Protein AF-A0A024VVE7-F1 (afdb_monomer)

Radius of gyration: 25.49 Å; Cα contacts (8 Å, |Δi|>4): 527; chains: 1; bounding box: 79×52×68 Å

Structure (mmCIF, N/CA/C/O backbone):
data_AF-A0A024VVE7-F1
#
_entry.id   AF-A0A024VVE7-F1
#
loop_
_atom_site.group_PDB
_atom_site.id
_atom_site.type_symbol
_atom_site.label_atom_id
_atom_site.label_alt_id
_atom_site.label_comp_id
_atom_site.label_asym_id
_atom_site.label_entity_id
_atom_site.label_seq_id
_atom_site.pdbx_PDB_ins_code
_atom_site.Cartn_x
_atom_site.Cartn_y
_atom_site.Cartn_z
_atom_site.occupancy
_atom_site.B_iso_or_equiv
_atom_site.auth_seq_id
_atom_site.auth_comp_id
_atom_site.auth_asym_id
_atom_site.auth_atom_id
_atom_site.pdbx_PDB_model_num
ATOM 1 N N . ASN A 1 1 ? -29.862 -8.477 30.412 1.00 60.28 1 ASN A N 1
ATOM 2 C CA . ASN A 1 1 ? -30.937 -8.213 29.423 1.00 60.28 1 ASN A CA 1
ATOM 3 C C . ASN A 1 1 ? -30.428 -7.411 28.205 1.00 60.28 1 ASN A C 1
ATOM 5 O O . ASN A 1 1 ? -31.087 -6.476 27.755 1.00 60.28 1 ASN A O 1
ATOM 9 N N . LYS A 1 2 ? -29.239 -7.767 27.681 1.00 60.34 2 LYS A N 1
ATOM 10 C CA . LYS A 1 2 ? -28.418 -6.970 26.742 1.00 60.34 2 LYS A CA 1
ATOM 11 C C . LYS A 1 2 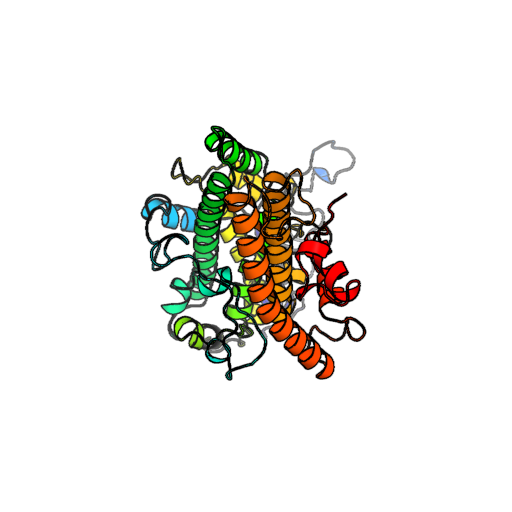? -29.000 -6.857 25.322 1.00 60.34 2 LYS A C 1
ATOM 13 O O . LYS A 1 2 ? -28.821 -5.838 24.680 1.00 60.34 2 LYS A O 1
ATOM 18 N N . TYR A 1 3 ? -29.772 -7.854 24.888 1.00 83.00 3 TYR A N 1
ATOM 19 C CA . TYR A 1 3 ? -30.430 -7.905 23.572 1.00 83.00 3 TYR A CA 1
ATOM 20 C C . TYR A 1 3 ? -31.949 -8.073 23.707 1.00 83.00 3 TYR A C 1
ATOM 22 O O . TYR A 1 3 ? -32.573 -8.829 22.976 1.00 83.00 3 TYR A O 1
ATOM 30 N N . SER A 1 4 ? -32.547 -7.429 24.713 1.00 83.50 4 SER A N 1
ATOM 31 C CA . SER A 1 4 ? -33.981 -7.592 25.012 1.00 83.50 4 SER A CA 1
ATOM 32 C C . SER A 1 4 ? -34.915 -7.032 23.936 1.00 83.50 4 SER A C 1
ATOM 34 O O . SER A 1 4 ? -36.099 -7.351 23.946 1.00 83.50 4 SER A O 1
ATOM 36 N N . THR A 1 5 ? -34.403 -6.202 23.027 1.00 83.19 5 THR A N 1
ATOM 37 C CA . THR A 1 5 ? -35.135 -5.625 21.894 1.00 83.19 5 THR A CA 1
ATOM 38 C C . THR A 1 5 ? -34.227 -5.582 20.666 1.00 83.19 5 THR A C 1
ATOM 40 O O . THR A 1 5 ? -32.998 -5.595 20.795 1.00 83.19 5 THR A O 1
ATOM 43 N N . ALA A 1 6 ? -34.827 -5.488 19.475 1.00 81.19 6 ALA A N 1
ATOM 44 C CA . ALA A 1 6 ? -34.086 -5.271 18.232 1.00 81.19 6 ALA A CA 1
ATOM 45 C C . ALA A 1 6 ? -33.249 -3.980 18.291 1.00 81.19 6 ALA A C 1
ATOM 47 O O . ALA A 1 6 ? -32.091 -3.991 17.886 1.00 81.19 6 ALA A O 1
ATOM 48 N N . GLY A 1 7 ? -33.783 -2.910 18.893 1.00 82.69 7 GLY A N 1
ATOM 49 C CA . GLY A 1 7 ? -33.058 -1.656 19.110 1.00 82.69 7 GLY A CA 1
ATOM 50 C C . GLY A 1 7 ? -31.769 -1.816 19.911 1.00 82.69 7 GLY A C 1
ATOM 51 O O . GLY A 1 7 ? -30.705 -1.395 19.463 1.00 82.69 7 GLY A O 1
ATOM 52 N N . LYS A 1 8 ? -31.823 -2.538 21.036 1.00 80.88 8 LYS A N 1
ATOM 53 C CA . LYS A 1 8 ? -30.639 -2.806 21.866 1.00 80.88 8 LYS A CA 1
ATOM 54 C C . LYS A 1 8 ? -29.622 -3.686 21.155 1.00 80.88 8 LYS A C 1
ATOM 56 O O . LYS A 1 8 ? -28.423 -3.523 21.356 1.00 80.88 8 LYS A O 1
ATOM 61 N N . TYR A 1 9 ? -30.089 -4.617 20.325 1.00 81.56 9 TYR A N 1
ATOM 62 C CA . TYR A 1 9 ? -29.206 -5.412 19.480 1.00 81.56 9 TYR A CA 1
ATOM 63 C C . TYR A 1 9 ? -28.486 -4.546 18.444 1.00 81.56 9 TYR A C 1
ATOM 65 O O . TYR A 1 9 ? -27.265 -4.629 18.348 1.00 81.56 9 TYR A O 1
ATOM 73 N N . ILE A 1 10 ? -29.209 -3.678 17.733 1.00 81.62 10 ILE A N 1
ATOM 74 C CA . ILE A 1 10 ? -28.637 -2.740 16.758 1.00 81.62 10 ILE A CA 1
ATOM 75 C C . ILE A 1 10 ? -27.632 -1.806 17.442 1.00 81.62 10 ILE A C 1
ATOM 77 O O . ILE A 1 10 ? -26.496 -1.721 16.992 1.00 81.62 10 ILE A O 1
ATOM 81 N N . ASN A 1 11 ? -27.990 -1.203 18.577 1.00 78.00 11 ASN A N 1
ATOM 82 C CA . ASN A 1 11 ? -27.102 -0.321 19.343 1.00 78.00 11 ASN A CA 1
ATOM 83 C C . ASN A 1 11 ? -25.784 -0.987 19.773 1.00 78.00 11 ASN A C 1
ATOM 85 O O . ASN A 1 11 ? -24.755 -0.325 19.872 1.00 78.00 11 ASN A O 1
ATOM 89 N N . GLU A 1 12 ? -25.799 -2.293 20.039 1.00 74.50 12 GLU A N 1
ATOM 90 C CA . GLU A 1 12 ? -24.619 -3.028 20.504 1.00 74.50 12 GLU A CA 1
ATOM 91 C C . GLU A 1 12 ? -23.799 -3.651 19.359 1.00 74.50 12 GLU A C 1
ATOM 93 O O . GLU A 1 12 ? -22.596 -3.889 19.514 1.00 74.50 12 GLU A O 1
ATOM 98 N N . LYS A 1 13 ? -24.442 -3.986 18.232 1.00 75.06 13 LYS A N 1
ATOM 99 C CA . LYS A 1 13 ? -23.847 -4.803 17.160 1.00 75.06 13 LYS A CA 1
ATOM 100 C C . LYS A 1 13 ? -23.694 -4.100 15.823 1.00 75.06 13 LYS A C 1
ATOM 102 O O . LYS A 1 13 ? -22.793 -4.477 15.080 1.00 75.06 13 LYS A O 1
ATOM 107 N N . ALA A 1 14 ? -24.546 -3.135 15.503 1.00 68.88 14 ALA A N 1
ATOM 108 C CA . ALA A 1 14 ? -24.516 -2.458 14.217 1.00 68.88 14 ALA A CA 1
ATOM 109 C C . ALA A 1 14 ? -23.547 -1.269 14.227 1.00 68.88 14 ALA A C 1
ATOM 111 O O . ALA A 1 14 ? -23.271 -0.662 15.263 1.00 68.88 14 ALA A O 1
ATOM 112 N N . TYR A 1 15 ? -23.055 -0.918 13.043 1.00 71.19 15 TYR A N 1
ATOM 113 C CA . TYR A 1 15 ? -22.367 0.344 12.816 1.00 71.19 15 TYR A CA 1
ATOM 114 C C . TYR A 1 15 ? -23.409 1.468 12.716 1.00 71.19 15 TYR A C 1
ATOM 116 O O . TYR A 1 15 ? -24.157 1.531 11.744 1.00 71.19 15 TYR A O 1
ATOM 124 N N . ILE A 1 16 ? -23.494 2.325 13.738 1.00 77.00 16 ILE A N 1
ATOM 125 C CA . ILE A 1 16 ? -24.500 3.406 13.839 1.00 77.00 16 ILE A CA 1
ATOM 126 C C . ILE A 1 16 ? -23.870 4.799 13.964 1.00 77.00 16 ILE A C 1
ATOM 128 O O . ILE A 1 16 ? -24.518 5.760 14.380 1.00 77.00 16 ILE A O 1
ATOM 132 N N . ASP A 1 17 ? -22.592 4.923 13.617 1.00 68.75 17 ASP A N 1
ATOM 133 C CA . ASP A 1 17 ? -21.845 6.175 13.741 1.00 68.75 17 ASP A CA 1
ATOM 134 C C . ASP A 1 17 ? -22.436 7.294 12.875 1.00 68.75 17 ASP A C 1
ATOM 136 O O . ASP A 1 17 ? -22.508 8.441 13.314 1.00 68.75 17 ASP A O 1
ATOM 140 N N . ASP A 1 18 ? -22.951 6.961 11.694 1.00 63.78 18 ASP A N 1
ATOM 141 C CA . ASP A 1 18 ? -23.638 7.927 10.832 1.00 63.78 18 ASP A CA 1
ATOM 142 C C . ASP A 1 18 ? -24.990 8.362 11.434 1.00 63.78 18 ASP A C 1
ATOM 144 O O . ASP A 1 18 ? -25.397 9.522 11.314 1.00 63.78 18 ASP A O 1
ATOM 148 N N . CYS A 1 19 ? -25.659 7.477 12.183 1.00 75.00 19 CYS A N 1
ATOM 149 C CA . CYS A 1 19 ? -26.869 7.818 12.934 1.00 75.00 19 CYS A CA 1
ATOM 150 C C . CYS A 1 19 ? -26.556 8.800 14.073 1.00 75.00 19 CYS A C 1
ATOM 152 O O . CYS A 1 19 ? -27.334 9.726 14.307 1.00 75.00 19 CYS A O 1
ATOM 154 N N . ASN A 1 20 ? -25.395 8.668 14.730 1.00 72.44 20 ASN A N 1
ATOM 155 C CA . ASN A 1 20 ? -24.928 9.631 15.736 1.00 72.44 20 ASN A CA 1
ATOM 156 C C . ASN A 1 20 ? -24.720 11.028 15.136 1.00 72.44 20 ASN A C 1
ATOM 158 O O . ASN A 1 20 ? -25.043 12.022 15.782 1.00 72.44 20 ASN A O 1
ATOM 162 N N . VAL A 1 21 ? -24.228 11.104 13.896 1.00 68.88 21 VAL A N 1
ATOM 163 C CA . VAL A 1 21 ? -24.037 12.371 13.171 1.00 68.88 21 VAL A CA 1
ATOM 164 C C . VAL A 1 21 ? -25.377 13.017 12.833 1.00 68.88 21 VAL A C 1
ATOM 166 O O . VAL A 1 21 ? -25.538 14.216 13.013 1.00 68.88 21 VAL A O 1
ATOM 169 N N . SER A 1 22 ? -26.361 12.227 12.395 1.00 72.62 22 SER A N 1
ATOM 170 C CA . SER A 1 22 ? -27.713 12.733 12.117 1.00 72.62 22 SER A CA 1
ATOM 171 C C . SER A 1 22 ? -28.495 13.154 13.372 1.00 72.62 22 SER A C 1
ATOM 173 O O . SER A 1 22 ? -29.530 13.809 13.266 1.00 72.62 22 SER A O 1
ATOM 175 N N . GLY A 1 23 ? -28.044 12.741 14.563 1.00 76.56 23 GLY A N 1
ATOM 176 C CA . GLY A 1 23 ? -28.771 12.895 15.825 1.00 76.56 23 GLY A CA 1
ATOM 177 C C . GLY A 1 23 ? -29.949 11.925 16.010 1.00 76.56 23 GLY A C 1
ATOM 178 O O . GLY A 1 23 ? -30.512 11.879 17.103 1.00 76.56 23 GLY A O 1
ATOM 179 N N . GLN A 1 24 ? -30.298 11.127 14.991 1.00 83.88 24 GLN A N 1
ATOM 180 C CA . GLN A 1 24 ? -31.359 10.113 15.010 1.00 83.88 24 GLN A CA 1
ATOM 181 C C . GLN A 1 24 ? -30.791 8.711 15.275 1.00 83.88 24 GLN A C 1
ATOM 183 O O . GLN A 1 24 ? -30.718 7.866 14.386 1.00 83.88 24 GLN A O 1
ATOM 188 N N . ASN A 1 25 ? -30.359 8.459 16.508 1.00 84.81 25 ASN A N 1
ATOM 189 C CA . ASN A 1 25 ? -29.654 7.233 16.904 1.00 84.81 25 ASN A CA 1
ATOM 190 C C . ASN A 1 25 ? -30.396 6.385 17.950 1.00 84.81 25 ASN A C 1
ATOM 192 O O . ASN A 1 25 ? -29.845 5.412 18.459 1.00 84.81 25 ASN A O 1
ATOM 196 N N . ASN A 1 26 ? -31.635 6.732 18.297 1.00 85.69 26 ASN A N 1
ATOM 197 C CA . ASN A 1 26 ? -32.427 5.946 19.234 1.00 85.69 26 ASN A CA 1
ATOM 198 C C . ASN A 1 26 ? -33.234 4.867 18.498 1.00 85.69 26 ASN A C 1
ATOM 200 O O . ASN A 1 26 ? -34.275 5.159 17.906 1.00 85.69 26 ASN A O 1
ATOM 204 N N . PHE A 1 27 ? -32.767 3.621 18.576 1.00 86.31 27 PHE A N 1
ATOM 205 C CA . PHE A 1 27 ? -33.444 2.441 18.023 1.00 86.31 27 PHE A CA 1
ATOM 206 C C . PHE A 1 27 ? -34.348 1.714 19.030 1.00 86.31 27 PHE A C 1
ATOM 208 O O . PHE A 1 27 ? -35.024 0.756 18.661 1.00 86.31 27 PHE A O 1
ATOM 215 N N . ASP A 1 28 ? -34.351 2.128 20.299 1.00 77.50 28 ASP A N 1
ATOM 216 C CA . ASP A 1 28 ? -35.071 1.424 21.367 1.00 77.50 28 ASP A CA 1
ATOM 217 C C . ASP A 1 28 ? -36.569 1.762 21.406 1.00 77.50 28 ASP A C 1
ATOM 219 O O . ASP A 1 28 ? -37.345 1.066 22.066 1.00 77.50 28 ASP A O 1
ATOM 223 N N . GLU A 1 29 ? -36.992 2.813 20.701 1.00 68.25 29 GLU A N 1
ATOM 224 C CA . GLU A 1 29 ? -38.388 3.238 20.644 1.00 68.25 29 GLU A CA 1
ATOM 225 C C . GLU A 1 29 ? -39.173 2.532 19.531 1.00 68.25 29 GLU A C 1
ATOM 227 O O . GLU A 1 29 ? -38.727 2.408 18.396 1.00 68.25 29 GLU A O 1
ATOM 232 N N . ASN A 1 30 ? -40.388 2.083 19.856 1.00 62.53 30 ASN A N 1
ATOM 233 C CA . ASN A 1 30 ? -41.279 1.386 18.918 1.00 62.53 30 ASN A CA 1
ATOM 234 C C . ASN A 1 30 ? -42.475 2.243 18.467 1.00 62.53 30 ASN A C 1
ATOM 236 O O . ASN A 1 30 ? -43.349 1.732 17.774 1.00 62.53 30 ASN A O 1
ATOM 240 N N . ASN A 1 31 ? -42.557 3.513 18.880 1.00 55.97 31 ASN A N 1
ATOM 241 C CA . ASN A 1 31 ? -43.713 4.364 18.599 1.00 55.97 31 ASN A CA 1
ATOM 242 C C . ASN A 1 31 ? -43.306 5.678 17.934 1.00 55.97 31 ASN A C 1
ATOM 244 O O . ASN A 1 31 ? -42.663 6.525 18.541 1.00 55.97 31 ASN A O 1
ATOM 248 N N . SER A 1 32 ? -43.811 5.881 16.720 1.00 52.59 32 SER A N 1
ATOM 249 C CA . SER A 1 32 ? -43.908 7.178 16.042 1.00 52.59 32 SER A CA 1
ATOM 250 C C . SER A 1 32 ? -45.108 8.013 16.523 1.00 52.59 32 SER A C 1
ATOM 252 O O . SER A 1 32 ? -45.294 9.148 16.091 1.00 52.59 32 SER A O 1
ATOM 254 N N . ALA A 1 33 ? -45.930 7.473 17.430 1.00 50.62 33 ALA A N 1
ATOM 255 C CA . ALA A 1 33 ? -47.137 8.114 17.932 1.00 50.62 33 ALA A CA 1
ATOM 256 C C . ALA A 1 33 ? -46.924 8.704 19.338 1.00 50.62 33 ALA A C 1
ATOM 258 O O . ALA A 1 33 ? -46.972 7.988 20.338 1.00 50.62 33 ALA A O 1
ATOM 259 N N . GLY A 1 34 ? -46.750 10.027 19.418 1.00 51.31 34 GLY A N 1
ATOM 260 C CA . GLY A 1 34 ? -47.220 10.791 20.582 1.00 51.31 34 GLY A CA 1
ATOM 261 C C . GLY A 1 34 ? -46.236 11.708 21.308 1.00 51.31 34 GLY A C 1
ATOM 262 O O . GLY A 1 34 ? -46.692 12.498 22.130 1.00 51.31 34 GLY A O 1
ATOM 263 N N . LYS A 1 35 ? -44.932 11.685 21.014 1.00 49.97 35 LYS A N 1
ATOM 264 C CA . LYS A 1 35 ? -43.989 12.744 21.427 1.00 49.97 35 LYS A CA 1
ATOM 265 C C . LYS A 1 35 ? -42.951 12.942 20.330 1.00 49.97 35 LYS A C 1
ATOM 267 O O . LYS A 1 35 ? -42.472 11.958 19.777 1.00 49.97 35 LYS A O 1
ATOM 272 N N . GLU A 1 36 ? -42.626 14.194 20.017 1.00 60.62 36 GLU A N 1
ATOM 273 C CA . GLU A 1 36 ? -41.558 14.580 19.087 1.00 60.62 36 GLU A CA 1
ATOM 274 C C . GLU A 1 36 ? -40.200 14.108 19.626 1.00 60.62 36 GLU A C 1
ATOM 276 O O . GLU A 1 36 ? -39.436 14.882 20.196 1.00 60.62 36 GLU A O 1
ATOM 281 N N . ASN A 1 37 ? -39.890 12.816 19.506 1.00 70.75 37 ASN A N 1
ATOM 282 C CA . ASN A 1 37 ? -38.539 12.358 19.768 1.00 70.75 37 ASN A CA 1
ATOM 283 C C . ASN A 1 37 ? -37.697 12.590 18.520 1.00 70.75 37 ASN A C 1
ATOM 285 O O . ASN A 1 37 ? -37.611 11.750 17.625 1.00 70.75 37 ASN A O 1
ATOM 289 N N . GLU A 1 38 ? -37.053 13.749 18.482 1.00 76.31 38 GLU A N 1
ATOM 290 C CA . GLU A 1 38 ? -36.091 14.119 17.447 1.00 76.31 38 GLU A CA 1
ATOM 291 C C . GLU A 1 38 ? -34.943 13.113 17.293 1.00 76.31 38 GLU A C 1
ATOM 293 O O . GLU A 1 38 ? -34.328 13.068 16.232 1.00 76.31 38 GLU A O 1
ATOM 298 N N . LYS A 1 39 ? -34.683 12.279 18.312 1.00 83.38 39 LYS A N 1
ATOM 299 C CA . LYS A 1 39 ? -33.639 11.247 18.287 1.00 83.38 39 LYS A CA 1
ATOM 300 C C . LYS A 1 39 ? -34.110 9.896 17.763 1.00 83.38 39 LYS A C 1
ATOM 302 O O . LYS A 1 39 ? -33.280 9.001 17.609 1.00 83.38 39 LYS A O 1
ATOM 307 N N . TYR A 1 40 ? -35.408 9.708 17.518 1.00 87.19 40 TYR A N 1
ATOM 308 C CA . TYR A 1 40 ? -35.915 8.424 17.046 1.00 87.19 40 TYR A CA 1
ATOM 309 C C . TYR A 1 40 ? -35.330 8.086 15.669 1.00 87.19 40 TYR A C 1
ATOM 311 O O . TYR A 1 40 ? -35.475 8.856 14.714 1.00 87.19 40 TYR A O 1
ATOM 319 N N . ALA A 1 41 ? -34.679 6.922 15.571 1.00 86.06 41 ALA A N 1
ATOM 320 C CA . ALA A 1 41 ? -33.951 6.497 14.376 1.00 86.06 41 ALA A CA 1
ATOM 321 C C . ALA A 1 41 ? -34.838 6.447 13.121 1.00 86.06 41 ALA A C 1
ATOM 323 O O . ALA A 1 41 ? -34.373 6.734 12.023 1.00 86.06 41 ALA A O 1
ATOM 324 N N . PHE A 1 42 ? -36.133 6.156 13.290 1.00 84.31 42 PHE A N 1
ATOM 325 C CA . PHE A 1 42 ? -37.100 6.042 12.195 1.00 84.31 42 PHE A CA 1
ATOM 326 C C . PHE A 1 42 ? -38.155 7.164 12.191 1.00 84.31 42 PHE A C 1
ATOM 328 O O . PHE A 1 42 ? -39.264 6.971 11.689 1.00 84.31 42 PHE A O 1
ATOM 335 N N . LYS A 1 43 ? -37.848 8.344 12.755 1.00 82.44 43 LYS A N 1
ATOM 336 C CA . LYS A 1 43 ? -38.735 9.522 12.666 1.00 82.44 43 LYS A CA 1
ATOM 337 C C . LYS A 1 43 ? -38.985 9.877 11.191 1.00 82.44 43 LYS A C 1
ATOM 339 O O . LYS A 1 43 ? -38.044 9.979 10.405 1.00 82.44 43 LYS A O 1
ATOM 344 N N . HIS A 1 44 ? -40.253 10.105 10.841 1.00 80.62 44 HIS A N 1
ATOM 345 C CA . HIS A 1 44 ? -40.680 10.529 9.507 1.00 80.62 44 HIS A CA 1
ATOM 346 C C . HIS A 1 44 ? -41.514 11.825 9.594 1.00 80.62 44 HIS A C 1
ATOM 348 O O . HIS A 1 44 ? -42.512 11.840 10.316 1.00 80.62 44 HIS A O 1
ATOM 354 N N . PRO A 1 45 ? -41.180 12.882 8.821 1.00 81.19 45 PRO A N 1
ATOM 355 C CA . PRO A 1 45 ? -39.944 13.038 8.038 1.00 81.19 45 PRO A CA 1
ATOM 356 C C . PRO A 1 45 ? -38.699 13.107 8.943 1.00 81.19 45 PRO A C 1
ATOM 358 O O . PRO A 1 45 ? -38.846 13.392 10.135 1.00 81.19 45 PRO A O 1
ATOM 361 N N . PRO A 1 46 ? -37.496 12.812 8.409 1.00 83.19 46 PRO A N 1
ATOM 362 C CA . PRO A 1 46 ? -36.253 12.896 9.171 1.00 83.19 46 PRO A CA 1
ATOM 363 C C . PRO A 1 46 ? -36.082 14.259 9.842 1.00 83.19 46 PRO A C 1
ATOM 365 O O . PRO A 1 46 ? -36.607 15.270 9.365 1.00 83.19 46 PRO A O 1
ATOM 368 N N . ASN A 1 47 ? -35.331 14.293 10.940 1.00 79.88 47 ASN A N 1
ATOM 369 C CA . ASN A 1 47 ? -35.167 15.512 11.720 1.00 79.88 47 ASN A CA 1
ATOM 370 C C . ASN A 1 47 ? -34.518 16.627 10.878 1.00 79.88 47 ASN A C 1
ATOM 372 O O . ASN A 1 47 ? -33.460 16.423 10.284 1.00 79.88 47 ASN A O 1
ATOM 376 N N . GLY A 1 48 ? -35.155 17.798 10.808 1.00 78.00 48 GLY A N 1
ATOM 377 C CA . GLY A 1 48 ? -34.713 18.933 9.990 1.00 78.00 48 GLY A CA 1
ATOM 378 C C . GLY A 1 48 ? -35.215 18.918 8.539 1.00 78.00 48 GLY A C 1
ATOM 379 O O . GLY A 1 48 ? -34.987 19.883 7.808 1.00 78.00 48 GLY A O 1
ATOM 380 N N . TYR A 1 49 ? -35.918 17.866 8.106 1.00 82.19 49 TYR A N 1
ATOM 381 C CA . TYR A 1 49 ? -36.481 17.739 6.754 1.00 82.19 49 TYR A CA 1
ATOM 382 C C . TYR A 1 49 ? -37.987 18.044 6.705 1.00 82.19 49 TYR A C 1
ATOM 384 O O . TYR A 1 49 ? -38.605 17.951 5.645 1.00 82.19 49 TYR A O 1
ATOM 392 N N . GLU A 1 50 ? -38.594 18.464 7.818 1.00 85.06 50 GLU A N 1
ATOM 393 C CA . GLU A 1 50 ? -40.037 18.682 7.956 1.00 85.06 50 GLU A CA 1
ATOM 394 C C . GLU A 1 50 ? -40.596 19.671 6.930 1.00 85.06 50 GLU A C 1
ATOM 396 O O . GLU A 1 50 ? -41.706 19.483 6.439 1.00 85.06 50 GLU A O 1
ATOM 401 N N . GLN A 1 51 ? -39.849 20.731 6.611 1.00 81.62 51 GLN A N 1
ATOM 402 C CA . GLN A 1 51 ? -40.278 21.740 5.636 1.00 81.62 51 GLN A CA 1
ATOM 403 C C . GLN A 1 51 ? -39.934 21.332 4.200 1.00 81.62 51 GLN A C 1
ATOM 405 O O . GLN A 1 51 ? -40.750 21.524 3.304 1.00 81.62 51 GLN A O 1
ATOM 410 N N . ALA A 1 52 ? -38.767 20.714 3.985 1.00 80.25 52 ALA A N 1
ATOM 411 C CA . ALA A 1 52 ? -38.333 20.248 2.666 1.00 80.25 52 ALA A CA 1
ATOM 412 C C . ALA A 1 52 ? -39.218 19.109 2.120 1.00 80.25 52 ALA A C 1
ATOM 414 O O . ALA A 1 52 ? -39.381 18.976 0.912 1.00 80.25 52 ALA A O 1
ATOM 415 N N . CYS A 1 53 ? -39.825 18.306 3.000 1.00 82.50 53 CYS A N 1
ATOM 416 C CA . CYS A 1 53 ? -40.758 17.244 2.618 1.00 82.50 53 CYS A CA 1
ATOM 417 C C . CYS A 1 53 ? -42.204 17.726 2.379 1.00 82.50 53 CYS A C 1
ATOM 419 O O . CYS A 1 53 ? -43.057 16.913 2.020 1.00 82.50 53 CYS A O 1
ATOM 421 N N . LYS A 1 54 ? -42.526 19.016 2.565 1.00 84.19 54 LYS A N 1
ATOM 422 C CA . LYS A 1 54 ? -43.868 19.548 2.266 1.00 84.19 54 LYS A CA 1
ATOM 423 C C . LYS A 1 54 ? -43.979 19.900 0.782 1.00 84.19 54 LYS A C 1
ATOM 425 O O . LYS A 1 54 ? -43.225 20.726 0.285 1.00 84.19 54 LYS A O 1
ATOM 430 N N . CYS A 1 55 ? -44.991 19.359 0.098 1.00 74.56 55 CYS A N 1
ATOM 431 C CA . CYS A 1 55 ? -45.203 19.516 -1.354 1.00 74.56 55 CYS A CA 1
ATOM 432 C C . CYS A 1 55 ? -45.299 20.965 -1.877 1.00 74.56 55 CYS A C 1
ATOM 434 O O . CYS A 1 55 ? -45.168 21.174 -3.077 1.00 74.56 55 CYS A O 1
ATOM 436 N N . ASN A 1 56 ? -45.520 21.964 -1.016 1.00 76.44 56 ASN A N 1
ATOM 437 C CA . ASN A 1 56 ? -45.816 23.341 -1.435 1.00 76.44 56 ASN A CA 1
ATOM 438 C C . ASN A 1 56 ? -44.684 24.339 -1.148 1.00 76.44 56 ASN A C 1
ATOM 440 O O . ASN A 1 56 ? -44.885 25.546 -1.271 1.00 76.44 56 ASN A O 1
ATOM 444 N N . GLN A 1 57 ? -43.510 23.867 -0.725 1.00 69.25 57 GLN A N 1
ATOM 445 C CA . GLN A 1 57 ? -42.382 24.729 -0.384 1.00 69.25 57 GLN A CA 1
ATOM 446 C C . GLN A 1 57 ? -41.139 24.272 -1.154 1.00 69.25 57 GLN A C 1
ATOM 448 O O . GLN A 1 57 ? -40.606 23.200 -0.896 1.00 69.25 57 GLN A O 1
ATOM 453 N N . ASN A 1 58 ? -40.648 25.100 -2.085 1.00 71.81 58 ASN A N 1
ATOM 454 C CA . ASN A 1 58 ? -39.378 24.885 -2.803 1.00 71.81 58 ASN A CA 1
ATOM 455 C C . ASN A 1 58 ? -38.162 25.148 -1.887 1.00 71.81 58 ASN A C 1
ATOM 457 O O . ASN A 1 58 ? -37.249 25.898 -2.233 1.00 71.81 58 ASN A O 1
ATOM 461 N N . ILE A 1 59 ? -38.171 24.583 -0.681 1.00 79.62 59 ILE A N 1
ATOM 462 C CA . ILE A 1 59 ? -37.094 24.714 0.295 1.00 79.62 59 ILE A CA 1
ATOM 463 C C . ILE A 1 59 ? -36.127 23.557 0.071 1.00 79.62 59 ILE A C 1
ATOM 465 O O . ILE A 1 59 ? -36.509 22.390 0.134 1.00 79.62 59 ILE A O 1
ATOM 469 N N . LYS A 1 60 ? -34.860 23.886 -0.208 1.00 75.88 60 LYS A N 1
ATOM 470 C CA . LYS A 1 60 ? -33.812 22.871 -0.342 1.00 75.88 60 LYS A CA 1
ATOM 471 C C . LYS A 1 60 ? -33.642 22.120 0.987 1.00 75.88 60 LYS A C 1
ATOM 473 O O . LYS A 1 60 ? -33.661 22.766 2.036 1.00 75.88 60 LYS A O 1
ATOM 478 N N . PRO A 1 61 ? -33.436 20.792 0.950 1.00 70.19 61 PRO A N 1
ATOM 479 C CA . PRO A 1 61 ? -33.115 20.024 2.144 1.00 70.19 61 PRO A CA 1
ATOM 480 C C . PRO A 1 61 ? -31.879 20.585 2.863 1.00 70.19 61 PRO A C 1
ATOM 482 O O . PRO A 1 61 ? -31.004 21.156 2.195 1.00 70.19 61 PRO A O 1
ATOM 485 N N . PRO A 1 62 ? -31.769 20.405 4.192 1.00 67.25 62 PRO A N 1
ATOM 486 C CA . PRO A 1 62 ? -30.528 20.683 4.902 1.00 67.25 62 PRO A CA 1
ATOM 487 C C . PRO A 1 62 ? -29.364 19.962 4.219 1.00 67.25 62 PRO A C 1
ATOM 489 O O . PRO A 1 62 ? -29.493 18.805 3.815 1.00 67.25 62 PRO A O 1
ATOM 492 N N . ALA A 1 63 ? -28.216 20.631 4.094 1.00 63.41 63 ALA A N 1
ATOM 493 C CA . ALA A 1 63 ? -27.000 19.938 3.689 1.00 63.41 63 ALA A CA 1
ATOM 494 C C . ALA A 1 63 ? -26.727 18.820 4.705 1.00 63.41 63 ALA A C 1
ATOM 496 O O . ALA A 1 63 ? -26.783 19.069 5.912 1.00 63.41 63 ALA A O 1
ATOM 497 N N . ALA A 1 64 ? -26.461 17.602 4.223 1.00 58.50 64 ALA A N 1
ATOM 498 C CA . ALA A 1 64 ? -26.145 16.469 5.085 1.00 58.50 64 ALA A CA 1
ATOM 499 C C . ALA A 1 64 ? -25.061 16.882 6.092 1.00 58.50 64 ALA A C 1
ATOM 501 O O . ALA A 1 64 ? -24.003 17.383 5.694 1.00 58.50 64 ALA A O 1
ATOM 502 N N . GLN A 1 65 ? -25.342 16.717 7.390 1.00 52.59 65 GLN A N 1
ATOM 503 C CA . GLN A 1 65 ? -24.349 16.979 8.425 1.00 52.59 65 GLN A CA 1
ATOM 504 C C . GLN A 1 65 ? -23.191 16.009 8.194 1.00 52.59 65 GLN A C 1
ATOM 506 O O . GLN A 1 65 ? -23.346 14.796 8.302 1.00 52.59 65 GLN A O 1
ATOM 511 N N . LYS A 1 66 ? -22.038 16.541 7.788 1.00 55.06 66 LYS A N 1
ATOM 512 C CA . LYS A 1 66 ? -20.830 15.744 7.588 1.00 55.06 66 LYS A CA 1
ATOM 513 C C . LYS A 1 66 ? -20.211 15.500 8.962 1.00 55.06 66 LYS A C 1
ATOM 515 O O . LYS A 1 66 ? -19.995 16.465 9.698 1.00 55.06 66 LYS A O 1
ATOM 520 N N . LYS A 1 67 ? -19.878 14.248 9.302 1.00 55.75 67 LYS A N 1
ATOM 521 C CA . LYS A 1 67 ? -18.957 13.973 10.417 1.00 55.75 67 LYS A CA 1
ATOM 522 C C . LYS A 1 67 ? -17.675 14.737 10.099 1.00 55.75 67 LYS A C 1
ATOM 524 O O . LYS A 1 67 ? -17.004 14.430 9.116 1.00 55.75 67 LYS A O 1
ATOM 529 N N . LYS A 1 68 ? -17.370 15.789 10.859 1.00 56.84 68 LYS A N 1
ATOM 530 C CA . LYS A 1 68 ? -16.111 16.509 10.681 1.00 56.84 68 LYS A CA 1
ATOM 531 C C . LYS A 1 68 ? -15.015 15.578 11.190 1.00 56.84 68 LYS A C 1
ATOM 533 O O . LYS A 1 68 ? -14.929 15.351 12.393 1.00 56.84 68 LYS A O 1
ATOM 538 N N . VAL A 1 69 ? -14.257 14.983 10.272 1.00 66.44 69 VAL A N 1
ATOM 539 C CA . VAL A 1 69 ? -13.108 14.141 10.614 1.00 66.44 69 VAL A CA 1
ATOM 540 C C . VAL A 1 69 ? -12.132 14.984 11.435 1.00 66.44 69 VAL A C 1
ATOM 542 O O . VAL A 1 69 ? -11.726 16.066 11.005 1.00 66.44 69 VAL A O 1
ATOM 545 N N . ASP A 1 70 ? -11.792 14.520 12.637 1.00 79.69 70 ASP A N 1
ATOM 546 C CA . ASP A 1 70 ? -10.851 15.216 13.512 1.00 79.69 70 ASP A CA 1
ATOM 547 C C . ASP A 1 70 ? -9.409 14.849 13.142 1.00 79.69 70 ASP A C 1
ATOM 549 O O . ASP A 1 70 ? -8.819 13.910 13.674 1.00 79.69 70 ASP A O 1
ATOM 553 N N . CYS A 1 71 ? -8.829 15.610 12.212 1.00 92.44 71 CYS A N 1
ATOM 554 C CA . CYS A 1 71 ? -7.426 15.463 11.830 1.00 92.44 71 CYS A CA 1
ATOM 555 C C . CYS A 1 71 ? -6.451 16.161 12.798 1.00 92.44 71 CYS A C 1
ATOM 557 O O . CYS A 1 71 ? -5.246 16.132 12.543 1.00 92.44 71 CYS A O 1
ATOM 559 N N . ASN A 1 72 ? -6.910 16.791 13.892 1.00 89.69 72 ASN A N 1
ATOM 560 C CA . ASN A 1 72 ? -6.031 17.594 14.754 1.00 89.69 72 ASN A CA 1
ATOM 561 C C . ASN A 1 72 ? -4.914 16.757 15.383 1.00 89.69 72 ASN A C 1
ATOM 563 O O . ASN A 1 72 ? -3.773 17.207 15.433 1.00 89.69 72 ASN A O 1
ATOM 567 N N . GLY A 1 73 ? -5.212 15.523 15.803 1.00 90.50 73 GLY A N 1
ATOM 568 C CA . GLY A 1 73 ? -4.199 14.616 16.349 1.00 90.50 73 GLY A CA 1
ATOM 569 C C . GLY A 1 73 ? -3.081 14.308 15.347 1.00 90.50 73 GLY A C 1
ATOM 570 O O . GLY A 1 73 ? -1.904 14.360 15.699 1.00 90.50 73 GLY A O 1
ATOM 571 N N . ILE A 1 74 ? -3.440 14.062 14.082 1.00 94.75 74 ILE A N 1
ATOM 572 C CA . ILE A 1 74 ? -2.474 13.822 13.000 1.00 94.75 74 ILE A CA 1
ATOM 573 C C . ILE A 1 74 ? -1.713 15.098 12.647 1.00 94.75 74 ILE A C 1
ATOM 575 O O . ILE A 1 74 ? -0.499 15.053 12.473 1.00 94.75 74 ILE A O 1
ATOM 579 N N . LYS A 1 75 ? -2.396 16.245 12.591 1.00 93.50 75 LYS A N 1
ATOM 580 C CA . LYS A 1 75 ? -1.758 17.543 12.359 1.00 93.50 75 LYS A CA 1
ATOM 581 C C . LYS A 1 75 ? -0.675 17.816 13.402 1.00 93.50 75 LYS A C 1
ATOM 583 O O . LYS A 1 75 ? 0.463 18.070 13.025 1.00 93.50 75 LYS A O 1
ATOM 588 N N . THR A 1 76 ? -1.001 17.697 14.690 1.00 91.44 76 THR A N 1
ATOM 589 C CA . THR A 1 76 ? -0.039 17.877 15.787 1.00 91.44 76 THR A CA 1
ATOM 590 C C . THR A 1 76 ? 1.142 16.919 15.651 1.00 91.44 76 THR A C 1
ATOM 592 O O . THR A 1 76 ? 2.290 17.352 15.705 1.00 91.44 76 THR A O 1
ATOM 595 N N . LEU A 1 77 ? 0.872 15.636 15.378 1.00 91.62 77 LEU A N 1
ATOM 596 C CA . LEU A 1 77 ? 1.903 14.615 15.178 1.00 91.62 77 LEU A CA 1
ATOM 597 C C . LEU A 1 77 ? 2.895 14.982 14.055 1.00 91.62 77 LEU A C 1
ATOM 599 O O . LEU A 1 77 ? 4.094 14.724 14.177 1.00 91.62 77 LEU A O 1
ATOM 603 N N . LEU A 1 78 ? 2.408 15.572 12.959 1.00 92.94 78 LEU A N 1
ATOM 604 C CA . LEU A 1 78 ? 3.234 15.985 11.822 1.00 92.94 78 LEU A CA 1
ATOM 605 C C . LEU A 1 78 ? 3.957 17.317 12.078 1.00 92.94 78 LEU A C 1
ATOM 607 O O . LEU A 1 78 ? 5.153 17.417 11.786 1.00 92.94 78 LEU A O 1
ATOM 611 N N . ASP A 1 79 ? 3.293 18.299 12.685 1.00 90.50 79 ASP A N 1
ATOM 612 C CA . ASP A 1 79 ? 3.881 19.601 13.022 1.00 90.50 79 ASP A CA 1
ATOM 613 C C . ASP A 1 79 ? 5.064 19.456 13.991 1.00 90.50 79 ASP A C 1
ATOM 615 O O . ASP A 1 79 ? 6.152 19.984 13.737 1.00 90.50 79 ASP A O 1
ATOM 619 N N . GLU A 1 80 ? 4.904 18.649 15.045 1.00 87.50 80 GLU A N 1
ATOM 620 C CA . GLU A 1 80 ? 5.951 18.370 16.043 1.00 87.50 80 GLU A CA 1
ATOM 621 C C . GLU A 1 80 ? 7.179 17.660 15.447 1.00 87.50 80 GLU A C 1
ATOM 623 O O . GLU A 1 80 ? 8.263 17.652 16.032 1.00 87.50 80 GLU A O 1
ATOM 628 N N . SER A 1 81 ? 7.043 17.096 14.246 1.00 84.44 81 SER A N 1
ATOM 629 C CA . SER A 1 81 ? 8.107 16.381 13.543 1.00 84.44 81 SER A CA 1
ATOM 630 C C . SER A 1 81 ? 8.810 17.190 12.450 1.00 84.44 81 SER A C 1
ATOM 632 O O . SER A 1 81 ? 9.539 16.623 11.624 1.00 84.44 81 SER A O 1
ATOM 634 N N . ASN A 1 82 ? 8.612 18.515 12.434 1.00 83.06 82 ASN A N 1
ATOM 635 C CA . ASN A 1 82 ? 9.113 19.415 11.391 1.00 83.06 82 ASN A CA 1
ATOM 636 C C . ASN A 1 82 ? 8.600 19.002 9.994 1.00 83.06 82 ASN A C 1
ATOM 638 O O . ASN A 1 82 ? 9.377 18.902 9.037 1.00 83.06 82 ASN A O 1
ATOM 642 N N . GLY A 1 83 ? 7.299 18.697 9.905 1.00 77.75 83 GLY A N 1
ATOM 643 C CA . GLY A 1 83 ? 6.629 18.236 8.686 1.00 77.75 83 GLY A CA 1
ATOM 644 C C . GLY A 1 83 ? 7.068 16.842 8.229 1.00 77.75 83 GLY A C 1
ATOM 645 O O . GLY A 1 83 ? 7.115 16.556 7.034 1.00 77.75 83 GLY A O 1
ATOM 646 N N . GLY A 1 84 ? 7.494 15.980 9.157 1.00 73.38 84 GLY A N 1
ATOM 647 C CA . GLY A 1 84 ? 8.012 14.644 8.859 1.00 73.38 84 GLY A CA 1
ATOM 648 C C . GLY A 1 84 ? 9.308 14.647 8.045 1.00 73.38 84 GLY A C 1
ATOM 649 O O . GLY A 1 84 ? 9.623 13.671 7.365 1.00 73.38 84 GLY A O 1
ATOM 650 N N . LYS A 1 85 ? 10.099 15.729 8.096 1.00 75.69 85 LYS A N 1
ATOM 651 C CA . LYS A 1 85 ? 11.496 15.676 7.622 1.00 75.69 85 LYS A CA 1
ATOM 652 C C . LYS A 1 85 ? 12.351 14.785 8.527 1.00 75.69 85 LYS A C 1
ATOM 654 O O . LYS A 1 85 ? 13.328 14.203 8.063 1.00 75.69 85 LYS A O 1
ATOM 659 N N . ASN A 1 86 ? 11.943 14.654 9.787 1.00 79.50 86 ASN A N 1
ATOM 660 C CA . ASN A 1 86 ? 12.595 13.850 10.809 1.00 79.50 86 ASN A CA 1
ATOM 661 C C . ASN A 1 86 ? 11.773 12.598 11.158 1.00 79.50 86 ASN A C 1
ATOM 663 O O . ASN A 1 86 ? 10.653 12.401 10.689 1.00 79.50 86 ASN A O 1
ATOM 667 N N . ARG A 1 87 ? 12.346 11.757 12.024 1.00 86.88 87 ARG A N 1
ATOM 668 C CA . ARG A 1 87 ? 11.669 10.608 12.634 1.00 86.88 87 ARG A CA 1
ATOM 669 C C . ARG A 1 87 ? 10.419 11.053 13.402 1.00 86.88 87 ARG A C 1
ATOM 671 O O . ARG A 1 87 ? 10.522 11.909 14.274 1.00 86.88 87 ARG A O 1
ATOM 678 N N . ILE A 1 88 ? 9.285 10.398 13.153 1.00 87.12 88 ILE A N 1
ATOM 679 C CA . ILE A 1 88 ? 8.019 10.606 13.870 1.00 87.12 88 ILE A CA 1
ATOM 680 C C . ILE A 1 88 ? 7.759 9.389 14.755 1.00 87.12 88 ILE A C 1
ATOM 682 O O . ILE A 1 88 ? 7.479 8.307 14.236 1.00 87.12 88 ILE A O 1
ATOM 686 N N . ASN A 1 89 ? 7.858 9.542 16.080 1.00 84.50 89 ASN A N 1
ATOM 687 C CA . ASN A 1 89 ? 7.558 8.488 17.063 1.00 84.50 89 ASN A CA 1
ATOM 688 C C . ASN A 1 89 ? 8.097 7.107 16.649 1.00 84.50 89 ASN A C 1
ATOM 690 O O . ASN A 1 89 ? 7.344 6.150 16.488 1.00 84.50 89 ASN A O 1
ATOM 694 N N . GLY A 1 90 ? 9.404 7.032 16.379 1.00 85.19 90 GLY A N 1
ATOM 695 C CA . GLY A 1 90 ? 10.099 5.792 16.008 1.00 85.19 90 GLY A CA 1
ATOM 696 C C . GLY A 1 90 ? 9.988 5.363 14.539 1.00 85.19 90 GLY A C 1
ATOM 697 O O . GLY A 1 90 ? 10.712 4.458 14.137 1.00 85.19 90 GLY A O 1
ATOM 698 N N . CYS A 1 91 ? 9.170 6.023 13.715 1.00 91.56 91 CYS A N 1
ATOM 699 C CA . CYS A 1 91 ? 9.114 5.785 12.270 1.00 91.56 91 CYS A CA 1
ATOM 700 C C . CYS A 1 91 ? 9.957 6.811 11.507 1.00 91.56 91 CYS A C 1
ATOM 702 O O . CYS A 1 91 ? 9.813 8.016 11.706 1.00 91.56 91 CYS A O 1
ATOM 704 N N . ASN A 1 92 ? 10.844 6.329 10.639 1.00 91.44 92 ASN A N 1
ATOM 705 C CA . ASN A 1 92 ? 11.748 7.161 9.845 1.00 91.44 92 ASN A CA 1
ATOM 706 C C . ASN A 1 92 ? 11.193 7.400 8.429 1.00 91.44 92 ASN A C 1
ATOM 708 O O . ASN A 1 92 ? 10.477 6.534 7.910 1.00 91.44 92 ASN A O 1
ATOM 712 N N . PRO A 1 93 ? 11.593 8.501 7.762 1.00 91.12 93 PRO A N 1
ATOM 713 C CA . PRO A 1 93 ? 11.454 8.639 6.318 1.00 91.12 93 PRO A CA 1
ATOM 714 C C . PRO A 1 93 ? 11.966 7.404 5.569 1.00 91.12 93 PRO A C 1
ATOM 716 O O . PRO A 1 93 ? 12.966 6.791 5.950 1.00 91.12 93 PRO A O 1
ATOM 719 N N . LYS A 1 94 ? 11.284 7.036 4.480 1.00 92.25 94 LYS A N 1
ATOM 720 C CA . LYS A 1 94 ? 11.554 5.792 3.736 1.00 92.25 94 LYS A CA 1
ATOM 721 C C . LYS A 1 94 ? 12.930 5.754 3.080 1.00 92.25 94 LYS A C 1
ATOM 723 O O . LYS A 1 94 ? 13.445 4.676 2.810 1.00 92.25 94 LYS A O 1
ATOM 728 N N . ASP A 1 95 ? 13.498 6.919 2.816 1.00 82.69 95 ASP A N 1
ATOM 729 C CA . ASP A 1 95 ? 14.809 7.135 2.217 1.00 82.69 95 ASP A CA 1
ATOM 730 C C . ASP A 1 95 ? 15.942 7.255 3.251 1.00 82.69 95 ASP A C 1
ATOM 732 O O . ASP A 1 95 ? 17.107 7.355 2.872 1.00 82.69 95 ASP A O 1
ATOM 736 N N . GLN A 1 96 ? 15.632 7.236 4.553 1.00 81.69 96 GLN A N 1
ATOM 737 C CA . GLN A 1 96 ? 16.637 7.393 5.599 1.00 81.69 96 GLN A CA 1
ATOM 738 C C . GLN A 1 96 ? 17.360 6.073 5.916 1.00 81.69 96 GLN A C 1
ATOM 740 O O . GLN A 1 96 ? 16.741 5.053 6.231 1.00 81.69 96 GLN A O 1
ATOM 745 N N . GLY A 1 97 ? 18.694 6.131 5.954 1.00 80.69 97 GLY A N 1
ATOM 746 C CA . GLY A 1 97 ? 19.556 5.031 6.386 1.00 80.69 97 GLY A CA 1
ATOM 747 C C . GLY A 1 97 ? 20.001 4.140 5.227 1.00 80.69 97 GLY A C 1
ATOM 748 O O . GLY A 1 97 ? 20.505 4.633 4.222 1.00 80.69 97 GLY A O 1
ATOM 749 N N . ALA A 1 98 ? 19.871 2.822 5.398 1.00 80.44 98 ALA A N 1
ATOM 750 C CA . ALA A 1 98 ? 20.213 1.857 4.357 1.00 80.44 98 ALA A CA 1
ATOM 751 C C . ALA A 1 98 ? 19.330 2.046 3.105 1.00 80.44 98 ALA A C 1
ATOM 753 O O . ALA A 1 98 ? 18.181 2.480 3.250 1.00 80.44 98 ALA A O 1
ATOM 754 N N . PRO A 1 99 ? 19.825 1.675 1.905 1.00 86.94 99 PRO A N 1
ATOM 755 C CA . PRO A 1 99 ? 19.032 1.695 0.681 1.00 86.94 99 PRO A CA 1
ATOM 756 C C . PRO A 1 99 ? 17.660 1.042 0.869 1.00 86.94 99 PRO A C 1
ATOM 758 O O . PRO A 1 99 ? 17.511 0.087 1.640 1.00 86.94 99 PRO A O 1
ATOM 761 N N . TYR A 1 100 ? 16.654 1.567 0.165 1.00 89.88 100 TYR A N 1
ATOM 762 C CA . TYR A 1 100 ? 15.324 0.965 0.171 1.00 89.88 100 TYR A CA 1
ATOM 763 C C . TYR A 1 100 ? 15.441 -0.493 -0.303 1.00 89.88 100 TYR A C 1
ATOM 765 O O . TYR A 1 100 ? 16.102 -0.728 -1.318 1.00 89.88 100 TYR A O 1
ATOM 773 N N . PRO A 1 101 ? 14.901 -1.467 0.448 1.00 93.19 101 PRO A N 1
ATOM 774 C CA . PRO A 1 101 ? 15.184 -2.872 0.194 1.00 93.19 101 PRO A CA 1
ATOM 775 C C . PRO A 1 101 ? 14.553 -3.343 -1.121 1.00 93.19 101 PRO A C 1
ATOM 777 O O . PRO A 1 101 ? 13.613 -2.733 -1.626 1.00 93.19 101 PRO A O 1
ATOM 780 N N . GLY A 1 102 ? 15.074 -4.445 -1.658 1.00 94.25 102 GLY A N 1
ATOM 781 C CA . GLY A 1 102 ? 14.382 -5.238 -2.674 1.00 94.25 102 GLY A CA 1
ATOM 782 C C . GLY A 1 102 ? 13.355 -6.181 -2.042 1.00 94.25 102 GLY A C 1
ATOM 783 O O . GLY A 1 102 ? 13.149 -6.170 -0.826 1.00 94.25 102 GLY A O 1
ATOM 784 N N . TRP A 1 103 ? 12.710 -7.002 -2.865 1.00 96.88 103 TRP A N 1
ATOM 785 C CA . TRP A 1 103 ? 11.785 -8.032 -2.395 1.00 96.88 103 TRP A CA 1
ATOM 786 C C . TRP A 1 103 ? 12.532 -9.088 -1.576 1.00 96.88 103 TRP A C 1
ATOM 788 O O . TRP A 1 103 ? 13.598 -9.551 -1.978 1.00 96.88 103 TRP A O 1
ATOM 798 N N . ASP A 1 104 ? 11.989 -9.462 -0.415 1.00 95.81 104 ASP A N 1
ATOM 799 C CA . ASP A 1 104 ? 12.604 -10.481 0.441 1.00 95.81 104 ASP A CA 1
ATOM 800 C C . ASP A 1 104 ? 11.820 -11.790 0.351 1.00 95.81 104 ASP A C 1
ATOM 802 O O . ASP A 1 104 ? 10.722 -11.907 0.890 1.00 95.81 104 ASP A O 1
ATOM 806 N N . CYS A 1 105 ? 12.389 -12.770 -0.346 1.00 96.38 105 CYS A N 1
ATOM 807 C CA . CYS A 1 105 ? 11.809 -14.102 -0.522 1.00 96.38 105 CYS A CA 1
ATOM 808 C C . CYS A 1 105 ? 12.467 -15.160 0.382 1.00 96.38 105 CYS A C 1
ATOM 810 O O . CYS A 1 105 ? 12.422 -16.353 0.070 1.00 96.38 105 CYS A O 1
ATOM 812 N N . LYS A 1 106 ? 13.183 -14.754 1.440 1.00 95.12 106 LYS A N 1
ATOM 813 C CA . LYS A 1 106 ? 13.828 -15.700 2.361 1.00 95.12 106 LYS A CA 1
ATOM 814 C C . LYS A 1 106 ? 12.774 -16.332 3.269 1.00 95.12 106 LYS A C 1
ATOM 816 O O . LYS A 1 106 ? 12.096 -15.593 3.974 1.00 95.12 106 LYS A O 1
ATOM 821 N N . PRO A 1 107 ? 12.705 -17.670 3.377 1.00 94.38 107 PRO A N 1
ATOM 822 C CA . PRO A 1 107 ? 11.708 -18.325 4.223 1.00 94.38 107 PRO A CA 1
ATOM 823 C C . PRO A 1 107 ? 11.723 -17.838 5.679 1.00 94.38 107 PRO A C 1
ATOM 825 O O . PRO A 1 107 ? 10.676 -17.654 6.288 1.00 94.38 107 PRO A O 1
ATOM 828 N N . SER A 1 108 ? 12.904 -17.520 6.220 1.00 93.00 108 SER A N 1
ATOM 829 C CA . SER A 1 108 ? 13.072 -17.049 7.601 1.00 93.00 108 SER A CA 1
ATOM 830 C C . SER A 1 108 ? 12.379 -15.718 7.923 1.00 93.00 108 SER A C 1
ATOM 832 O O . SER A 1 108 ? 12.260 -15.372 9.097 1.00 93.00 108 SER A O 1
ATOM 834 N N . THR A 1 109 ? 11.961 -14.938 6.920 1.00 91.88 109 THR A N 1
ATOM 835 C CA . THR A 1 109 ? 11.216 -13.686 7.136 1.00 91.88 109 THR A CA 1
ATOM 836 C C . THR A 1 109 ? 9.706 -13.896 7.221 1.00 91.88 109 THR A C 1
ATOM 838 O O . THR A 1 109 ? 8.992 -12.962 7.594 1.00 91.88 109 THR A O 1
ATOM 841 N N . PHE A 1 110 ? 9.228 -15.120 6.977 1.00 93.00 110 PHE A N 1
ATOM 842 C CA . PHE A 1 110 ? 7.826 -15.516 7.076 1.00 93.00 110 PHE A CA 1
ATOM 843 C C . PHE A 1 110 ? 7.577 -16.448 8.262 1.00 93.00 110 PHE A C 1
ATOM 845 O O . PHE A 1 110 ? 8.494 -17.088 8.793 1.00 93.00 110 PHE A O 1
ATOM 852 N N . LYS A 1 111 ? 6.322 -16.487 8.723 1.00 90.50 111 LYS A N 1
ATOM 853 C CA . LYS A 1 111 ? 5.900 -17.381 9.810 1.00 90.50 111 LYS A CA 1
ATOM 854 C C . LYS A 1 111 ? 6.140 -18.834 9.400 1.00 90.50 111 LYS A C 1
ATOM 856 O O . LYS A 1 111 ? 6.060 -19.175 8.223 1.00 90.50 111 LYS A O 1
ATOM 861 N N . ASP A 1 112 ? 6.521 -19.657 10.373 1.00 89.25 112 ASP A N 1
ATOM 862 C CA . ASP A 1 112 ? 6.820 -21.085 10.193 1.00 89.25 112 ASP A CA 1
ATOM 863 C C . ASP A 1 112 ? 7.884 -21.401 9.124 1.00 89.25 112 ASP A C 1
ATOM 865 O O . ASP A 1 112 ? 7.978 -22.526 8.643 1.00 89.25 112 ASP A O 1
ATOM 869 N N . ASN A 1 113 ? 8.726 -20.417 8.783 1.00 90.44 113 ASN A N 1
ATOM 870 C CA . ASN A 1 113 ? 9.684 -20.492 7.682 1.00 90.44 113 ASN A CA 1
ATOM 871 C C . ASN A 1 113 ? 9.024 -20.871 6.343 1.00 90.44 113 ASN A C 1
ATOM 873 O O . ASN A 1 113 ? 9.565 -21.689 5.598 1.00 90.44 113 ASN A O 1
ATOM 877 N N . GLN A 1 114 ? 7.846 -20.307 6.050 1.00 90.06 114 GLN A N 1
ATOM 878 C CA . GLN A 1 114 ? 7.121 -20.573 4.808 1.00 90.06 114 GLN A CA 1
ATOM 879 C C . GLN A 1 114 ? 7.989 -20.266 3.574 1.00 90.06 114 GLN A C 1
ATOM 881 O O . GLN A 1 114 ? 8.497 -19.158 3.407 1.00 90.06 114 GLN A O 1
ATOM 886 N N . GLU A 1 115 ? 8.124 -21.248 2.680 1.00 92.25 115 GLU A N 1
ATOM 887 C CA . GLU A 1 115 ? 8.763 -21.067 1.376 1.00 92.25 115 GLU A CA 1
ATOM 888 C C . GLU A 1 115 ? 7.781 -20.519 0.340 1.00 92.25 115 GLU A C 1
ATOM 890 O O . GLU A 1 115 ? 6.640 -20.971 0.261 1.00 92.25 115 GLU A O 1
ATOM 895 N N . GLY A 1 116 ? 8.262 -19.614 -0.517 1.00 91.38 116 GLY A N 1
ATOM 896 C CA . GLY A 1 116 ? 7.566 -19.200 -1.735 1.00 91.38 116 GLY A CA 1
ATOM 897 C C . GLY A 1 116 ? 7.049 -17.754 -1.758 1.00 91.38 116 GLY A C 1
ATOM 898 O O . GLY A 1 116 ? 7.251 -17.093 -2.777 1.00 91.38 116 GLY A O 1
ATOM 899 N N . PRO A 1 117 ? 6.453 -17.205 -0.680 1.00 94.94 117 PRO A N 1
ATOM 900 C CA . PRO A 1 117 ? 6.130 -15.784 -0.615 1.00 94.94 117 PRO A CA 1
ATOM 901 C C . PRO A 1 117 ? 7.366 -14.887 -0.769 1.00 94.94 117 PRO A C 1
ATOM 903 O O . PRO A 1 117 ? 8.476 -15.245 -0.373 1.00 94.94 117 PRO A O 1
ATOM 906 N N . CYS A 1 118 ? 7.145 -13.686 -1.300 1.00 96.94 118 CYS A N 1
ATOM 907 C CA . CYS A 1 118 ? 8.121 -12.600 -1.324 1.00 96.94 118 CYS A CA 1
ATOM 908 C C . CYS A 1 118 ? 7.509 -11.368 -0.646 1.00 96.94 118 CYS A C 1
ATOM 910 O O . CYS A 1 118 ? 6.413 -10.939 -1.000 1.00 96.94 118 CYS A O 1
ATOM 912 N N . MET A 1 119 ? 8.197 -10.802 0.346 1.00 97.06 119 MET A N 1
ATOM 913 C CA . MET A 1 119 ? 7.695 -9.681 1.134 1.00 97.06 119 MET A CA 1
ATOM 914 C C . MET A 1 119 ? 7.998 -8.365 0.409 1.00 97.06 119 MET A C 1
ATOM 916 O O . MET A 1 119 ? 9.180 -8.086 0.157 1.00 97.06 119 MET A O 1
ATOM 920 N N . PRO A 1 120 ? 6.986 -7.522 0.133 1.00 97.38 120 PRO A N 1
ATOM 921 C CA . PRO A 1 120 ? 7.201 -6.256 -0.548 1.00 97.38 120 PRO A CA 1
ATOM 922 C C . PRO A 1 120 ? 8.161 -5.349 0.230 1.00 97.38 120 PRO A C 1
ATOM 924 O O . PRO A 1 120 ? 8.056 -5.259 1.461 1.00 97.38 120 PRO A O 1
ATOM 927 N N . PRO A 1 121 ? 9.038 -4.593 -0.453 1.00 95.81 121 PRO A N 1
ATOM 928 C CA . PRO A 1 121 ? 9.870 -3.563 0.171 1.00 95.81 121 PRO A CA 1
ATOM 929 C C . PRO A 1 121 ? 9.091 -2.597 1.074 1.00 95.81 121 PRO A C 1
ATOM 931 O O . PRO A 1 121 ? 9.547 -2.223 2.159 1.00 95.81 121 PRO A O 1
ATOM 934 N N . ARG A 1 122 ? 7.877 -2.228 0.641 1.00 96.69 122 ARG A N 1
ATOM 935 C CA . ARG A 1 122 ? 6.941 -1.383 1.389 1.00 96.69 122 ARG A CA 1
ATOM 936 C C . ARG A 1 122 ? 6.564 -2.013 2.725 1.00 96.69 122 ARG A C 1
ATOM 938 O O . ARG A 1 122 ? 6.723 -1.368 3.760 1.00 96.69 122 ARG A O 1
ATOM 945 N N . ARG A 1 123 ? 6.154 -3.285 2.719 1.00 96.06 123 ARG A N 1
ATOM 946 C CA . ARG A 1 123 ? 5.810 -4.035 3.931 1.00 96.06 123 ARG A CA 1
ATOM 947 C C . ARG A 1 123 ? 7.006 -4.187 4.870 1.00 96.06 123 ARG A C 1
ATOM 949 O O . ARG A 1 123 ? 6.835 -4.024 6.078 1.00 96.06 123 ARG A O 1
ATOM 956 N N . GLN A 1 124 ? 8.202 -4.460 4.346 1.00 94.38 124 GLN A N 1
ATOM 957 C CA . GLN A 1 124 ? 9.428 -4.577 5.154 1.00 94.38 124 GLN A CA 1
ATOM 958 C C . GLN A 1 124 ? 9.745 -3.285 5.927 1.00 94.38 124 GLN A C 1
ATOM 960 O O . GLN A 1 124 ? 10.315 -3.326 7.015 1.00 94.38 124 GLN A O 1
ATOM 965 N N . LYS A 1 125 ? 9.372 -2.126 5.370 1.00 93.81 125 LYS A N 1
ATOM 966 C CA . LYS A 1 125 ? 9.605 -0.794 5.950 1.00 93.81 125 LYS A CA 1
ATOM 967 C C . LYS A 1 125 ? 8.346 -0.167 6.568 1.00 93.81 125 LYS A C 1
ATOM 969 O O . LYS A 1 125 ? 8.360 1.041 6.823 1.00 93.81 125 LYS A O 1
ATOM 974 N N . LEU A 1 126 ? 7.284 -0.944 6.793 1.00 95.62 126 LEU A N 1
ATOM 975 C CA . LEU A 1 126 ? 6.002 -0.461 7.316 1.00 95.62 126 LEU A CA 1
ATOM 976 C C . LEU A 1 126 ? 6.161 0.167 8.714 1.00 95.62 126 LEU A C 1
ATOM 978 O O . LEU A 1 126 ? 6.792 -0.405 9.605 1.00 95.62 126 LEU A O 1
ATOM 982 N N . CYS A 1 127 ? 5.576 1.345 8.929 1.00 95.25 127 CYS A N 1
ATOM 983 C CA . CYS A 1 127 ? 5.595 2.045 10.207 1.00 95.25 127 CYS A CA 1
ATOM 984 C C . CYS A 1 127 ? 4.667 1.369 11.223 1.00 95.25 127 CYS A C 1
ATOM 986 O O . CYS A 1 127 ? 3.453 1.542 11.199 1.00 95.25 127 CYS A O 1
ATOM 988 N N . ILE A 1 128 ? 5.237 0.642 12.178 1.00 95.06 128 ILE A N 1
ATOM 989 C CA . ILE A 1 128 ? 4.474 -0.098 13.202 1.00 95.06 128 ILE A CA 1
ATOM 990 C C . ILE A 1 128 ? 4.819 0.327 14.634 1.00 95.06 128 ILE A C 1
ATOM 992 O O . ILE A 1 128 ? 4.393 -0.312 15.588 1.00 95.06 128 ILE A O 1
ATOM 996 N N . ASN A 1 129 ? 5.616 1.386 14.813 1.00 93.31 129 ASN A N 1
ATOM 997 C CA . ASN A 1 129 ? 6.221 1.674 16.115 1.00 93.31 129 ASN A CA 1
ATOM 998 C C . ASN A 1 129 ? 5.196 1.949 17.228 1.00 93.31 129 ASN A C 1
ATOM 1000 O O . ASN A 1 129 ? 5.397 1.484 18.345 1.00 93.31 129 ASN A O 1
ATOM 1004 N N . ASP A 1 130 ? 4.084 2.627 16.929 1.00 94.44 130 ASP A N 1
ATOM 1005 C CA . ASP A 1 130 ? 3.061 2.907 17.949 1.00 94.44 130 ASP A CA 1
ATOM 1006 C C . ASP A 1 130 ? 2.320 1.626 18.361 1.00 94.44 130 ASP A C 1
ATOM 1008 O O . ASP A 1 130 ? 1.883 1.523 19.498 1.00 94.44 130 ASP A O 1
ATOM 1012 N N . LEU A 1 131 ? 2.244 0.621 17.479 1.00 94.88 131 LEU A N 1
ATOM 1013 C CA . LEU A 1 131 ? 1.706 -0.706 17.798 1.00 94.88 131 LEU A CA 1
ATOM 1014 C C . LEU A 1 131 ? 2.690 -1.528 18.642 1.00 94.88 131 LEU A C 1
ATOM 1016 O O . LEU A 1 131 ? 2.274 -2.282 19.515 1.00 94.88 131 LEU A O 1
ATOM 1020 N N . LYS A 1 132 ? 4.000 -1.368 18.410 1.00 91.88 132 LYS A N 1
ATOM 1021 C CA . LYS A 1 132 ? 5.054 -2.097 19.139 1.00 91.88 132 LYS A CA 1
ATOM 1022 C C . LYS A 1 132 ? 5.160 -1.710 20.612 1.00 91.88 132 LYS A C 1
ATOM 1024 O O . LYS A 1 132 ? 5.621 -2.520 21.408 1.00 91.88 132 LYS A O 1
ATOM 1029 N N . VAL A 1 133 ? 4.808 -0.473 20.958 1.00 91.88 133 VAL A N 1
ATOM 1030 C CA . VAL A 1 133 ? 4.908 0.030 22.339 1.00 91.88 133 VAL A CA 1
ATOM 1031 C C . VAL A 1 133 ? 3.678 -0.296 23.187 1.00 91.88 133 VAL A C 1
ATOM 1033 O O . VAL A 1 133 ? 3.692 -0.041 24.389 1.00 91.88 133 VAL A O 1
ATOM 1036 N N . LEU A 1 134 ? 2.621 -0.851 22.583 1.00 92.94 134 LEU A N 1
ATOM 1037 C CA . LEU A 1 134 ? 1.433 -1.282 23.311 1.00 92.94 134 LEU A CA 1
ATOM 1038 C C . LEU A 1 134 ? 1.726 -2.519 24.158 1.00 92.94 134 LEU A C 1
ATOM 1040 O O . LEU A 1 134 ? 2.503 -3.399 23.784 1.00 92.94 134 LEU A O 1
ATOM 1044 N N . THR A 1 135 ? 1.036 -2.602 25.288 1.00 91.25 135 THR A N 1
ATOM 1045 C CA . THR A 1 135 ? 1.089 -3.736 26.211 1.00 91.25 135 THR A CA 1
ATOM 1046 C C . THR A 1 135 ? -0.322 -4.259 26.462 1.00 91.25 135 THR A C 1
ATOM 1048 O O . THR A 1 135 ? -1.315 -3.639 26.089 1.00 91.25 135 THR A O 1
ATOM 1051 N N . ASN A 1 136 ? -0.437 -5.392 27.149 1.00 86.62 136 ASN A N 1
ATOM 1052 C CA . ASN A 1 136 ? -1.727 -5.936 27.582 1.00 86.62 136 ASN A CA 1
ATOM 1053 C C . ASN A 1 136 ? -2.501 -5.027 28.560 1.00 86.62 136 ASN A C 1
ATOM 1055 O O . ASN A 1 136 ? -3.669 -5.291 28.826 1.00 86.62 136 ASN A O 1
ATOM 1059 N N . THR A 1 137 ? -1.867 -3.986 29.109 1.00 88.00 137 THR A N 1
ATOM 1060 C CA . THR A 1 137 ? -2.513 -2.978 29.963 1.00 88.00 137 THR A CA 1
ATOM 1061 C C . THR A 1 137 ? -2.970 -1.741 29.189 1.00 88.00 137 THR A C 1
ATOM 1063 O O . THR A 1 137 ? -3.584 -0.855 29.779 1.00 88.00 137 THR A O 1
ATOM 1066 N N . SER A 1 138 ? -2.638 -1.633 27.899 1.00 92.69 138 SER A N 1
ATOM 1067 C CA . SER A 1 138 ? -3.127 -0.556 27.038 1.00 92.69 138 SER A CA 1
ATOM 1068 C C . SER A 1 138 ? -4.637 -0.672 26.829 1.00 92.69 138 SER A C 1
ATOM 1070 O O . SER A 1 138 ? -5.202 -1.764 26.849 1.00 92.69 138 SER A O 1
ATOM 1072 N N . SER A 1 139 ? -5.301 0.461 26.617 1.00 90.44 139 SER A N 1
ATOM 1073 C CA . SER A 1 139 ? -6.745 0.493 26.388 1.00 90.44 139 SER A CA 1
ATOM 1074 C C . SER A 1 139 ? -7.116 0.285 24.914 1.00 90.44 139 SER A C 1
ATOM 1076 O O . SER A 1 139 ? -6.295 0.447 24.009 1.00 90.44 139 SER A O 1
ATOM 1078 N N . GLU A 1 140 ? -8.394 -0.003 24.651 1.00 90.94 140 GLU A N 1
ATOM 1079 C CA . GLU A 1 140 ? -8.948 -0.053 23.288 1.00 90.94 140 GLU A CA 1
ATOM 1080 C C . GLU A 1 140 ? -8.732 1.269 22.524 1.00 90.94 140 GLU A C 1
ATOM 1082 O O . GLU A 1 140 ? -8.466 1.262 21.321 1.00 90.94 140 GLU A O 1
ATOM 1087 N N . SER A 1 141 ? -8.807 2.414 23.213 1.00 90.38 141 SER A N 1
ATOM 1088 C CA . SER A 1 141 ? -8.586 3.724 22.595 1.00 90.38 141 SER A CA 1
ATOM 1089 C C . SER A 1 141 ? -7.112 3.972 22.268 1.00 90.38 141 SER A C 1
ATOM 1091 O O . SER A 1 141 ? -6.822 4.564 21.227 1.00 90.38 141 SER A O 1
ATOM 1093 N N . ASP A 1 142 ? -6.181 3.477 23.091 1.00 93.81 142 ASP A N 1
ATOM 1094 C CA . ASP A 1 142 ? -4.748 3.506 22.776 1.00 93.81 142 ASP A CA 1
ATOM 1095 C C . ASP A 1 142 ? -4.445 2.660 21.537 1.00 93.81 142 ASP A C 1
ATOM 1097 O O . ASP A 1 142 ? -3.730 3.116 20.644 1.00 93.81 142 ASP A O 1
ATOM 1101 N N . LEU A 1 143 ? -5.042 1.467 21.452 1.00 95.56 143 LEU A N 1
ATOM 1102 C CA . LEU A 1 143 ? -4.904 0.571 20.307 1.00 95.56 143 LEU A CA 1
ATOM 1103 C C . LEU A 1 143 ? -5.423 1.220 19.017 1.00 95.56 143 LEU A C 1
ATOM 1105 O O . LEU A 1 143 ? -4.709 1.270 18.015 1.00 95.56 143 LEU A O 1
ATOM 1109 N N . LYS A 1 144 ? -6.637 1.783 19.054 1.00 95.94 144 LYS A N 1
ATOM 1110 C CA . LYS A 1 144 ? -7.221 2.528 17.929 1.00 95.94 144 LYS A CA 1
ATOM 1111 C C . LYS A 1 144 ? -6.314 3.678 17.486 1.00 95.94 144 LYS A C 1
ATOM 1113 O O . LYS A 1 144 ? -6.000 3.797 16.302 1.00 95.94 144 LYS A O 1
ATOM 1118 N N . ARG A 1 145 ? -5.851 4.505 18.433 1.00 95.44 145 ARG A N 1
ATOM 1119 C CA . ARG A 1 145 ? -4.954 5.636 18.148 1.00 95.44 145 ARG A CA 1
ATOM 1120 C C . ARG A 1 145 ? -3.639 5.170 17.525 1.00 95.44 145 ARG A C 1
ATOM 1122 O O . ARG A 1 145 ? -3.151 5.821 16.607 1.00 95.44 145 ARG A O 1
ATOM 1129 N N . ALA A 1 146 ? -3.083 4.048 17.980 1.00 96.69 146 ALA A N 1
ATOM 1130 C CA . ALA A 1 146 ? -1.855 3.493 17.426 1.00 96.69 146 ALA A CA 1
ATOM 1131 C C . ALA A 1 146 ? -2.011 3.077 15.954 1.00 96.69 146 ALA A C 1
ATOM 1133 O O . ALA A 1 146 ? -1.147 3.422 15.150 1.00 96.69 146 ALA A O 1
ATOM 1134 N N . PHE A 1 147 ? -3.110 2.412 15.574 1.00 97.94 147 PHE A N 1
ATOM 1135 C CA . PHE A 1 147 ? -3.373 2.069 14.168 1.00 97.94 147 PHE A CA 1
ATOM 1136 C C . PHE A 1 147 ? -3.520 3.310 13.283 1.00 97.94 147 PHE A C 1
ATOM 1138 O O . PHE A 1 147 ? -2.853 3.400 12.252 1.00 97.94 147 PHE A O 1
ATOM 1145 N N . ILE A 1 148 ? -4.330 4.284 13.712 1.00 97.88 148 ILE A N 1
ATOM 1146 C CA . ILE A 1 148 ? -4.550 5.537 12.974 1.00 97.88 148 ILE A CA 1
ATOM 1147 C C . ILE A 1 148 ? -3.224 6.292 12.794 1.00 97.88 148 ILE A C 1
ATOM 1149 O O . ILE A 1 148 ? -2.868 6.665 11.678 1.00 97.88 148 ILE A O 1
ATOM 1153 N N . ASN A 1 149 ? -2.445 6.458 13.868 1.00 96.62 149 ASN A N 1
ATOM 1154 C CA . ASN A 1 149 ? -1.162 7.157 13.815 1.00 96.62 149 ASN A CA 1
ATOM 1155 C C . ASN A 1 149 ? -0.133 6.425 12.950 1.00 96.62 149 ASN A C 1
ATOM 1157 O O . ASN A 1 149 ? 0.604 7.063 12.199 1.00 96.62 149 ASN A O 1
ATOM 1161 N N . CYS A 1 150 ? -0.040 5.098 13.058 1.00 97.75 150 CYS A N 1
ATOM 1162 C CA . CYS A 1 150 ? 0.856 4.303 12.225 1.00 97.75 150 CYS A CA 1
ATOM 1163 C C . CYS A 1 150 ? 0.523 4.468 10.740 1.00 97.75 150 CYS A C 1
ATOM 1165 O O . CYS A 1 150 ? 1.418 4.817 9.971 1.00 97.75 150 CYS A O 1
ATOM 1167 N N . ALA A 1 151 ? -0.747 4.310 10.360 1.00 98.44 151 ALA A N 1
ATOM 1168 C CA . ALA A 1 151 ? -1.189 4.459 8.978 1.00 98.44 151 ALA A CA 1
ATOM 1169 C C . ALA A 1 151 ? -0.979 5.887 8.445 1.00 98.44 151 ALA A C 1
ATOM 1171 O O . ALA A 1 151 ? -0.461 6.065 7.343 1.00 98.44 151 ALA A O 1
ATOM 1172 N N . ALA A 1 152 ? -1.283 6.908 9.249 1.00 97.75 152 ALA A N 1
ATOM 1173 C CA . ALA A 1 152 ? -1.034 8.307 8.909 1.00 97.75 152 ALA A CA 1
ATOM 1174 C C . ALA A 1 152 ? 0.460 8.588 8.658 1.00 97.75 152 ALA A C 1
ATOM 1176 O O . ALA A 1 152 ? 0.835 9.106 7.606 1.00 97.75 152 ALA A O 1
ATOM 1177 N N . LYS A 1 153 ? 1.340 8.188 9.587 1.00 97.00 153 LYS A N 1
ATOM 1178 C CA . LYS A 1 153 ? 2.801 8.336 9.435 1.00 97.00 153 LYS A CA 1
ATOM 1179 C C . LYS A 1 153 ? 3.322 7.593 8.209 1.00 97.00 153 LYS A C 1
ATOM 1181 O O . LYS A 1 153 ? 4.189 8.102 7.500 1.00 97.00 153 LYS A O 1
ATOM 1186 N N . GLU A 1 154 ? 2.808 6.391 7.965 1.00 98.19 154 GLU A N 1
ATOM 1187 C CA . GLU A 1 154 ? 3.174 5.583 6.808 1.00 98.19 154 GLU A CA 1
ATOM 1188 C C . GLU A 1 154 ? 2.860 6.305 5.501 1.00 98.19 154 GLU A C 1
ATOM 1190 O O . GLU A 1 154 ? 3.750 6.448 4.662 1.00 98.19 154 GLU A O 1
ATOM 1195 N N . ILE A 1 155 ? 1.637 6.822 5.356 1.00 98.06 155 ILE A N 1
ATOM 1196 C CA . ILE A 1 155 ? 1.217 7.542 4.152 1.00 98.06 155 ILE A CA 1
ATOM 1197 C C . ILE A 1 155 ? 1.962 8.854 3.978 1.00 98.06 155 ILE A C 1
ATOM 1199 O O . ILE A 1 155 ? 2.397 9.136 2.863 1.00 98.06 155 ILE A O 1
ATOM 1203 N N . HIS A 1 156 ? 2.215 9.599 5.054 1.00 96.81 156 HIS A N 1
ATOM 1204 C CA . HIS A 1 156 ? 3.046 10.803 4.992 1.00 96.81 156 HIS A CA 1
ATOM 1205 C C . HIS A 1 156 ? 4.431 10.510 4.399 1.00 96.81 156 HIS A C 1
ATOM 1207 O O . HIS A 1 156 ? 4.878 11.145 3.439 1.00 96.81 156 HIS A O 1
ATOM 1213 N N . PHE A 1 157 ? 5.118 9.492 4.926 1.00 96.44 157 PHE A N 1
ATOM 1214 C CA . PHE A 1 157 ? 6.456 9.139 4.456 1.00 96.44 157 PHE A CA 1
ATOM 1215 C C . PHE A 1 157 ? 6.466 8.476 3.075 1.00 96.44 157 PHE A C 1
ATOM 1217 O O . PHE A 1 157 ? 7.420 8.678 2.317 1.00 96.44 157 PHE A O 1
ATOM 1224 N N . LEU A 1 158 ? 5.441 7.693 2.730 1.00 97.06 158 LEU A N 1
ATOM 1225 C CA . LEU A 1 158 ? 5.288 7.138 1.385 1.00 97.06 158 LEU A CA 1
ATOM 1226 C C . LEU A 1 158 ? 5.004 8.243 0.367 1.00 97.06 158 LEU A C 1
ATOM 1228 O O . LEU A 1 158 ? 5.574 8.195 -0.719 1.00 97.06 158 LEU A O 1
ATOM 1232 N N . TRP A 1 159 ? 4.204 9.255 0.714 1.00 96.12 159 TRP A N 1
ATOM 1233 C CA . TRP A 1 159 ? 3.930 10.403 -0.154 1.00 96.12 159 TRP A CA 1
ATOM 1234 C C . TRP A 1 159 ? 5.199 11.200 -0.436 1.00 96.12 159 TRP A C 1
ATOM 1236 O O . TRP A 1 159 ? 5.525 11.466 -1.595 1.00 96.12 159 TRP A O 1
ATOM 1246 N N . LYS A 1 160 ? 5.987 11.482 0.610 1.00 93.25 160 LYS A N 1
ATOM 1247 C CA . LYS A 1 160 ? 7.312 12.096 0.469 1.00 93.25 160 LYS A CA 1
ATOM 1248 C C . LYS A 1 160 ? 8.197 11.297 -0.494 1.00 93.25 160 LYS A C 1
ATOM 1250 O O . LYS A 1 160 ? 8.705 11.849 -1.468 1.00 93.25 160 LYS A O 1
ATOM 1255 N N . LYS A 1 161 ? 8.347 9.988 -0.250 1.00 93.62 161 LYS A N 1
ATOM 1256 C CA . LYS A 1 161 ? 9.156 9.105 -1.104 1.00 93.62 161 LYS A CA 1
ATOM 1257 C C . LYS A 1 161 ? 8.647 9.084 -2.544 1.00 93.62 161 LYS A C 1
ATOM 1259 O O . LYS A 1 161 ? 9.455 9.160 -3.461 1.00 93.62 161 LYS A O 1
ATOM 1264 N N . TYR A 1 162 ? 7.335 9.015 -2.741 1.00 93.75 162 TYR A N 1
ATOM 1265 C CA . TYR A 1 162 ? 6.713 9.013 -4.059 1.00 93.75 162 TYR A CA 1
ATOM 1266 C C . TYR A 1 162 ? 7.012 10.308 -4.830 1.00 93.75 162 TYR A C 1
ATOM 1268 O O . TYR A 1 162 ? 7.476 10.236 -5.969 1.00 93.75 162 TYR A O 1
ATOM 1276 N N . LYS A 1 163 ? 6.856 11.485 -4.197 1.00 91.25 163 LYS A N 1
ATOM 1277 C CA . LYS A 1 163 ? 7.262 12.778 -4.784 1.00 91.25 163 LYS A CA 1
ATOM 1278 C C . LYS A 1 163 ? 8.748 12.769 -5.160 1.00 91.25 163 LYS A C 1
ATOM 1280 O O . LYS A 1 163 ? 9.109 13.188 -6.258 1.00 91.25 163 LYS A O 1
ATOM 1285 N N . ASP A 1 164 ? 9.617 12.282 -4.277 1.00 89.25 164 ASP A N 1
ATOM 1286 C CA . ASP A 1 164 ? 11.065 12.280 -4.507 1.00 89.25 164 ASP A CA 1
ATOM 1287 C C . ASP A 1 164 ? 11.510 11.291 -5.593 1.00 89.25 164 ASP A C 1
ATOM 1289 O O . ASP A 1 164 ? 12.428 11.588 -6.358 1.00 89.25 164 ASP A O 1
ATOM 1293 N N . ASP A 1 165 ? 10.860 10.136 -5.710 1.00 89.19 165 ASP A N 1
ATOM 1294 C CA . ASP A 1 165 ? 11.138 9.177 -6.778 1.00 89.19 165 ASP A CA 1
ATOM 1295 C C . ASP A 1 165 ? 10.661 9.711 -8.135 1.00 89.19 165 ASP A C 1
ATOM 1297 O O . ASP A 1 165 ? 11.411 9.646 -9.111 1.00 89.19 165 ASP A O 1
ATOM 1301 N N . LYS A 1 166 ? 9.499 10.376 -8.184 1.00 89.06 166 LYS A N 1
ATOM 1302 C CA . LYS A 1 166 ? 9.025 11.072 -9.391 1.00 89.06 166 LYS A CA 1
ATOM 1303 C C . LYS A 1 166 ? 9.969 12.187 -9.841 1.00 89.06 166 LYS A C 1
ATOM 1305 O O . LYS A 1 166 ? 10.295 12.271 -11.023 1.00 89.06 166 LYS A O 1
ATOM 1310 N N . LYS A 1 167 ? 10.542 12.959 -8.910 1.00 87.69 167 LYS A N 1
ATOM 1311 C CA . LYS A 1 167 ? 11.614 13.928 -9.230 1.00 87.69 167 LYS A CA 1
ATOM 1312 C C . LYS A 1 167 ? 12.844 13.273 -9.862 1.00 87.69 167 LYS A C 1
ATOM 1314 O O . LYS A 1 167 ? 13.519 13.906 -10.673 1.00 87.69 167 LYS A O 1
ATOM 1319 N N . LYS A 1 168 ? 13.197 12.049 -9.453 1.00 85.44 168 LYS A N 1
ATOM 1320 C CA . LYS A 1 168 ? 14.372 11.326 -9.975 1.00 85.44 168 LYS A CA 1
ATOM 1321 C C . LYS A 1 168 ? 14.123 10.736 -11.361 1.00 85.44 168 LYS A C 1
ATOM 1323 O O . LYS A 1 168 ? 15.081 10.608 -12.118 1.00 85.44 168 LYS A O 1
ATOM 1328 N N . GLU A 1 169 ? 12.875 10.407 -11.698 1.00 82.56 169 GLU A N 1
ATOM 1329 C CA . GLU A 1 169 ? 12.488 9.950 -13.042 1.00 82.56 169 GLU A CA 1
ATOM 1330 C C . GLU A 1 169 ? 12.695 11.047 -14.107 1.00 82.56 169 GLU A C 1
ATOM 1332 O O . GLU A 1 169 ? 12.963 10.741 -15.269 1.00 82.56 169 GLU A O 1
ATOM 1337 N N . VAL A 1 170 ? 12.653 12.327 -13.717 1.00 80.25 170 VAL A N 1
ATOM 1338 C CA . VAL A 1 170 ? 12.852 13.467 -14.623 1.00 80.25 170 VAL A CA 1
ATOM 1339 C C . VAL A 1 170 ? 14.343 13.814 -14.771 1.00 80.25 170 VAL A C 1
ATOM 1341 O O . VAL A 1 170 ? 14.998 14.298 -13.843 1.00 80.25 170 VAL A O 1
ATOM 1344 N N . THR A 1 171 ? 14.895 13.593 -15.971 1.00 66.81 171 THR A N 1
ATOM 1345 C CA . THR A 1 171 ? 16.336 13.754 -16.263 1.00 66.81 171 THR A CA 1
ATOM 1346 C C . THR A 1 171 ? 16.765 15.160 -16.712 1.00 66.81 171 THR A C 1
ATOM 1348 O O . THR A 1 171 ? 17.958 15.451 -16.708 1.00 66.81 171 THR A O 1
ATOM 1351 N N . THR A 1 172 ? 15.836 16.040 -17.102 1.00 64.81 172 THR A N 1
ATOM 1352 C CA . THR A 1 172 ? 16.090 17.436 -17.538 1.00 64.81 172 THR A CA 1
ATOM 1353 C C . THR A 1 172 ? 15.329 18.440 -16.655 1.00 64.81 172 THR A C 1
ATOM 1355 O O . THR A 1 172 ? 14.648 18.027 -15.725 1.00 64.81 172 THR A O 1
ATOM 1358 N N . GLY A 1 173 ? 15.479 19.754 -16.875 1.00 57.47 173 GLY A N 1
ATOM 1359 C CA . GLY A 1 173 ? 15.048 20.868 -15.998 1.00 57.47 173 GLY A CA 1
ATOM 1360 C C . GLY A 1 173 ? 13.565 21.000 -15.574 1.00 57.47 173 GLY A C 1
ATOM 1361 O O . GLY A 1 173 ? 13.177 22.092 -15.184 1.00 57.47 173 GLY A O 1
ATOM 1362 N N . GLY A 1 174 ? 12.756 19.935 -15.595 1.00 75.06 174 GLY A N 1
ATOM 1363 C CA . GLY A 1 174 ? 11.337 19.894 -15.200 1.00 75.06 174 GLY A CA 1
ATOM 1364 C C . GLY A 1 174 ? 11.047 19.222 -13.847 1.00 75.06 174 GLY A C 1
ATOM 1365 O O . GLY A 1 174 ? 9.910 18.864 -13.567 1.00 75.06 174 GLY A O 1
ATOM 1366 N N . LYS A 1 175 ? 12.051 19.012 -12.982 1.00 75.94 175 LYS A N 1
ATOM 1367 C CA . LYS A 1 175 ? 11.845 18.329 -11.682 1.00 75.94 175 LYS A CA 1
ATOM 1368 C C . LYS A 1 175 ? 10.834 19.032 -10.772 1.00 75.94 175 LYS A C 1
ATOM 1370 O O . LYS A 1 175 ? 10.116 18.362 -10.040 1.00 75.94 175 LYS A O 1
ATOM 1375 N N . ARG A 1 176 ? 10.823 20.369 -10.800 1.00 73.94 176 ARG A N 1
ATOM 1376 C CA . ARG A 1 176 ? 9.877 21.198 -10.042 1.00 73.94 176 ARG A CA 1
ATOM 1377 C C . ARG A 1 176 ? 8.460 21.062 -10.604 1.00 73.94 176 ARG A C 1
ATOM 1379 O O . ARG A 1 176 ? 7.535 20.821 -9.846 1.00 73.94 176 ARG A O 1
ATOM 1386 N N . GLU A 1 177 ? 8.327 21.106 -11.927 1.00 80.19 177 GLU A N 1
ATOM 1387 C CA . GLU A 1 177 ? 7.049 20.955 -12.631 1.00 80.19 177 GLU A CA 1
ATOM 1388 C C . GLU A 1 177 ? 6.371 19.610 -12.328 1.00 80.19 177 GLU A C 1
ATOM 1390 O O . GLU A 1 177 ? 5.170 19.570 -12.073 1.00 80.19 177 GLU A O 1
ATOM 1395 N N . GLU A 1 178 ? 7.134 18.512 -12.261 1.00 82.69 178 GLU A N 1
ATOM 1396 C CA . GLU A 1 178 ? 6.572 17.197 -11.924 1.00 82.69 178 GLU A CA 1
ATOM 1397 C C . GLU A 1 178 ? 6.005 17.153 -10.498 1.00 82.69 178 GLU A C 1
ATOM 1399 O O . GLU A 1 178 ? 4.963 16.545 -10.261 1.00 82.69 178 GLU A O 1
ATOM 1404 N N . THR A 1 179 ? 6.639 17.821 -9.530 1.00 77.75 179 THR A N 1
ATOM 1405 C CA . THR A 1 179 ? 6.096 17.867 -8.165 1.00 77.75 179 THR A CA 1
ATOM 1406 C C . THR A 1 179 ? 4.965 18.836 -7.974 1.00 77.75 179 THR A C 1
ATOM 1408 O O . THR A 1 179 ? 4.044 18.516 -7.224 1.00 77.75 179 THR A O 1
ATOM 1411 N N . ASP A 1 180 ? 5.010 19.964 -8.672 1.00 82.31 180 ASP A N 1
ATOM 1412 C CA . ASP A 1 180 ? 3.915 20.925 -8.681 1.00 82.31 180 ASP A CA 1
ATOM 1413 C C . ASP A 1 180 ? 2.671 20.246 -9.274 1.00 82.31 180 ASP A C 1
ATOM 1415 O O . ASP A 1 180 ? 1.592 20.316 -8.699 1.00 82.31 180 ASP A O 1
ATOM 1419 N N . LYS A 1 181 ? 2.832 19.433 -10.328 1.00 88.00 181 LYS A N 1
ATOM 1420 C CA . LYS A 1 181 ? 1.752 18.621 -10.907 1.00 88.00 181 LYS A CA 1
ATOM 1421 C C . LYS A 1 181 ? 1.141 17.628 -9.915 1.00 88.00 181 LYS A C 1
ATOM 1423 O O . LYS A 1 181 ? -0.079 17.477 -9.894 1.00 88.00 181 LYS A O 1
ATOM 1428 N N . LEU A 1 182 ? 1.954 16.935 -9.113 1.00 90.88 182 LEU A N 1
ATOM 1429 C CA . LEU A 1 182 ? 1.447 16.014 -8.086 1.00 90.88 182 LEU A CA 1
ATOM 1430 C C . LEU A 1 182 ? 0.660 16.751 -6.997 1.00 90.88 182 LEU A C 1
ATOM 1432 O O . LEU A 1 182 ? -0.394 16.271 -6.583 1.00 90.88 182 LEU A O 1
ATOM 1436 N N . GLN A 1 183 ? 1.149 17.915 -6.562 1.00 87.38 183 GLN A N 1
ATOM 1437 C CA . GLN A 1 183 ? 0.458 18.746 -5.578 1.00 87.38 183 GLN A CA 1
ATOM 1438 C C . GLN A 1 183 ? -0.856 19.297 -6.149 1.00 87.38 183 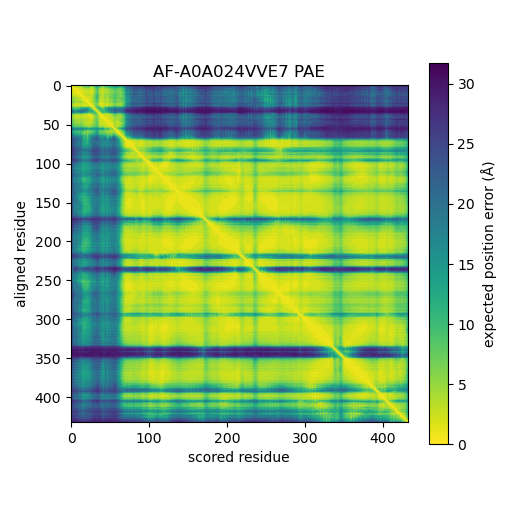GLN A C 1
ATOM 1440 O O . GLN A 1 183 ? -1.911 19.102 -5.552 1.00 87.38 183 GLN A O 1
ATOM 1445 N N . SER A 1 184 ? -0.833 19.857 -7.361 1.00 89.88 184 SER A N 1
ATOM 1446 C CA . SER A 1 184 ? -2.034 20.348 -8.045 1.00 89.88 184 SER A CA 1
ATOM 1447 C C . SER A 1 184 ? -3.073 19.248 -8.286 1.00 89.88 184 SER A C 1
ATOM 1449 O O . SER A 1 184 ? -4.273 19.512 -8.246 1.00 89.88 184 SER A O 1
ATOM 1451 N N . GLN A 1 185 ? -2.662 17.991 -8.492 1.00 93.19 185 GLN A N 1
ATOM 1452 C CA . GLN A 1 185 ? -3.610 16.870 -8.534 1.00 93.19 185 GLN A CA 1
ATOM 1453 C C . GLN A 1 185 ? -4.349 16.704 -7.197 1.00 93.19 185 GLN A C 1
ATOM 1455 O O . GLN A 1 185 ? -5.583 16.639 -7.203 1.00 93.19 185 GLN A O 1
ATOM 1460 N N . LEU A 1 186 ? -3.642 16.728 -6.061 1.00 93.31 186 LEU A N 1
ATOM 1461 C CA . LEU A 1 186 ? -4.275 16.676 -4.737 1.00 93.31 186 LEU A CA 1
ATOM 1462 C C . LEU A 1 186 ? -5.179 17.885 -4.476 1.00 93.31 186 LEU A C 1
ATOM 1464 O O . LEU A 1 186 ? -6.278 17.715 -3.952 1.00 93.31 186 LEU A O 1
ATOM 1468 N N . GLU A 1 187 ? -4.781 19.082 -4.910 1.00 92.69 187 GLU A N 1
ATOM 1469 C CA . GLU A 1 187 ? -5.601 20.298 -4.817 1.00 92.69 187 GLU A CA 1
ATOM 1470 C C . GLU A 1 187 ? -6.915 20.179 -5.591 1.00 92.69 187 GLU A C 1
ATOM 1472 O O . GLU A 1 187 ? -7.898 20.818 -5.225 1.00 92.69 187 GLU A O 1
ATOM 1477 N N . THR A 1 188 ? -6.988 19.349 -6.635 1.00 94.31 188 THR A N 1
ATOM 1478 C CA . THR A 1 188 ? -8.253 19.032 -7.327 1.00 94.31 188 THR A CA 1
ATOM 1479 C C . THR A 1 188 ? -9.068 17.932 -6.644 1.00 94.31 188 THR A C 1
ATOM 1481 O O . THR A 1 188 ? -10.161 17.617 -7.101 1.00 94.31 188 THR A O 1
ATOM 1484 N N . GLY A 1 189 ? -8.571 17.361 -5.544 1.00 93.50 189 GLY A N 1
ATOM 1485 C CA . GLY A 1 189 ? -9.156 16.209 -4.863 1.00 93.50 189 GLY A CA 1
ATOM 1486 C C . GLY A 1 189 ? -8.825 14.871 -5.526 1.00 93.50 189 GLY A C 1
ATOM 1487 O O . GLY A 1 189 ? -9.465 13.873 -5.213 1.00 93.50 189 GLY A O 1
ATOM 1488 N N . LYS A 1 190 ? -7.854 14.815 -6.447 1.00 94.88 190 LYS A N 1
ATOM 1489 C CA . LYS A 1 190 ? -7.464 13.580 -7.136 1.00 94.88 190 LYS A CA 1
ATOM 1490 C C . LYS A 1 190 ? -6.167 13.018 -6.555 1.00 94.88 190 LYS A C 1
ATOM 1492 O O . LYS A 1 190 ? -5.106 13.616 -6.699 1.00 94.88 190 LYS A O 1
ATOM 1497 N N . ILE A 1 191 ? -6.238 11.822 -5.974 1.00 95.50 191 ILE A N 1
ATOM 1498 C CA . ILE A 1 191 ? -5.048 11.052 -5.584 1.00 95.50 191 ILE A CA 1
ATOM 1499 C C . ILE A 1 191 ? -4.461 10.384 -6.843 1.00 95.50 191 ILE A C 1
ATOM 1501 O O . ILE A 1 191 ? -5.222 9.732 -7.565 1.00 95.50 191 ILE A O 1
ATOM 1505 N N . PRO A 1 192 ? -3.147 10.506 -7.127 1.00 93.50 192 PRO A N 1
ATOM 1506 C CA . PRO A 1 192 ? -2.518 9.802 -8.243 1.00 93.50 192 PRO A CA 1
ATOM 1507 C C . PRO A 1 192 ? -2.749 8.291 -8.148 1.00 93.50 192 PRO A C 1
ATOM 1509 O O . PRO A 1 192 ? -2.542 7.713 -7.083 1.00 93.50 192 PRO A O 1
ATOM 1512 N N . ASP A 1 193 ? -3.125 7.642 -9.252 1.00 90.31 193 ASP A N 1
ATOM 1513 C CA . ASP A 1 193 ? -3.515 6.224 -9.249 1.00 90.31 193 ASP A CA 1
ATOM 1514 C C . ASP A 1 193 ? -2.421 5.314 -8.678 1.00 90.31 193 ASP A C 1
ATOM 1516 O O . ASP A 1 193 ? -2.696 4.519 -7.784 1.00 90.31 193 ASP A O 1
ATOM 1520 N N . ASP A 1 194 ? -1.165 5.495 -9.104 1.00 90.06 194 ASP A N 1
ATOM 1521 C CA . ASP A 1 194 ? -0.004 4.764 -8.569 1.00 90.06 194 ASP A CA 1
ATOM 1522 C C . ASP A 1 194 ? 0.114 4.898 -7.042 1.00 90.06 194 ASP A C 1
ATOM 1524 O O . ASP A 1 194 ? 0.399 3.925 -6.343 1.00 90.06 194 ASP A O 1
ATOM 1528 N N . PHE A 1 195 ? -0.132 6.097 -6.508 1.00 95.25 195 PHE A N 1
ATOM 1529 C CA . PHE A 1 195 ? -0.061 6.340 -5.071 1.00 95.25 195 PHE A CA 1
ATOM 1530 C C . PHE A 1 195 ? -1.279 5.779 -4.329 1.00 95.25 195 PHE A C 1
ATOM 1532 O O . PHE A 1 195 ? -1.137 5.214 -3.246 1.00 95.25 195 PHE A O 1
ATOM 1539 N N . LYS A 1 196 ? -2.471 5.849 -4.931 1.00 94.88 196 LYS A N 1
ATOM 1540 C CA . LYS A 1 196 ? -3.682 5.228 -4.386 1.00 94.88 196 LYS A CA 1
ATOM 1541 C C . LYS A 1 196 ? -3.490 3.716 -4.211 1.00 94.88 196 LYS A C 1
ATOM 1543 O O . LYS A 1 196 ? -3.834 3.195 -3.154 1.00 94.88 196 LYS A O 1
ATOM 1548 N N . ARG A 1 197 ? -2.849 3.024 -5.165 1.00 92.88 197 ARG A N 1
ATOM 1549 C CA . ARG A 1 197 ? -2.516 1.589 -5.019 1.00 92.88 197 ARG A CA 1
ATOM 1550 C C . ARG A 1 197 ? -1.630 1.331 -3.800 1.00 92.88 197 ARG A C 1
ATOM 1552 O O . ARG A 1 197 ? -1.935 0.460 -2.990 1.00 92.88 197 ARG A O 1
ATOM 1559 N N . ILE A 1 198 ? -0.581 2.138 -3.620 1.00 96.00 198 ILE A N 1
ATOM 1560 C CA . ILE A 1 198 ? 0.309 2.077 -2.447 1.00 96.00 198 ILE A CA 1
ATOM 1561 C C . ILE A 1 198 ? -0.483 2.230 -1.138 1.00 96.00 198 ILE A C 1
ATOM 1563 O O . ILE A 1 198 ? -0.228 1.498 -0.175 1.00 96.00 198 ILE A O 1
ATOM 1567 N N . MET A 1 199 ? -1.454 3.148 -1.093 1.00 98.06 199 MET A N 1
ATOM 1568 C CA . MET A 1 199 ? -2.321 3.322 0.075 1.00 98.06 199 MET A CA 1
ATOM 1569 C C . MET A 1 199 ? -3.161 2.071 0.351 1.00 98.06 199 MET A C 1
ATOM 1571 O O . MET A 1 199 ? -3.215 1.623 1.491 1.00 98.06 199 MET A O 1
ATOM 1575 N N . PHE A 1 200 ? -3.756 1.458 -0.671 1.00 96.75 200 PHE A N 1
ATOM 1576 C CA . PHE A 1 200 ? -4.577 0.259 -0.496 1.00 96.75 200 PHE A CA 1
ATOM 1577 C C . PHE A 1 200 ? -3.757 -0.945 -0.009 1.00 96.75 200 PHE A C 1
ATOM 1579 O O . PHE A 1 200 ? -4.162 -1.616 0.942 1.00 96.75 200 PHE A O 1
ATOM 1586 N N . TYR A 1 201 ? -2.579 -1.196 -0.597 1.00 97.69 201 TYR A N 1
ATOM 1587 C CA . TYR A 1 201 ? -1.667 -2.244 -0.117 1.00 97.69 201 TYR A CA 1
ATOM 1588 C C . TYR A 1 201 ? -1.288 -2.030 1.354 1.00 97.69 201 TYR A C 1
ATOM 1590 O O . TYR A 1 201 ? -1.293 -2.965 2.155 1.00 97.69 201 TYR A O 1
ATOM 1598 N N . THR A 1 202 ? -1.013 -0.777 1.723 1.00 98.50 202 THR A N 1
ATOM 1599 C CA . THR A 1 202 ? -0.684 -0.379 3.097 1.00 98.50 202 THR A CA 1
ATOM 1600 C C . THR A 1 202 ? -1.839 -0.620 4.061 1.00 98.50 202 THR A C 1
ATOM 1602 O O . THR A 1 202 ? -1.634 -1.183 5.135 1.00 98.50 202 THR A O 1
ATOM 1605 N N . PHE A 1 203 ? -3.053 -0.235 3.674 1.00 98.69 203 PHE A N 1
ATOM 1606 C CA . PHE A 1 203 ? -4.255 -0.450 4.467 1.00 98.69 203 PHE A CA 1
ATOM 1607 C C . PHE A 1 203 ? -4.514 -1.941 4.718 1.00 98.69 203 PHE A C 1
ATOM 1609 O O . PHE A 1 203 ? -4.720 -2.348 5.862 1.00 98.69 203 PHE A O 1
ATOM 1616 N N . GLY A 1 204 ? -4.416 -2.768 3.671 1.00 98.06 204 GLY A N 1
ATOM 1617 C CA . GLY A 1 204 ? -4.553 -4.221 3.787 1.00 98.06 204 GLY A CA 1
ATOM 1618 C C . GLY A 1 204 ? -3.514 -4.846 4.724 1.00 98.06 204 GLY A C 1
ATOM 1619 O O . GLY A 1 204 ? -3.843 -5.736 5.503 1.00 98.06 204 GLY A O 1
ATOM 1620 N N . ASP A 1 205 ? -2.270 -4.360 4.713 1.00 98.25 205 ASP A N 1
ATOM 1621 C CA . ASP A 1 205 ? -1.242 -4.859 5.636 1.00 98.25 205 ASP A CA 1
ATOM 1622 C C . ASP A 1 205 ? -1.520 -4.485 7.098 1.00 98.25 205 ASP A C 1
ATOM 1624 O O . ASP A 1 205 ? -1.304 -5.311 7.985 1.00 98.25 205 ASP A O 1
ATOM 1628 N N . TYR A 1 206 ? -2.035 -3.282 7.377 1.00 98.25 206 TYR A N 1
ATOM 1629 C CA . TYR A 1 206 ? -2.482 -2.939 8.733 1.00 98.25 206 TYR A CA 1
ATOM 1630 C C . TYR A 1 206 ? -3.675 -3.783 9.178 1.00 98.25 206 TYR A C 1
ATOM 1632 O O . TYR A 1 206 ? -3.699 -4.225 10.329 1.00 98.25 206 TYR A O 1
ATOM 1640 N N . ARG A 1 207 ? -4.620 -4.057 8.270 1.00 97.88 207 ARG A N 1
ATOM 1641 C CA . ARG A 1 207 ? -5.727 -4.982 8.528 1.00 97.88 207 ARG A CA 1
ATOM 1642 C C . ARG A 1 207 ? -5.192 -6.354 8.928 1.00 97.88 207 ARG A C 1
ATOM 1644 O O . ARG A 1 207 ? -5.537 -6.852 9.993 1.00 97.88 207 ARG A O 1
ATOM 1651 N N . ASP A 1 208 ? -4.298 -6.947 8.143 1.00 97.00 208 ASP A N 1
ATOM 1652 C CA . ASP A 1 208 ? -3.774 -8.283 8.450 1.00 97.00 208 ASP A CA 1
ATOM 1653 C C . ASP A 1 208 ? -2.901 -8.324 9.711 1.00 97.00 208 ASP A C 1
ATOM 1655 O O . ASP A 1 208 ? -2.905 -9.334 10.421 1.00 97.00 208 ASP A O 1
ATOM 1659 N N . LEU A 1 209 ? -2.217 -7.227 10.056 1.00 96.06 209 LEU A N 1
ATOM 1660 C CA . LEU A 1 209 ? -1.566 -7.081 11.362 1.00 96.06 209 LEU A CA 1
ATOM 1661 C C . LEU A 1 209 ? -2.580 -7.089 12.514 1.00 96.06 209 LEU A C 1
ATOM 1663 O O . LEU A 1 209 ? -2.337 -7.746 13.527 1.00 96.06 209 LEU A O 1
ATOM 1667 N N . CYS A 1 210 ? -3.709 -6.392 12.360 1.00 96.38 210 CYS A N 1
ATOM 1668 C CA . CYS A 1 210 ? -4.795 -6.381 13.340 1.00 96.38 210 CYS A CA 1
ATOM 1669 C C . CYS A 1 210 ? -5.419 -7.771 13.505 1.00 96.38 210 CYS A C 1
ATOM 1671 O O . CYS A 1 210 ? -5.592 -8.247 14.624 1.00 96.38 210 CYS A O 1
ATOM 1673 N N . LEU A 1 211 ? -5.727 -8.438 12.392 1.00 95.00 211 LEU A N 1
ATOM 1674 C CA . LEU A 1 211 ? -6.422 -9.727 12.391 1.00 95.00 211 LEU A CA 1
ATOM 1675 C C . LEU A 1 211 ? -5.512 -10.917 12.721 1.00 95.00 211 LEU A C 1
ATOM 1677 O O . LEU A 1 211 ? -6.003 -12.010 12.984 1.00 95.00 211 LEU A O 1
ATOM 1681 N N . GLY A 1 212 ? -4.191 -10.720 12.713 1.00 93.00 212 GLY A N 1
ATOM 1682 C CA . GLY A 1 212 ? -3.210 -11.787 12.916 1.00 93.00 212 GLY A CA 1
ATOM 1683 C C . GLY A 1 212 ? -2.915 -12.632 11.678 1.00 93.00 212 GLY A C 1
ATOM 1684 O O . GLY A 1 212 ? -2.167 -13.605 11.780 1.00 93.00 212 GLY A O 1
ATOM 1685 N N . ASN A 1 213 ? -3.427 -12.219 10.519 1.00 93.06 213 ASN A N 1
ATOM 1686 C CA . ASN A 1 213 ? -3.213 -12.859 9.222 1.00 93.06 213 ASN A CA 1
ATOM 1687 C C . ASN A 1 213 ? -1.877 -12.476 8.567 1.00 93.06 213 ASN A C 1
ATOM 1689 O O . ASN A 1 213 ? -1.512 -13.069 7.556 1.00 93.06 213 ASN A O 1
ATOM 1693 N N . ASP A 1 214 ? -1.151 -11.493 9.113 1.00 93.81 214 ASP A N 1
ATOM 1694 C CA . ASP A 1 214 ? 0.121 -11.054 8.537 1.00 93.81 214 ASP A CA 1
ATOM 1695 C C . ASP A 1 214 ? 1.128 -12.215 8.447 1.00 93.81 214 ASP A C 1
ATOM 1697 O O . ASP A 1 214 ? 1.357 -12.931 9.423 1.00 93.81 214 ASP A O 1
ATOM 1701 N N . LEU A 1 215 ? 1.741 -12.394 7.280 1.00 93.19 215 LEU A N 1
ATOM 1702 C CA . LEU A 1 215 ? 2.657 -13.488 6.960 1.00 93.19 215 LEU A CA 1
ATOM 1703 C C . LEU A 1 215 ? 4.067 -13.262 7.523 1.00 93.19 215 LEU A C 1
ATOM 1705 O O . LEU A 1 215 ? 4.871 -14.193 7.567 1.00 93.19 215 LEU A O 1
ATOM 1709 N N . GLY A 1 216 ? 4.393 -12.035 7.939 1.00 90.25 216 GLY A N 1
ATOM 1710 C CA . GLY A 1 216 ? 5.729 -11.654 8.377 1.00 90.25 216 GLY A CA 1
ATOM 1711 C C . GLY A 1 216 ? 6.116 -12.218 9.746 1.00 90.25 216 GLY A C 1
ATOM 1712 O O . GLY A 1 216 ? 5.320 -12.274 10.683 1.00 90.25 216 GLY A O 1
ATOM 1713 N N . ASN A 1 217 ? 7.392 -12.576 9.880 1.00 83.31 217 ASN A N 1
ATOM 1714 C CA . ASN A 1 217 ? 8.010 -13.128 11.093 1.00 83.31 217 ASN A CA 1
ATOM 1715 C C . ASN A 1 217 ? 9.177 -12.271 11.605 1.00 83.31 217 ASN A C 1
ATOM 1717 O O . ASN A 1 217 ? 10.024 -12.730 12.372 1.00 83.31 217 ASN A O 1
ATOM 1721 N N . ALA A 1 218 ? 9.245 -11.003 11.194 1.00 76.38 218 ALA A N 1
ATOM 1722 C CA . ALA A 1 218 ? 10.185 -10.074 11.801 1.00 76.38 218 ALA A CA 1
ATOM 1723 C C . ALA A 1 218 ? 9.934 -10.017 13.318 1.00 76.38 218 ALA A C 1
ATOM 1725 O O . ALA A 1 218 ? 8.786 -9.970 13.766 1.00 76.38 218 ALA A O 1
ATOM 1726 N N . HIS A 1 219 ? 11.009 -9.980 14.114 1.00 62.94 219 HIS A N 1
ATOM 1727 C CA . HIS A 1 219 ? 10.925 -9.868 15.578 1.00 62.94 219 HIS A CA 1
ATOM 1728 C C . HIS A 1 219 ? 9.969 -8.741 16.010 1.00 62.94 219 HIS A C 1
ATOM 1730 O O . HIS A 1 219 ? 9.213 -8.869 16.969 1.00 62.94 219 HIS A O 1
ATOM 1736 N N . ASP A 1 220 ? 9.957 -7.664 15.231 1.00 64.12 220 ASP A N 1
ATOM 1737 C CA . ASP A 1 220 ? 9.171 -6.465 15.470 1.00 64.12 220 ASP A CA 1
ATOM 1738 C C . ASP A 1 220 ? 7.664 -6.610 15.207 1.00 64.12 220 ASP A C 1
ATOM 1740 O O . ASP A 1 220 ? 6.895 -5.806 15.728 1.00 64.12 220 ASP A O 1
ATOM 1744 N N . THR A 1 221 ? 7.226 -7.607 14.430 1.00 68.81 221 THR A N 1
ATOM 1745 C CA . THR A 1 221 ? 5.803 -7.845 14.109 1.00 68.81 221 THR A CA 1
ATOM 1746 C C . THR A 1 221 ? 5.227 -9.045 14.857 1.00 68.81 221 THR A C 1
ATOM 1748 O O . THR A 1 221 ? 4.009 -9.150 14.994 1.00 68.81 221 THR A O 1
ATOM 1751 N N . LYS A 1 222 ? 6.091 -9.919 15.391 1.00 68.12 222 LYS A N 1
ATOM 1752 C CA . LYS A 1 222 ? 5.744 -11.231 15.960 1.00 68.12 222 LYS A CA 1
ATOM 1753 C C . LYS A 1 222 ? 4.679 -11.201 17.064 1.00 68.12 222 LYS A C 1
ATOM 1755 O O . LYS A 1 222 ? 3.924 -12.158 17.188 1.00 68.12 222 LYS A O 1
ATOM 1760 N N . ASN A 1 223 ? 4.583 -10.109 17.825 1.00 81.19 223 ASN A N 1
ATOM 1761 C CA . ASN A 1 223 ? 3.678 -10.013 18.976 1.00 81.19 223 ASN A CA 1
ATOM 1762 C C . ASN A 1 223 ? 2.488 -9.064 18.776 1.00 81.19 223 ASN A C 1
ATOM 1764 O O . ASN A 1 223 ? 1.637 -8.994 19.658 1.00 81.19 223 ASN A O 1
ATOM 1768 N N . ILE A 1 224 ? 2.392 -8.348 17.648 1.00 90.50 224 ILE A N 1
ATOM 1769 C CA . ILE A 1 224 ? 1.362 -7.307 17.475 1.00 90.50 224 ILE A CA 1
ATOM 1770 C C . ILE A 1 224 ? -0.047 -7.902 17.574 1.00 90.50 224 ILE A C 1
ATOM 1772 O O . ILE A 1 224 ? -0.855 -7.414 18.359 1.00 90.50 224 ILE A O 1
ATOM 1776 N N . SER A 1 225 ? -0.335 -8.985 16.849 1.00 89.88 225 SER A N 1
ATOM 1777 C CA . SER A 1 225 ? -1.667 -9.610 16.865 1.00 89.88 225 SER A CA 1
ATOM 1778 C C . SER A 1 225 ? -2.031 -10.219 18.223 1.00 89.88 225 SER A C 1
ATOM 1780 O O . SER A 1 225 ? -3.189 -10.174 18.642 1.00 89.88 225 SER A O 1
ATOM 1782 N N . GLY A 1 226 ? -1.038 -10.744 18.948 1.00 91.44 226 GLY A N 1
ATOM 1783 C CA . GLY A 1 226 ? -1.208 -11.228 20.318 1.00 91.44 226 GLY A CA 1
ATOM 1784 C C . GLY A 1 226 ? -1.574 -10.094 21.277 1.00 91.44 226 GLY A C 1
ATOM 1785 O O . GLY A 1 226 ? -2.529 -10.219 22.042 1.00 91.44 226 GLY A O 1
ATOM 1786 N N . THR A 1 227 ? -0.876 -8.958 21.184 1.00 92.56 227 THR A N 1
ATOM 1787 C CA . THR A 1 227 ? -1.184 -7.748 21.960 1.00 92.56 227 THR A CA 1
ATOM 1788 C C . THR A 1 227 ? -2.567 -7.195 21.617 1.00 92.56 227 THR A C 1
ATOM 1790 O O . THR A 1 227 ? -3.333 -6.903 22.531 1.00 92.56 227 THR A O 1
ATOM 1793 N N . VAL A 1 228 ? -2.921 -7.114 20.326 1.00 94.19 228 VAL A N 1
ATOM 1794 C CA . VAL A 1 228 ? -4.266 -6.719 19.862 1.00 94.19 228 VAL A CA 1
ATOM 1795 C C . VAL A 1 228 ? -5.325 -7.590 20.533 1.00 94.19 228 VAL A C 1
ATOM 1797 O O . VAL A 1 228 ? -6.214 -7.071 21.204 1.00 94.19 228 VAL A O 1
ATOM 1800 N N . THR A 1 229 ? -5.192 -8.913 20.420 1.00 92.50 229 THR A N 1
ATOM 1801 C CA . THR A 1 229 ? -6.139 -9.866 21.015 1.00 92.50 229 THR A CA 1
ATOM 1802 C C . THR A 1 229 ? -6.241 -9.659 22.528 1.00 92.50 229 THR A C 1
ATOM 1804 O O . THR A 1 229 ? -7.336 -9.512 23.060 1.00 92.50 229 THR A O 1
ATOM 1807 N N . SER A 1 230 ? -5.109 -9.533 23.226 1.00 91.38 230 SER A N 1
ATOM 1808 C CA . SER A 1 230 ? -5.088 -9.335 24.680 1.00 91.38 230 SER A CA 1
ATOM 1809 C C . SER A 1 230 ? -5.763 -8.036 25.141 1.00 91.38 230 SER A C 1
ATOM 1811 O O . SER A 1 230 ? -6.411 -8.031 26.189 1.00 91.38 230 SER A O 1
ATOM 1813 N N . ILE A 1 231 ? -5.606 -6.935 24.401 1.00 91.38 231 ILE A N 1
ATOM 1814 C CA . ILE A 1 231 ? -6.249 -5.649 24.719 1.00 91.38 231 ILE A CA 1
ATOM 1815 C C . ILE A 1 231 ? -7.766 -5.744 24.506 1.00 91.38 231 ILE A C 1
ATOM 1817 O O . ILE A 1 231 ? -8.547 -5.187 25.276 1.00 91.38 231 ILE A O 1
ATOM 1821 N N . LEU A 1 232 ? -8.208 -6.465 23.474 1.00 89.56 232 LEU A N 1
ATOM 1822 C CA . LEU A 1 232 ? -9.631 -6.593 23.160 1.00 89.56 232 LEU A CA 1
ATOM 1823 C C . LEU A 1 232 ? -10.368 -7.574 24.088 1.00 89.56 232 LEU A C 1
ATOM 1825 O O . LEU A 1 232 ? -11.555 -7.375 24.365 1.00 89.56 232 LEU A O 1
ATOM 1829 N N . SER A 1 233 ? -9.675 -8.588 24.618 1.00 83.19 233 SER A N 1
ATOM 1830 C CA . SER A 1 233 ? -10.249 -9.573 25.547 1.00 83.19 233 SER A CA 1
ATOM 1831 C C . SER A 1 233 ? -10.339 -9.083 27.006 1.00 83.19 233 SER A C 1
ATOM 1833 O O . SER A 1 233 ? -11.080 -9.663 27.795 1.00 83.19 233 SER A O 1
ATOM 1835 N N . THR A 1 234 ? -9.650 -8.004 27.406 1.00 65.56 234 THR A N 1
ATOM 1836 C CA . THR A 1 234 ? -9.531 -7.554 28.818 1.00 65.56 234 THR A CA 1
ATOM 1837 C C . THR A 1 234 ? -10.741 -6.785 29.391 1.00 65.56 234 THR A C 1
ATOM 1839 O O . THR A 1 234 ? -10.632 -6.113 30.420 1.00 65.56 234 THR A O 1
ATOM 1842 N N . LYS A 1 235 ? -11.949 -6.902 28.819 1.00 59.50 235 LYS A N 1
ATOM 1843 C CA . LYS A 1 235 ? -13.146 -6.256 29.398 1.00 59.50 235 LYS A CA 1
ATOM 1844 C C . LYS A 1 235 ? -13.717 -7.058 30.576 1.00 59.50 235 LYS A C 1
ATOM 1846 O O . LYS A 1 235 ? -14.416 -8.047 30.379 1.00 59.50 235 LYS A O 1
ATOM 1851 N N . ASN A 1 236 ? -13.490 -6.562 31.797 1.00 45.84 236 ASN A N 1
ATOM 1852 C CA . ASN A 1 236 ? -14.138 -6.988 33.049 1.00 45.84 236 ASN A CA 1
ATOM 1853 C C . ASN A 1 236 ? -15.671 -7.131 32.886 1.00 45.84 236 ASN A C 1
ATOM 1855 O O . ASN A 1 236 ? -16.406 -6.152 32.997 1.00 45.84 236 ASN A O 1
ATOM 1859 N N . GLY A 1 237 ? -16.159 -8.347 32.610 1.00 53.66 237 GLY A N 1
ATOM 1860 C CA . GLY A 1 237 ? -17.592 -8.668 32.516 1.00 53.66 237 GLY A CA 1
ATOM 1861 C C . GLY A 1 237 ? -18.296 -8.286 31.202 1.00 53.66 237 GLY A C 1
ATOM 1862 O O . GLY A 1 237 ? -19.525 -8.347 31.138 1.00 53.66 237 GLY A O 1
ATOM 1863 N N . GLY A 1 238 ? -17.554 -7.896 30.159 1.00 59.56 238 GLY A N 1
ATOM 1864 C CA . GLY A 1 238 ? -18.086 -7.600 28.820 1.00 59.56 238 GLY A CA 1
ATOM 1865 C C . GLY A 1 238 ? -18.030 -8.798 27.861 1.00 59.56 238 GLY A C 1
ATOM 1866 O O . GLY A 1 238 ? -17.349 -9.782 28.116 1.00 59.56 238 GLY A O 1
ATOM 1867 N N . THR A 1 239 ? -18.745 -8.719 26.732 1.00 62.66 239 THR A N 1
ATOM 1868 C CA . THR A 1 239 ? -18.585 -9.687 25.629 1.00 62.66 239 THR A CA 1
ATOM 1869 C C . THR A 1 239 ? -17.234 -9.448 24.957 1.00 62.66 239 THR A C 1
ATOM 1871 O O . THR A 1 239 ? -16.946 -8.306 24.600 1.00 62.66 239 THR A O 1
ATOM 1874 N N . GLU A 1 240 ? -16.440 -10.501 24.775 1.00 66.75 240 GLU A N 1
ATOM 1875 C CA . GLU A 1 240 ? -15.173 -10.452 24.042 1.00 66.75 240 GLU A CA 1
ATOM 1876 C C . GLU A 1 240 ? -15.376 -9.863 22.635 1.00 66.75 240 GLU A C 1
ATOM 1878 O O . GLU A 1 240 ? -16.318 -10.229 21.923 1.00 66.75 240 GLU A O 1
ATOM 1883 N N . ILE A 1 241 ? -14.522 -8.909 22.253 1.00 81.69 241 ILE A N 1
ATOM 1884 C CA . ILE A 1 241 ? -14.524 -8.320 20.913 1.00 81.69 241 ILE A CA 1
ATOM 1885 C C . ILE A 1 241 ? -13.406 -8.996 20.125 1.00 81.69 241 ILE A C 1
ATOM 1887 O O . ILE A 1 241 ? -12.234 -8.854 20.448 1.00 81.69 241 ILE A O 1
ATOM 1891 N N . THR A 1 242 ? -13.760 -9.726 19.075 1.00 88.88 242 THR A N 1
ATOM 1892 C CA . THR A 1 242 ? -12.769 -10.322 18.172 1.00 88.88 242 THR A CA 1
ATOM 1893 C C . THR A 1 242 ? -12.059 -9.232 17.357 1.00 88.88 242 THR A C 1
ATOM 1895 O O . THR A 1 242 ? -12.738 -8.277 16.962 1.00 88.88 242 THR A O 1
ATOM 1898 N N . PRO A 1 243 ? -10.776 -9.397 16.982 1.00 93.19 243 PRO A N 1
ATOM 1899 C CA . PRO A 1 243 ? -10.068 -8.445 16.122 1.00 93.19 243 PRO A CA 1
ATOM 1900 C C . PRO A 1 243 ? -10.793 -8.105 14.813 1.00 93.19 243 PRO A C 1
ATOM 1902 O O . PRO A 1 243 ? -10.762 -6.956 14.396 1.00 93.19 243 PRO A O 1
ATOM 1905 N N . ASP A 1 244 ? -11.498 -9.067 14.209 1.00 91.31 244 ASP A N 1
ATOM 1906 C CA . ASP A 1 244 ? -12.287 -8.872 12.981 1.00 91.31 244 ASP A CA 1
ATOM 1907 C C . ASP A 1 244 ? -13.430 -7.862 13.173 1.00 91.31 244 ASP A C 1
ATOM 1909 O O . ASP A 1 244 ? -13.423 -6.778 12.588 1.00 91.31 244 ASP A O 1
ATOM 1913 N N . ASN A 1 245 ? -14.340 -8.149 14.110 1.00 90.31 245 ASN A N 1
ATOM 1914 C CA . ASN A 1 245 ? -15.404 -7.220 14.502 1.00 90.31 245 ASN A CA 1
ATOM 1915 C C . ASN A 1 245 ? -14.880 -5.864 15.000 1.00 90.31 245 ASN A C 1
ATOM 1917 O O . ASN A 1 245 ? -15.584 -4.863 14.896 1.00 90.31 245 ASN A O 1
ATOM 1921 N N . TRP A 1 246 ? -13.693 -5.823 15.608 1.00 94.00 246 TRP A N 1
ATOM 1922 C CA . TRP A 1 246 ? -13.092 -4.569 16.053 1.00 94.00 246 TRP A CA 1
ATOM 1923 C C . TRP A 1 246 ? -12.540 -3.752 14.883 1.0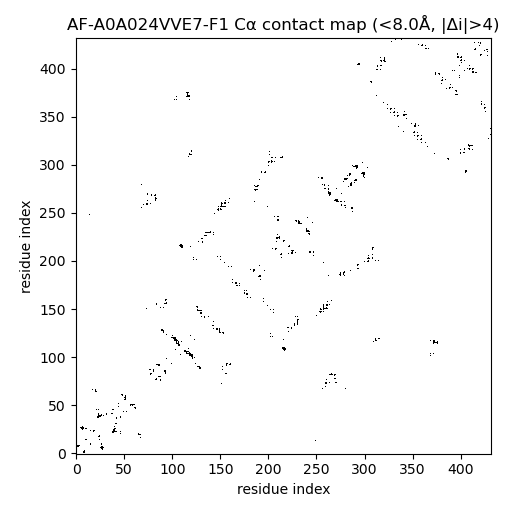0 94.00 246 TRP A C 1
ATOM 1925 O O . TRP A 1 246 ? -12.811 -2.557 14.807 1.00 94.00 246 TRP A O 1
ATOM 1935 N N . TRP A 1 247 ? -11.838 -4.390 13.942 1.00 96.06 247 TRP A N 1
ATOM 1936 C CA . TRP A 1 247 ? -11.328 -3.742 12.737 1.00 96.06 247 TRP A CA 1
ATOM 1937 C C . TRP A 1 247 ? -12.455 -3.062 11.958 1.00 96.06 247 TRP A C 1
ATOM 1939 O O . TRP A 1 247 ? -12.353 -1.871 11.679 1.00 96.06 247 TRP A O 1
ATOM 1949 N N . LYS A 1 248 ? -13.583 -3.755 11.737 1.00 92.38 248 LYS A N 1
ATOM 1950 C CA . LYS A 1 248 ? -14.775 -3.187 11.073 1.00 92.38 248 LYS A CA 1
ATOM 1951 C C . LYS A 1 248 ? -15.309 -1.907 11.734 1.00 92.38 248 LYS A C 1
ATOM 1953 O O . LYS A 1 248 ? -15.942 -1.089 11.080 1.00 92.38 248 LYS A O 1
ATOM 1958 N N . LYS A 1 249 ? -15.045 -1.687 13.029 1.00 91.00 249 LYS A N 1
ATOM 1959 C CA . LYS A 1 249 ? -15.443 -0.449 13.726 1.00 91.00 249 LYS A CA 1
ATOM 1960 C C . LYS A 1 249 ? -14.512 0.727 13.451 1.00 91.00 249 LYS A C 1
ATOM 1962 O O . LYS A 1 249 ? -14.960 1.864 13.554 1.00 91.00 249 LYS A O 1
ATOM 1967 N N . ILE A 1 250 ? -13.238 0.467 13.159 1.00 94.56 250 ILE A N 1
ATOM 1968 C CA . ILE A 1 250 ? -12.198 1.502 13.060 1.00 94.56 250 ILE A CA 1
ATOM 1969 C C . ILE A 1 250 ? -11.643 1.688 11.648 1.00 94.56 250 ILE A C 1
ATOM 1971 O O . ILE A 1 250 ? -10.914 2.643 11.407 1.00 94.56 250 ILE A O 1
ATOM 1975 N N . GLU A 1 251 ? -11.943 0.790 10.715 1.00 95.62 251 GLU A N 1
ATOM 1976 C CA . GLU A 1 251 ? -11.294 0.738 9.404 1.00 95.62 251 GLU A CA 1
ATOM 1977 C C . GLU A 1 251 ? -11.486 2.026 8.585 1.00 95.62 251 GLU A C 1
ATOM 1979 O O . GLU A 1 251 ? -10.532 2.530 7.989 1.00 95.62 251 GLU A O 1
ATOM 1984 N N . LYS A 1 252 ? -12.667 2.649 8.682 1.00 95.75 252 LYS A N 1
ATOM 1985 C CA . LYS A 1 252 ? -12.930 3.987 8.137 1.00 95.75 252 LYS A CA 1
ATOM 1986 C C . LYS A 1 252 ? -12.030 5.052 8.760 1.00 95.75 252 LYS A C 1
ATOM 1988 O O . LYS A 1 252 ? -11.469 5.870 8.049 1.00 95.75 252 LYS A O 1
ATOM 1993 N N . GLU A 1 253 ? -11.835 5.021 10.075 1.00 95.81 253 GLU A N 1
ATOM 1994 C CA . GLU A 1 253 ? -11.015 6.010 10.786 1.00 95.81 253 GLU A CA 1
ATOM 1995 C C . GLU A 1 253 ? -9.517 5.831 10.511 1.00 95.81 253 GLU A C 1
ATOM 1997 O O . GLU A 1 253 ? -8.765 6.806 10.495 1.00 95.81 253 GLU A O 1
ATOM 2002 N N . VAL A 1 254 ? -9.071 4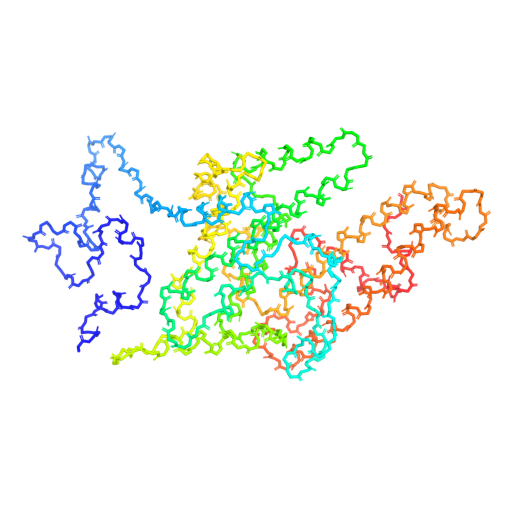.596 10.260 1.00 98.19 254 VAL A N 1
ATOM 2003 C CA . VAL A 1 254 ? -7.710 4.322 9.782 1.00 98.19 254 VAL A CA 1
ATOM 2004 C C . VAL A 1 254 ? -7.510 4.936 8.398 1.00 98.19 254 VAL A C 1
ATOM 2006 O O . VAL A 1 254 ? -6.514 5.628 8.183 1.00 98.19 254 VAL A O 1
ATOM 2009 N N . TRP A 1 255 ? -8.462 4.740 7.480 1.00 98.19 255 TRP A N 1
ATOM 2010 C CA . TRP A 1 255 ? -8.417 5.344 6.148 1.00 98.19 255 TRP A CA 1
ATOM 2011 C C . TRP A 1 255 ? -8.502 6.877 6.192 1.00 98.19 255 TRP A C 1
ATOM 2013 O O . TRP A 1 255 ? -7.708 7.560 5.548 1.00 98.19 255 TRP A O 1
ATOM 2023 N N . ASP A 1 256 ? -9.382 7.434 7.021 1.00 97.12 256 ASP A N 1
ATOM 2024 C CA . ASP A 1 256 ? -9.463 8.875 7.259 1.00 97.12 256 ASP A CA 1
ATOM 2025 C C . ASP A 1 256 ? -8.124 9.414 7.792 1.00 97.12 256 ASP A C 1
ATOM 2027 O O . ASP A 1 256 ? -7.627 10.430 7.314 1.00 97.12 256 ASP A O 1
ATOM 2031 N N . GLY A 1 257 ? -7.462 8.701 8.709 1.00 97.81 257 GLY A N 1
ATOM 2032 C CA . GLY A 1 257 ? -6.113 9.044 9.170 1.00 97.81 257 GLY A CA 1
ATOM 2033 C C . GLY A 1 257 ? -5.077 9.095 8.040 1.00 97.81 257 GLY A C 1
ATOM 2034 O O . GLY A 1 257 ? -4.237 9.999 8.005 1.00 97.81 257 GLY A O 1
ATOM 2035 N N . MET A 1 258 ? -5.164 8.168 7.081 1.00 98.62 258 MET A N 1
ATOM 2036 C CA . MET A 1 258 ? -4.328 8.157 5.874 1.00 98.62 258 MET A CA 1
ATOM 2037 C C . MET A 1 258 ? -4.595 9.384 4.987 1.00 98.62 258 MET A C 1
ATOM 2039 O O . MET A 1 258 ? -3.646 10.007 4.511 1.00 98.62 258 MET A O 1
ATOM 2043 N N . LEU A 1 259 ? -5.861 9.777 4.806 1.00 98.00 259 LEU A N 1
ATOM 2044 C CA . LEU A 1 259 ? -6.244 10.979 4.053 1.00 98.00 259 LEU A CA 1
ATOM 2045 C C . LEU A 1 259 ? -5.843 12.278 4.772 1.00 98.00 259 LEU A C 1
ATOM 2047 O O . LEU A 1 259 ? -5.332 13.194 4.126 1.00 98.00 259 LEU A O 1
ATOM 2051 N N . CYS A 1 260 ? -6.004 12.349 6.100 1.00 97.31 260 CYS A N 1
ATOM 2052 C CA . CYS A 1 260 ? -5.525 13.468 6.916 1.00 97.31 260 CYS A CA 1
ATOM 2053 C C . CYS A 1 260 ? -4.025 13.680 6.685 1.00 97.31 260 CYS A C 1
ATOM 2055 O O . CYS A 1 260 ? -3.599 14.795 6.396 1.00 97.31 260 CYS A O 1
ATOM 2057 N N . ALA A 1 261 ? -3.222 12.616 6.761 1.00 97.31 261 ALA A N 1
ATOM 2058 C CA . ALA A 1 261 ? -1.784 12.710 6.528 1.00 97.31 261 ALA A CA 1
ATOM 2059 C C . ALA A 1 261 ? -1.440 13.141 5.096 1.00 97.31 261 ALA A C 1
ATOM 2061 O O . ALA A 1 261 ? -0.533 13.943 4.902 1.00 97.31 261 ALA A O 1
ATOM 2062 N N . LEU A 1 262 ? -2.182 12.653 4.097 1.00 97.50 262 LEU A N 1
ATOM 2063 C CA . LEU A 1 262 ? -1.970 13.021 2.696 1.00 97.50 262 LEU A CA 1
ATOM 2064 C C . LEU A 1 262 ? -2.275 14.501 2.405 1.00 97.50 262 LEU A C 1
ATOM 2066 O O . LEU A 1 262 ? -1.638 15.090 1.538 1.00 97.50 262 LEU A O 1
ATOM 2070 N N . SER A 1 263 ? -3.216 15.110 3.135 1.00 96.25 263 SER A N 1
ATOM 2071 C CA . SER A 1 263 ? -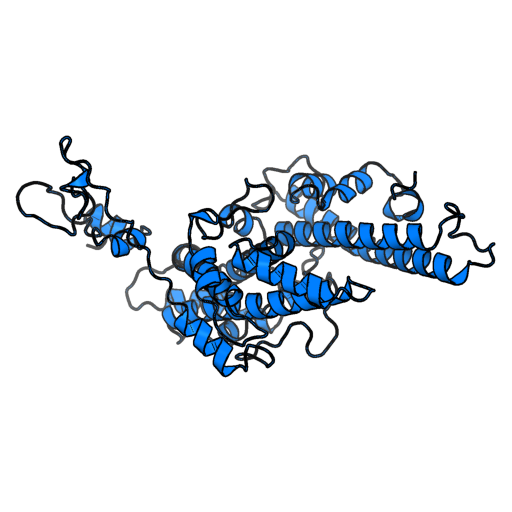3.508 16.550 3.035 1.00 96.25 263 SER A CA 1
ATOM 2072 C C . SER A 1 263 ? -2.435 17.460 3.643 1.00 96.25 263 SER A C 1
ATOM 2074 O O . SER A 1 263 ? -2.534 18.683 3.545 1.00 96.25 263 SER A O 1
ATOM 2076 N N . TYR A 1 264 ? -1.420 16.893 4.297 1.00 95.06 264 TYR A N 1
ATOM 2077 C CA . TYR A 1 264 ? -0.330 17.675 4.853 1.00 95.06 264 TYR A CA 1
ATOM 2078 C C . TYR A 1 264 ? 0.647 18.092 3.754 1.00 95.06 264 TYR A C 1
ATOM 2080 O O . TYR A 1 264 ? 1.276 17.255 3.101 1.00 95.06 264 TYR A O 1
ATOM 2088 N N . ASP A 1 265 ? 0.817 19.397 3.578 1.00 92.12 265 ASP A N 1
ATOM 2089 C CA . ASP A 1 265 ? 1.825 19.937 2.685 1.00 92.12 265 ASP A CA 1
ATOM 2090 C C . ASP A 1 265 ? 3.207 19.815 3.342 1.00 92.12 265 ASP A C 1
ATOM 2092 O O . ASP A 1 265 ? 3.508 20.430 4.366 1.00 92.12 265 ASP A O 1
ATOM 2096 N N . ILE A 1 266 ? 4.056 18.973 2.753 1.00 89.00 266 ILE A N 1
ATOM 2097 C CA . ILE A 1 266 ? 5.408 18.684 3.251 1.00 89.00 266 ILE A CA 1
ATOM 2098 C C . ILE A 1 266 ? 6.338 19.903 3.117 1.00 89.00 266 ILE A C 1
ATOM 2100 O O . ILE A 1 266 ? 7.270 20.063 3.916 1.00 89.00 266 ILE A O 1
ATOM 2104 N N . ASP A 1 267 ? 6.130 20.723 2.088 1.00 85.56 267 ASP A N 1
ATOM 2105 C CA . ASP A 1 267 ? 7.000 21.841 1.739 1.00 85.56 267 ASP A CA 1
ATOM 2106 C C . ASP A 1 267 ? 6.651 23.064 2.605 1.00 85.56 267 ASP A C 1
ATOM 2108 O O . ASP A 1 267 ? 7.541 23.610 3.268 1.00 85.56 267 ASP A O 1
ATOM 2112 N N . GLU A 1 268 ? 5.357 23.383 2.711 1.00 89.75 268 GLU A N 1
ATOM 2113 C CA . GLU A 1 268 ? 4.815 24.452 3.567 1.00 89.75 268 GLU A CA 1
ATOM 2114 C C . GLU A 1 268 ? 4.707 24.053 5.050 1.00 89.75 268 GLU A C 1
ATOM 2116 O O . GLU A 1 268 ? 4.559 24.907 5.924 1.00 89.75 268 GLU A O 1
ATOM 2121 N N . LYS A 1 269 ? 4.828 22.755 5.356 1.00 91.12 269 LYS A N 1
ATOM 2122 C CA . LYS A 1 269 ? 4.741 22.177 6.710 1.00 91.12 269 LYS A CA 1
ATOM 2123 C C . LYS A 1 269 ? 3.458 22.567 7.435 1.00 91.12 269 LYS A C 1
ATOM 2125 O O . LYS A 1 269 ? 3.473 23.039 8.573 1.00 91.12 269 LYS A O 1
ATOM 2130 N N . THR A 1 270 ? 2.341 22.384 6.753 1.00 92.94 270 THR A N 1
ATOM 2131 C CA . THR A 1 270 ? 1.025 22.671 7.307 1.00 92.94 270 THR A CA 1
ATOM 2132 C C . THR A 1 270 ? -0.013 21.752 6.688 1.00 92.94 270 THR A C 1
ATOM 2134 O O . THR A 1 270 ? 0.169 21.224 5.595 1.00 92.94 270 THR A O 1
ATOM 2137 N N . MET A 1 271 ? -1.127 21.566 7.384 1.00 93.31 271 MET A N 1
ATOM 2138 C CA . MET A 1 271 ? -2.269 20.850 6.831 1.00 93.31 271 MET A CA 1
ATOM 2139 C C . MET A 1 271 ? -3.026 21.763 5.865 1.00 93.31 271 MET A C 1
ATOM 2141 O O . MET A 1 271 ? -3.567 22.790 6.285 1.00 93.31 271 MET A O 1
ATOM 2145 N N . ASP A 1 272 ? -3.081 21.389 4.586 1.00 94.75 272 ASP A N 1
ATOM 2146 C CA . ASP A 1 272 ? -3.850 22.123 3.585 1.00 94.75 272 ASP A CA 1
ATOM 2147 C C . ASP A 1 272 ? -5.342 21.827 3.783 1.00 94.75 272 ASP A C 1
ATOM 2149 O O . ASP A 1 272 ? -5.835 20.724 3.536 1.00 94.75 272 ASP A O 1
ATOM 2153 N N . SER A 1 273 ? -6.073 22.840 4.250 1.00 92.75 273 SER A N 1
ATOM 2154 C CA . SER A 1 273 ? -7.501 22.718 4.553 1.00 92.75 273 SER A CA 1
ATOM 2155 C C . SER A 1 273 ? -8.358 22.494 3.303 1.00 92.75 273 SER A C 1
ATOM 2157 O O . SER A 1 273 ? -9.371 21.803 3.392 1.00 92.75 273 SER A O 1
ATOM 2159 N N . ASN A 1 274 ? -7.956 23.027 2.144 1.00 93.25 274 ASN A N 1
ATOM 2160 C CA . ASN A 1 274 ? -8.685 22.851 0.888 1.00 93.25 274 ASN A CA 1
ATOM 2161 C C . ASN A 1 274 ? -8.491 21.432 0.344 1.00 93.25 274 ASN A C 1
ATOM 2163 O O . ASN A 1 274 ? -9.457 20.799 -0.088 1.00 93.25 274 ASN A O 1
ATOM 2167 N N . VAL A 1 275 ? -7.256 20.919 0.379 1.00 95.88 275 VAL A N 1
ATOM 2168 C CA . VAL A 1 275 ? -6.964 19.523 0.017 1.00 95.88 275 VAL A CA 1
ATOM 2169 C C . VAL A 1 275 ? -7.700 18.585 0.967 1.00 95.88 275 VAL A C 1
ATOM 2171 O O . VAL A 1 275 ? -8.393 17.680 0.503 1.00 95.88 275 VAL A O 1
ATOM 2174 N N . LEU A 1 276 ? -7.619 18.825 2.280 1.00 95.19 276 LEU A N 1
ATOM 2175 C CA . LEU A 1 276 ? -8.316 18.021 3.282 1.00 95.19 276 LEU A CA 1
ATOM 2176 C C . LEU A 1 276 ? -9.827 17.977 3.026 1.00 95.19 276 LEU A C 1
ATOM 2178 O O . LEU A 1 276 ? -10.410 16.894 3.003 1.00 95.19 276 LEU A O 1
ATOM 2182 N N . GLU A 1 277 ? -10.462 19.132 2.798 1.00 93.12 277 GLU A N 1
ATOM 2183 C CA . GLU A 1 277 ? -11.898 19.198 2.515 1.00 93.12 277 GLU A CA 1
ATOM 2184 C C . GLU A 1 277 ? -12.267 18.356 1.289 1.00 93.12 277 GLU A C 1
ATOM 2186 O O . GLU A 1 277 ? -13.264 17.634 1.321 1.00 93.12 277 GLU A O 1
ATOM 2191 N N . LYS A 1 278 ? -11.466 18.408 0.219 1.00 94.62 278 LYS A N 1
ATOM 2192 C CA . LYS A 1 278 ? -11.726 17.640 -1.006 1.00 94.62 278 LYS A CA 1
ATOM 2193 C C . LYS A 1 278 ? -11.484 16.147 -0.820 1.00 94.62 278 LYS A C 1
ATOM 2195 O O . LYS A 1 278 ? -12.328 15.356 -1.232 1.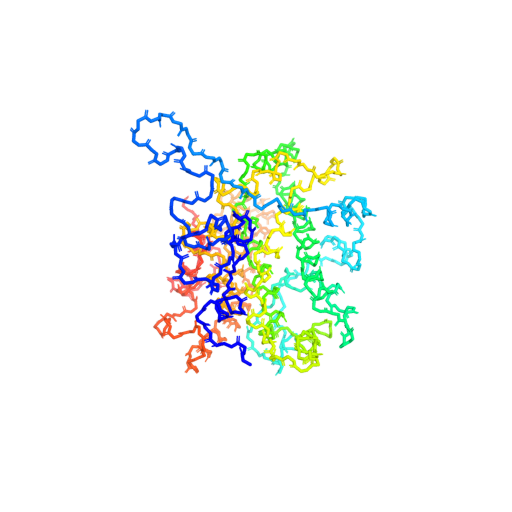00 94.62 278 LYS A O 1
ATOM 2200 N N . LEU A 1 279 ? -10.384 15.751 -0.179 1.00 95.12 279 LEU A N 1
ATOM 2201 C CA . LEU A 1 279 ? -10.085 14.341 0.093 1.00 95.12 279 LEU A CA 1
ATOM 2202 C C . LEU A 1 279 ? -11.152 13.694 0.989 1.00 95.12 279 LEU A C 1
ATOM 2204 O O . LEU A 1 279 ? -11.514 12.544 0.765 1.00 95.12 279 LEU A O 1
ATOM 2208 N N . MET A 1 280 ? -11.707 14.442 1.942 1.00 92.19 280 MET A N 1
ATOM 2209 C CA . MET A 1 280 ? -12.760 13.966 2.848 1.00 92.19 280 MET A CA 1
ATOM 2210 C C . MET A 1 280 ? -14.178 14.132 2.291 1.00 92.19 280 MET A C 1
ATOM 2212 O O . MET A 1 280 ? -15.157 13.811 2.967 1.00 92.19 280 MET A O 1
ATOM 2216 N N . ASN A 1 281 ? -14.331 14.668 1.080 1.00 88.62 281 ASN A N 1
ATOM 2217 C CA . ASN A 1 281 ? -15.636 14.882 0.479 1.00 88.62 281 ASN A CA 1
ATOM 2218 C C . ASN A 1 281 ? -15.992 13.712 -0.458 1.00 88.62 281 ASN A C 1
ATOM 2220 O O . ASN A 1 281 ? -15.294 13.496 -1.453 1.00 88.62 281 ASN A O 1
ATOM 2224 N N . PRO A 1 282 ? -17.117 13.009 -0.209 1.00 88.25 282 PRO A N 1
ATOM 2225 C CA . PRO A 1 282 ? -17.575 11.911 -1.055 1.00 88.25 282 PRO A CA 1
ATOM 2226 C C . PRO A 1 282 ? -17.681 12.257 -2.550 1.00 88.25 282 PRO A C 1
ATOM 2228 O O . PRO A 1 282 ? -17.476 11.405 -3.407 1.00 88.25 282 PRO A O 1
ATOM 2231 N N . SER A 1 283 ? -17.926 13.521 -2.910 1.00 88.94 283 SER A N 1
ATOM 2232 C CA . SER A 1 283 ? -17.970 13.943 -4.318 1.00 88.94 283 SER A CA 1
ATOM 2233 C C . SER A 1 283 ? -16.652 13.730 -5.081 1.00 88.94 283 SER A C 1
ATOM 2235 O O . SER A 1 283 ? -16.672 13.727 -6.308 1.00 88.94 283 SER A O 1
ATOM 2237 N N . TYR A 1 284 ? -15.526 13.528 -4.387 1.00 90.00 284 TYR A N 1
ATOM 2238 C CA . TYR A 1 284 ? -14.207 13.295 -4.986 1.00 90.00 284 TYR A CA 1
ATOM 2239 C C . TYR A 1 284 ? -13.765 11.824 -4.952 1.00 90.00 284 TYR A C 1
ATOM 2241 O O . TYR A 1 284 ? -12.649 11.514 -5.360 1.00 90.00 284 TYR A O 1
ATOM 2249 N N . SER A 1 285 ? -14.630 10.898 -4.519 1.00 91.81 285 SER A N 1
ATOM 2250 C CA . SER A 1 285 ? -14.370 9.447 -4.602 1.00 91.81 285 SER A CA 1
ATOM 2251 C C . SER A 1 285 ? -13.128 8.957 -3.838 1.00 91.81 285 SER A C 1
ATOM 2253 O O . SER A 1 285 ? -12.472 8.002 -4.260 1.00 91.81 285 SER A O 1
ATOM 2255 N N . ASN A 1 286 ? -12.787 9.610 -2.721 1.00 94.44 286 ASN A N 1
ATOM 2256 C CA . ASN A 1 286 ? -11.662 9.212 -1.865 1.00 94.44 286 ASN A CA 1
ATOM 2257 C C . ASN A 1 286 ? -12.086 8.676 -0.492 1.00 94.44 286 ASN A C 1
ATOM 2259 O O . ASN A 1 286 ? -11.251 8.069 0.171 1.00 94.44 286 ASN A O 1
ATOM 2263 N N . THR A 1 287 ? -13.335 8.877 -0.054 1.00 93.44 287 THR A N 1
ATOM 2264 C CA . THR A 1 287 ? -13.792 8.381 1.256 1.00 93.44 287 THR A CA 1
ATOM 2265 C C . THR A 1 287 ? -13.936 6.861 1.246 1.00 93.44 287 THR A C 1
ATOM 2267 O O . THR A 1 287 ? -14.129 6.260 0.188 1.00 93.44 287 THR A O 1
ATOM 2270 N N . TYR A 1 288 ? -13.824 6.243 2.421 1.00 93.94 288 TYR A N 1
ATOM 2271 C CA . TYR A 1 288 ? -13.747 4.789 2.581 1.00 93.94 288 TYR A CA 1
ATOM 2272 C C . TYR A 1 288 ? -14.846 4.026 1.814 1.00 93.94 288 TYR A C 1
ATOM 2274 O O . TYR A 1 288 ? -14.559 3.058 1.121 1.00 93.94 288 TYR A O 1
ATOM 2282 N N . GLU A 1 289 ? -16.091 4.502 1.875 1.00 89.31 289 GLU A N 1
ATOM 2283 C CA . GLU A 1 289 ? -17.275 3.808 1.345 1.00 89.31 289 GLU A CA 1
ATOM 2284 C C . GLU A 1 289 ? -17.352 3.787 -0.185 1.00 89.31 289 GLU A C 1
ATOM 2286 O O . GLU A 1 289 ? -18.092 3.000 -0.770 1.00 89.31 289 GLU A O 1
ATOM 2291 N N . ILE A 1 290 ? -16.640 4.699 -0.842 1.00 91.06 290 ILE A N 1
ATOM 2292 C CA . ILE A 1 290 ? -16.765 4.938 -2.285 1.00 91.06 290 ILE A CA 1
ATOM 2293 C C . ILE A 1 290 ? -15.439 4.813 -3.015 1.00 91.06 290 ILE A C 1
ATOM 2295 O O . ILE A 1 290 ? -15.431 4.773 -4.246 1.00 91.06 290 ILE A O 1
ATOM 2299 N N . VAL A 1 291 ? -14.319 4.835 -2.288 1.00 94.00 291 VAL A N 1
ATOM 2300 C CA . VAL A 1 291 ? -13.008 4.774 -2.906 1.00 94.00 291 VAL A CA 1
ATOM 2301 C C . VAL A 1 291 ? -12.856 3.412 -3.559 1.00 94.00 291 VAL A C 1
ATOM 2303 O O . VAL A 1 291 ? -12.992 2.353 -2.943 1.00 94.00 291 VAL A O 1
ATOM 2306 N N . LYS A 1 292 ? -12.584 3.463 -4.854 1.00 91.06 292 LYS A N 1
ATOM 2307 C CA . LYS A 1 292 ? -12.302 2.288 -5.656 1.00 91.06 292 LYS A CA 1
ATOM 2308 C C . LYS A 1 292 ? -10.872 2.335 -6.141 1.00 91.06 292 LYS A C 1
ATOM 2310 O O . LYS A 1 292 ? -10.254 3.405 -6.239 1.00 91.06 292 LYS A O 1
ATOM 2315 N N . PHE A 1 293 ? -10.362 1.152 -6.431 1.00 78.62 293 PHE A N 1
ATOM 2316 C CA . PHE A 1 293 ? -9.130 0.980 -7.169 1.00 78.62 293 PHE A CA 1
ATOM 2317 C C . PHE A 1 293 ? -9.251 1.595 -8.566 1.00 78.62 293 PHE A C 1
ATOM 2319 O O . PHE A 1 293 ? -10.325 1.996 -9.016 1.00 78.62 293 PHE A O 1
ATOM 2326 N N . SER A 1 294 ? -8.123 1.684 -9.266 1.00 73.44 294 SER A N 1
ATOM 2327 C CA . SER A 1 294 ? -8.057 2.331 -10.578 1.00 73.44 294 SER A CA 1
ATOM 2328 C C . SER A 1 294 ? -8.948 1.662 -11.643 1.00 73.44 294 SER A C 1
ATOM 2330 O O . SER A 1 294 ? -9.292 2.315 -12.624 1.00 73.44 294 SER A O 1
ATOM 2332 N N . ASP A 1 295 ? -9.377 0.414 -11.420 1.00 73.25 295 ASP A N 1
ATOM 2333 C CA . ASP A 1 295 ? -10.347 -0.324 -12.246 1.00 73.25 295 ASP A CA 1
ATOM 2334 C C . ASP A 1 295 ? -11.803 0.166 -12.101 1.00 73.25 295 ASP A C 1
ATOM 2336 O O . ASP A 1 295 ? -12.699 -0.347 -12.771 1.00 73.25 295 ASP A O 1
ATOM 2340 N N . ASN A 1 296 ? -12.057 1.144 -11.222 1.00 78.12 296 ASN A N 1
ATOM 2341 C CA . ASN A 1 296 ? -13.373 1.694 -10.883 1.00 78.12 296 ASN A CA 1
ATOM 2342 C C . ASN A 1 296 ? -14.412 0.660 -10.408 1.00 78.12 296 ASN A C 1
ATOM 2344 O O . ASN A 1 296 ? -15.610 0.968 -10.337 1.00 78.12 296 ASN A O 1
ATOM 2348 N N . THR A 1 297 ? -13.978 -0.545 -10.039 1.00 84.69 297 THR A N 1
ATOM 2349 C CA . THR A 1 297 ? -14.859 -1.650 -9.641 1.00 84.69 297 THR A CA 1
ATOM 2350 C C . THR A 1 297 ? -14.493 -2.190 -8.268 1.00 84.69 297 THR A C 1
ATOM 2352 O O . THR A 1 297 ? -15.379 -2.269 -7.419 1.00 84.69 297 THR A O 1
ATOM 2355 N N . THR A 1 298 ? -13.214 -2.462 -8.013 1.00 88.25 298 THR A N 1
ATOM 2356 C CA . THR A 1 298 ? -12.741 -3.049 -6.756 1.00 88.25 298 THR A CA 1
ATOM 2357 C C . THR A 1 298 ? -12.770 -2.009 -5.632 1.00 88.25 298 THR A C 1
ATOM 2359 O O . THR A 1 298 ? -12.111 -0.969 -5.726 1.00 88.25 298 THR A O 1
ATOM 2362 N N . THR A 1 299 ? -13.516 -2.273 -4.557 1.00 92.75 299 THR A N 1
ATOM 2363 C CA . THR A 1 299 ? -13.560 -1.398 -3.371 1.00 92.75 299 THR A CA 1
ATOM 2364 C C . THR A 1 299 ? -12.323 -1.587 -2.484 1.00 92.75 299 THR A C 1
ATOM 2366 O O . THR A 1 299 ? -11.581 -2.565 -2.619 1.00 92.75 299 THR A O 1
ATOM 2369 N N . LEU A 1 300 ? -12.071 -0.650 -1.562 1.00 94.94 300 LEU A N 1
ATOM 2370 C CA . LEU A 1 300 ? -11.002 -0.802 -0.565 1.00 94.94 300 LEU A CA 1
ATOM 2371 C C . LEU A 1 300 ? -11.207 -2.029 0.327 1.00 94.94 300 LEU A C 1
ATOM 2373 O O . LEU A 1 300 ? -10.239 -2.726 0.629 1.00 94.94 300 LEU A O 1
ATOM 2377 N N . GLU A 1 301 ? -12.451 -2.298 0.717 1.00 93.06 301 GLU A N 1
ATOM 2378 C CA . GLU A 1 301 ? -12.823 -3.450 1.536 1.00 93.06 301 GLU A CA 1
ATOM 2379 C C . GLU A 1 301 ? -12.536 -4.763 0.795 1.00 93.06 301 GLU A C 1
ATOM 2381 O O . GLU A 1 301 ? -11.720 -5.554 1.270 1.00 93.06 301 GLU A O 1
ATOM 2386 N N . ASP A 1 302 ? -13.080 -4.936 -0.417 1.00 91.75 302 ASP A N 1
ATOM 2387 C CA . ASP A 1 302 ? -12.863 -6.137 -1.242 1.00 91.75 302 ASP A CA 1
ATOM 2388 C C . ASP A 1 302 ? -11.371 -6.401 -1.474 1.00 91.75 302 ASP A C 1
ATOM 2390 O O . ASP A 1 302 ? -10.885 -7.536 -1.424 1.00 91.75 302 ASP A O 1
ATOM 2394 N N . PHE A 1 303 ? -10.612 -5.329 -1.721 1.00 93.12 303 PHE A N 1
ATOM 2395 C CA . PHE A 1 303 ? -9.176 -5.429 -1.896 1.00 93.12 303 PHE A CA 1
ATOM 2396 C C . PHE A 1 303 ? -8.468 -5.865 -0.607 1.00 93.12 303 PHE A C 1
ATOM 2398 O O . PHE A 1 303 ? -7.634 -6.768 -0.651 1.00 93.12 303 PHE A O 1
ATOM 2405 N N . ALA A 1 304 ? -8.777 -5.245 0.534 1.00 95.06 304 ALA A N 1
ATOM 2406 C CA . ALA A 1 304 ? -8.129 -5.524 1.815 1.00 95.06 304 ALA A CA 1
ATOM 2407 C C . ALA A 1 304 ? -8.488 -6.906 2.392 1.00 95.06 304 ALA A C 1
ATOM 2409 O O . ALA A 1 304 ? -7.727 -7.454 3.195 1.00 95.06 304 ALA A O 1
ATOM 2410 N N . GLU A 1 305 ? -9.623 -7.481 1.992 1.00 93.56 305 GLU A N 1
ATOM 2411 C CA . GLU A 1 305 ? -10.041 -8.833 2.375 1.00 93.56 305 GLU A CA 1
ATOM 2412 C C . GLU A 1 305 ? -9.333 -9.943 1.594 1.00 93.56 305 GLU A C 1
ATOM 2414 O O . GLU A 1 305 ? -9.211 -11.067 2.093 1.00 93.56 305 GLU A O 1
ATOM 2419 N N . ARG A 1 306 ? -8.805 -9.634 0.404 1.00 92.31 306 ARG A N 1
ATOM 2420 C CA . ARG A 1 306 ? -7.995 -10.567 -0.389 1.00 92.31 306 ARG A CA 1
ATOM 2421 C C . ARG A 1 306 ? -6.810 -11.068 0.433 1.00 92.31 306 ARG A C 1
ATOM 2423 O O . ARG A 1 306 ? -6.156 -10.277 1.105 1.00 92.31 306 ARG A O 1
ATOM 2430 N N . HIS A 1 307 ? -6.500 -12.362 0.350 1.00 94.06 307 HIS A N 1
ATOM 2431 C CA . HIS A 1 307 ? -5.397 -12.974 1.101 1.00 94.06 307 HIS A CA 1
ATOM 2432 C C . HIS A 1 307 ? -4.078 -12.196 0.924 1.00 94.06 307 HIS A C 1
ATOM 2434 O O . HIS A 1 307 ? -3.750 -11.784 -0.190 1.00 94.06 307 HIS A O 1
ATOM 2440 N N . GLN A 1 308 ? -3.301 -12.001 1.997 1.00 95.75 308 GLN A N 1
ATOM 2441 C CA . GLN A 1 308 ? -2.144 -11.094 1.974 1.00 95.75 308 GLN A CA 1
ATOM 2442 C C . GLN A 1 308 ? -1.122 -11.443 0.885 1.00 95.75 308 GLN A C 1
ATOM 2444 O O . GLN A 1 308 ? -0.699 -10.559 0.141 1.00 95.75 308 GLN A O 1
ATOM 2449 N N . PHE A 1 309 ? -0.782 -12.729 0.734 1.00 95.81 309 PHE A N 1
ATOM 2450 C CA . PHE A 1 309 ? 0.116 -13.177 -0.336 1.00 95.81 309 PHE A CA 1
ATOM 2451 C C . PHE A 1 309 ? -0.403 -12.766 -1.719 1.00 95.81 309 PHE A C 1
ATOM 2453 O O . PHE A 1 309 ? 0.365 -12.272 -2.534 1.00 95.81 309 PHE A O 1
ATOM 2460 N N . LEU A 1 310 ? -1.706 -12.912 -1.974 1.00 95.00 310 LEU A N 1
ATOM 2461 C CA . LEU A 1 310 ? -2.313 -12.573 -3.260 1.00 95.00 310 LEU A CA 1
ATOM 2462 C C . LEU A 1 310 ? -2.235 -11.071 -3.553 1.00 95.00 310 LEU A C 1
ATOM 2464 O O . LEU A 1 310 ? -2.052 -10.684 -4.706 1.00 95.00 310 LEU A O 1
ATOM 2468 N N . ARG A 1 311 ? -2.341 -10.220 -2.523 1.00 95.62 311 ARG A N 1
ATOM 2469 C CA . ARG A 1 311 ? -2.128 -8.772 -2.670 1.00 95.62 311 ARG A CA 1
ATOM 2470 C C . ARG A 1 311 ? -0.664 -8.459 -2.967 1.00 95.62 311 ARG A C 1
ATOM 2472 O O . ARG A 1 311 ? -0.394 -7.704 -3.892 1.00 95.62 311 ARG A O 1
ATOM 2479 N N . TRP A 1 312 ? 0.275 -9.064 -2.240 1.00 97.44 312 TRP A N 1
ATOM 2480 C CA . TRP A 1 312 ? 1.709 -8.874 -2.486 1.00 97.44 312 TRP A CA 1
ATOM 2481 C C . TRP A 1 312 ? 2.145 -9.396 -3.855 1.00 97.44 312 TRP A C 1
ATOM 2483 O O . TRP A 1 312 ? 2.977 -8.770 -4.499 1.00 97.44 312 TRP A O 1
ATOM 2493 N N . TYR A 1 313 ? 1.549 -10.485 -4.337 1.00 95.62 313 TYR A N 1
ATOM 2494 C CA . TYR A 1 313 ? 1.858 -11.031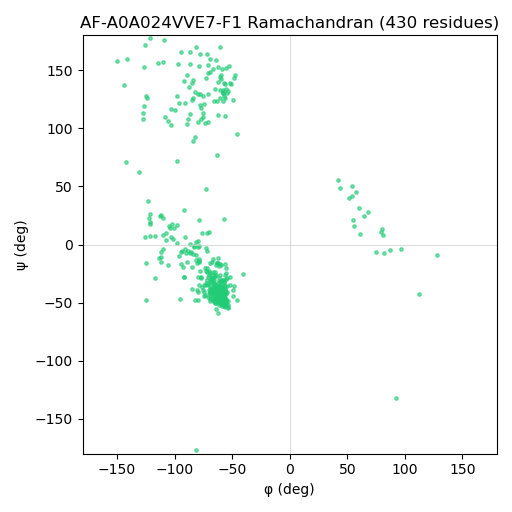 -5.653 1.00 95.62 313 TYR A CA 1
ATOM 2495 C C . TYR A 1 313 ? 1.430 -10.072 -6.775 1.00 95.62 313 TYR A C 1
ATOM 2497 O O . TYR A 1 313 ? 2.174 -9.851 -7.731 1.00 95.62 313 TYR A O 1
ATOM 2505 N N . ILE A 1 314 ? 0.277 -9.410 -6.616 1.00 94.06 314 ILE A N 1
ATOM 2506 C CA . ILE A 1 314 ? -0.156 -8.341 -7.529 1.00 94.06 314 ILE A CA 1
ATOM 2507 C C . ILE A 1 314 ? 0.748 -7.107 -7.405 1.00 94.06 314 ILE A C 1
ATOM 2509 O O . ILE A 1 314 ? 1.140 -6.552 -8.429 1.00 94.06 314 ILE A O 1
ATOM 2513 N N . GLU A 1 315 ? 1.130 -6.703 -6.186 1.00 95.94 315 GLU A N 1
ATOM 2514 C CA . GLU A 1 315 ? 2.078 -5.596 -5.958 1.00 95.94 315 GLU A CA 1
ATOM 2515 C C . GLU A 1 315 ? 3.415 -5.858 -6.671 1.00 95.94 315 GLU A C 1
ATOM 2517 O O . GLU A 1 315 ? 3.950 -4.972 -7.339 1.00 95.94 315 GLU A O 1
ATOM 2522 N N . TRP A 1 316 ? 3.912 -7.097 -6.600 1.00 96.69 316 TRP A N 1
ATOM 2523 C CA . TRP A 1 316 ? 5.120 -7.540 -7.294 1.00 96.69 316 TRP A CA 1
ATOM 2524 C C . TRP A 1 316 ? 4.983 -7.422 -8.810 1.00 96.69 316 TRP A C 1
ATOM 2526 O O . TRP A 1 316 ? 5.884 -6.918 -9.480 1.00 96.69 316 TRP A O 1
ATOM 2536 N N . SER A 1 317 ? 3.849 -7.867 -9.348 1.00 94.44 317 SER A N 1
ATOM 2537 C CA . SER A 1 317 ? 3.580 -7.857 -10.783 1.00 94.44 317 SER A CA 1
ATOM 2538 C C . SER A 1 317 ? 3.445 -6.438 -11.347 1.00 94.44 317 SER A C 1
ATOM 2540 O O . SER A 1 317 ? 3.988 -6.153 -12.416 1.00 94.44 317 SER A O 1
ATOM 2542 N N . ASP A 1 318 ? 2.779 -5.535 -10.619 1.00 91.75 318 ASP A N 1
ATOM 2543 C CA . ASP A 1 318 ? 2.631 -4.118 -10.989 1.00 91.75 318 ASP A CA 1
ATOM 2544 C C . ASP A 1 318 ? 4.004 -3.425 -11.035 1.00 91.75 318 ASP A C 1
ATOM 2546 O O . ASP A 1 318 ? 4.365 -2.781 -12.025 1.00 91.75 318 ASP A O 1
ATOM 2550 N N . GLU A 1 319 ? 4.827 -3.630 -9.997 1.00 93.19 319 GLU A N 1
ATOM 2551 C CA . GLU A 1 319 ? 6.205 -3.128 -9.957 1.00 93.19 319 GLU A CA 1
ATOM 2552 C C . GLU A 1 319 ? 7.046 -3.710 -11.101 1.00 93.19 319 GLU A C 1
ATOM 2554 O O . GLU A 1 319 ? 7.743 -2.967 -11.800 1.00 93.19 319 GLU A O 1
ATOM 2559 N N . PHE A 1 320 ? 6.967 -5.027 -11.314 1.00 94.31 320 PHE A N 1
ATOM 2560 C CA . PHE A 1 320 ? 7.727 -5.716 -12.348 1.00 94.31 320 PHE A CA 1
ATOM 2561 C C . PHE A 1 320 ? 7.415 -5.170 -13.737 1.00 94.31 320 PHE A C 1
ATOM 2563 O O . PHE A 1 320 ? 8.333 -4.783 -14.457 1.00 94.31 320 PHE A O 1
ATOM 2570 N N . CYS A 1 321 ? 6.140 -5.101 -14.122 1.00 91.75 321 CYS A N 1
ATOM 2571 C CA . CYS A 1 321 ? 5.771 -4.649 -15.459 1.00 91.75 321 CYS A CA 1
ATOM 2572 C C . CYS A 1 321 ? 6.137 -3.177 -15.696 1.00 91.75 321 CYS A C 1
ATOM 2574 O O . CYS A 1 321 ? 6.607 -2.828 -16.785 1.00 91.75 321 CYS A O 1
ATOM 2576 N N . LYS A 1 322 ? 6.007 -2.320 -14.675 1.00 90.06 322 LYS A N 1
ATOM 2577 C CA . LYS A 1 322 ? 6.409 -0.911 -14.757 1.00 90.06 322 LYS A CA 1
ATOM 2578 C C . LYS A 1 322 ? 7.920 -0.745 -14.946 1.00 90.06 322 LYS A C 1
ATOM 2580 O O . LYS A 1 322 ? 8.352 -0.043 -15.864 1.00 90.06 322 LYS A O 1
ATOM 2585 N N . GLU A 1 323 ? 8.729 -1.396 -14.113 1.00 91.56 323 GLU A N 1
ATOM 2586 C CA . GLU A 1 323 ? 10.193 -1.295 -14.189 1.00 91.56 323 GLU A CA 1
ATOM 2587 C C . GLU A 1 323 ? 10.762 -2.017 -15.417 1.00 91.56 323 GLU A C 1
ATOM 2589 O O . GLU A 1 323 ? 11.698 -1.520 -16.051 1.00 91.56 323 GLU A O 1
ATOM 2594 N N . ARG A 1 324 ? 10.150 -3.132 -15.830 1.00 90.75 324 ARG A N 1
ATOM 2595 C CA . ARG A 1 324 ? 10.451 -3.801 -17.098 1.00 90.75 324 ARG A CA 1
ATOM 2596 C C . ARG A 1 324 ? 10.281 -2.844 -18.275 1.00 90.75 324 ARG A C 1
ATOM 2598 O O . ARG A 1 324 ? 11.232 -2.662 -19.030 1.00 90.75 324 ARG A O 1
ATOM 2605 N N . LYS A 1 325 ? 9.120 -2.189 -18.402 1.00 88.88 325 LYS A N 1
ATOM 2606 C CA . LYS A 1 325 ? 8.844 -1.231 -19.488 1.00 88.88 325 LYS A CA 1
ATOM 2607 C C . LYS A 1 325 ? 9.842 -0.072 -19.499 1.00 88.88 325 LYS A C 1
ATOM 2609 O O . LYS A 1 325 ? 10.317 0.343 -20.551 1.00 88.88 325 LYS A O 1
ATOM 2614 N N . LYS A 1 326 ? 10.200 0.446 -18.322 1.00 88.94 326 LYS A N 1
ATOM 2615 C CA . LYS A 1 326 ? 11.208 1.506 -18.190 1.00 88.94 326 LYS A CA 1
ATOM 2616 C C . LYS A 1 326 ? 12.575 1.064 -18.716 1.00 88.94 326 LYS A C 1
ATOM 2618 O O . LYS A 1 326 ? 13.208 1.813 -19.456 1.00 88.94 326 LYS A O 1
ATOM 2623 N N . LYS A 1 327 ? 13.018 -0.146 -18.367 1.00 89.12 327 LYS A N 1
ATOM 2624 C CA . LYS A 1 327 ? 14.285 -0.707 -18.855 1.00 89.12 327 LYS A CA 1
ATOM 2625 C C . LYS A 1 327 ? 14.246 -1.013 -20.353 1.00 89.12 327 LYS A C 1
ATOM 2627 O O . LYS A 1 327 ? 15.227 -0.727 -21.030 1.00 89.12 327 LYS A O 1
ATOM 2632 N N . GLU A 1 328 ? 13.123 -1.504 -20.875 1.00 86.88 328 GLU A N 1
ATOM 2633 C CA . GLU A 1 328 ? 12.918 -1.693 -22.319 1.00 86.88 328 GLU A CA 1
ATOM 2634 C C . GLU A 1 328 ? 13.084 -0.365 -23.078 1.00 86.88 328 GLU A C 1
ATOM 2636 O O . GLU A 1 328 ? 13.915 -0.277 -23.981 1.00 86.88 328 GLU A O 1
ATOM 2641 N N . ASN A 1 329 ? 12.422 0.706 -22.625 1.00 86.81 329 ASN A N 1
ATOM 2642 C CA . ASN A 1 329 ? 12.569 2.046 -23.210 1.00 86.81 329 ASN A CA 1
ATOM 2643 C C . ASN A 1 329 ? 14.018 2.573 -23.133 1.00 86.81 329 ASN A C 1
ATOM 2645 O O . ASN A 1 329 ? 14.480 3.306 -24.011 1.00 86.81 329 ASN A O 1
ATOM 2649 N N . GLU A 1 330 ? 14.756 2.249 -22.064 1.00 86.50 330 GLU A N 1
ATOM 2650 C CA . GLU A 1 330 ? 16.169 2.620 -21.953 1.00 86.50 330 GLU A CA 1
ATOM 2651 C C . GLU A 1 330 ? 17.054 1.890 -22.967 1.00 86.50 330 GLU A C 1
ATOM 2653 O O . GLU A 1 330 ? 17.958 2.517 -23.530 1.00 86.50 330 GLU A O 1
ATOM 2658 N N . VAL A 1 331 ? 16.806 0.596 -23.187 1.00 84.06 331 VAL A N 1
ATOM 2659 C CA . VAL A 1 331 ? 17.489 -0.205 -24.210 1.00 84.06 331 VAL A CA 1
ATOM 2660 C C . VAL A 1 331 ? 17.192 0.379 -25.589 1.00 84.06 331 VAL A C 1
ATOM 2662 O O . VAL A 1 331 ? 18.130 0.749 -26.292 1.00 84.06 331 VAL A O 1
ATOM 2665 N N . GLU A 1 332 ? 15.920 0.594 -25.930 1.00 82.25 332 GLU A N 1
ATOM 2666 C CA . GLU A 1 332 ? 15.492 1.175 -27.211 1.00 82.25 332 GLU A CA 1
ATOM 2667 C C . GLU A 1 332 ? 16.187 2.519 -27.490 1.00 82.25 332 GLU A C 1
ATOM 2669 O O . GLU A 1 332 ? 16.812 2.736 -28.533 1.00 82.25 332 GLU A O 1
ATOM 2674 N N . LYS A 1 333 ? 16.187 3.415 -26.495 1.00 84.25 333 LYS A N 1
ATOM 2675 C CA . LYS A 1 333 ? 16.812 4.738 -26.604 1.00 84.25 333 LYS A CA 1
ATOM 2676 C C . LYS A 1 333 ? 18.323 4.669 -26.848 1.00 84.25 333 LYS A C 1
ATOM 2678 O O . LYS A 1 333 ? 18.865 5.547 -27.529 1.00 84.25 333 LYS A O 1
ATOM 2683 N N . LYS A 1 334 ? 19.014 3.691 -26.251 1.00 83.19 334 LYS A N 1
ATOM 2684 C CA . LYS A 1 334 ? 20.483 3.555 -26.291 1.00 83.19 334 LYS A CA 1
ATOM 2685 C C . LYS A 1 334 ? 20.974 2.658 -27.438 1.00 83.19 334 LYS A C 1
ATOM 2687 O O . LYS A 1 334 ? 22.130 2.802 -27.828 1.00 83.19 334 LYS A O 1
ATOM 2692 N N . CYS A 1 335 ? 20.119 1.803 -28.002 1.00 76.69 335 CYS A N 1
ATOM 2693 C CA . CYS A 1 335 ? 20.464 0.770 -28.990 1.00 76.69 335 CYS A CA 1
ATOM 2694 C C . CYS A 1 335 ? 19.873 1.013 -30.401 1.00 76.69 335 CYS A C 1
ATOM 2696 O O . CYS A 1 335 ? 19.738 0.078 -31.181 1.00 76.69 335 CYS A O 1
ATOM 2698 N N . LYS A 1 336 ? 19.576 2.274 -30.757 1.00 67.50 336 LYS A N 1
ATOM 2699 C CA . LYS A 1 336 ? 18.826 2.740 -31.954 1.00 67.50 336 LYS A CA 1
ATOM 2700 C C . LYS A 1 336 ? 19.062 2.059 -33.320 1.00 67.50 336 LYS A C 1
ATOM 2702 O O . LYS A 1 336 ? 18.184 2.152 -34.162 1.00 67.50 336 LYS A O 1
ATOM 2707 N N . ASN A 1 337 ? 20.220 1.444 -33.573 1.00 60.62 337 ASN A N 1
ATOM 2708 C CA . ASN A 1 337 ? 20.579 0.872 -34.884 1.00 60.62 337 ASN A CA 1
ATOM 2709 C C . ASN A 1 337 ? 20.987 -0.610 -34.815 1.00 60.62 337 ASN A C 1
ATOM 2711 O O . ASN A 1 337 ? 21.488 -1.147 -35.798 1.00 60.62 337 ASN A O 1
ATOM 2715 N N . ASP A 1 338 ? 20.858 -1.244 -33.653 1.00 56.28 338 ASP A N 1
ATOM 2716 C CA . ASP A 1 338 ? 21.369 -2.590 -33.411 1.00 56.28 338 ASP A CA 1
ATOM 2717 C C . ASP A 1 338 ? 20.356 -3.310 -32.522 1.00 56.28 338 ASP A C 1
ATOM 2719 O O . ASP A 1 338 ? 20.550 -3.496 -31.324 1.00 56.28 338 ASP A O 1
ATOM 2723 N N . TYR A 1 339 ? 19.200 -3.631 -33.105 1.00 53.25 339 TYR A N 1
ATOM 2724 C CA . TYR A 1 339 ? 18.138 -4.336 -32.389 1.00 53.25 339 TYR A CA 1
ATOM 2725 C C . TYR A 1 339 ? 18.548 -5.800 -32.083 1.00 53.25 339 TYR A C 1
ATOM 2727 O O . TYR A 1 339 ? 18.155 -6.384 -31.074 1.00 53.25 339 TYR A O 1
ATOM 2735 N N . GLU A 1 340 ? 19.473 -6.357 -32.879 1.00 51.81 340 GLU A N 1
ATOM 2736 C CA . GLU A 1 340 ? 20.242 -7.577 -32.557 1.00 51.81 340 GLU A CA 1
ATOM 2737 C C . GLU A 1 340 ? 21.435 -7.314 -31.592 1.00 51.81 340 GLU A C 1
ATOM 2739 O O . GLU A 1 340 ? 22.190 -8.222 -31.235 1.00 51.81 340 GLU A O 1
ATOM 2744 N N . GLY A 1 341 ? 21.601 -6.072 -31.128 1.00 48.34 341 GLY A N 1
ATOM 2745 C CA . GLY A 1 341 ? 22.819 -5.447 -30.598 1.00 48.34 341 GLY A CA 1
ATOM 2746 C C . GLY A 1 341 ? 23.074 -5.518 -29.099 1.00 48.34 341 GLY A C 1
ATOM 2747 O O . GLY A 1 341 ? 23.808 -4.688 -28.564 1.00 48.34 341 GLY A O 1
ATOM 2748 N N . CYS A 1 342 ? 22.593 -6.561 -28.422 1.00 58.28 342 CYS A N 1
ATOM 2749 C CA . CYS A 1 342 ? 23.363 -7.068 -27.278 1.00 58.28 342 CYS A CA 1
ATOM 2750 C C . CYS A 1 342 ? 24.583 -7.898 -27.757 1.00 58.28 342 CYS A C 1
ATOM 2752 O O . CYS A 1 342 ? 25.243 -8.559 -26.957 1.00 58.28 342 CYS A O 1
ATOM 2754 N N . SER A 1 343 ? 24.897 -7.870 -29.064 1.00 55.09 343 SER A N 1
ATOM 2755 C CA . SER A 1 343 ? 26.099 -8.450 -29.668 1.00 55.09 343 SER A CA 1
ATOM 2756 C C . SER A 1 343 ? 27.278 -7.457 -29.706 1.00 55.09 343 SER A C 1
ATOM 2758 O O . SER A 1 343 ? 27.123 -6.248 -29.846 1.00 55.09 343 SER A O 1
ATOM 2760 N N . GLU A 1 344 ? 28.499 -7.972 -29.553 1.00 52.66 344 GLU A N 1
ATOM 2761 C CA . GLU A 1 344 ? 29.703 -7.220 -29.158 1.00 52.66 344 GLU A CA 1
ATOM 2762 C C . GLU A 1 344 ? 30.314 -6.255 -30.208 1.00 52.66 344 GLU A C 1
ATOM 2764 O O . GLU A 1 344 ? 31.429 -5.773 -30.007 1.00 52.66 344 GLU A O 1
ATOM 2769 N N . LYS A 1 345 ? 29.662 -5.972 -31.346 1.00 52.81 345 LYS A N 1
ATOM 2770 C CA . LYS A 1 345 ? 30.382 -5.564 -32.575 1.00 52.81 345 LYS A CA 1
ATOM 2771 C C . LYS A 1 345 ? 30.307 -4.099 -33.037 1.00 52.81 345 LYS A C 1
ATOM 2773 O O . LYS A 1 345 ? 30.817 -3.816 -34.121 1.00 52.81 345 LYS A O 1
ATOM 2778 N N . THR A 1 346 ? 29.788 -3.131 -32.275 1.00 50.38 346 THR A N 1
ATOM 2779 C CA . THR A 1 346 ? 29.712 -1.730 -32.764 1.00 50.38 346 THR A CA 1
ATOM 2780 C C . THR A 1 346 ? 30.327 -0.669 -31.838 1.00 50.38 346 THR A C 1
ATOM 2782 O O . THR A 1 346 ? 30.413 -0.822 -30.625 1.00 50.38 346 THR A O 1
ATOM 2785 N N . LYS A 1 347 ? 30.792 0.448 -32.430 1.00 49.38 347 LYS A N 1
ATOM 2786 C CA . LYS A 1 347 ? 31.541 1.552 -31.778 1.00 49.38 347 LYS A CA 1
ATOM 2787 C C . LYS A 1 347 ? 30.736 2.369 -30.740 1.00 49.38 347 LYS A C 1
ATOM 2789 O O . LYS A 1 347 ? 31.345 3.087 -29.955 1.00 49.38 347 LYS A O 1
ATOM 2794 N N . ASN A 1 348 ? 29.406 2.212 -30.682 1.00 52.25 348 ASN A N 1
ATOM 2795 C CA . ASN A 1 348 ? 28.533 2.686 -29.586 1.00 52.25 348 ASN A CA 1
ATOM 2796 C C . ASN A 1 348 ? 28.337 1.625 -28.475 1.00 52.25 348 ASN A C 1
ATOM 2798 O O . ASN A 1 348 ? 27.562 1.819 -27.537 1.00 52.25 348 ASN A O 1
ATOM 2802 N N . GLY A 1 349 ? 29.050 0.500 -28.564 1.00 56.12 349 GLY A N 1
ATOM 2803 C CA . GLY A 1 349 ? 28.819 -0.745 -27.832 1.00 56.12 349 GLY A CA 1
ATOM 2804 C C . GLY A 1 349 ? 29.101 -0.734 -26.332 1.00 56.12 349 GLY A C 1
ATOM 2805 O O . GLY A 1 349 ? 29.093 -1.800 -25.733 1.00 56.12 349 GLY A O 1
ATOM 2806 N N . ASN A 1 350 ? 29.336 0.418 -25.694 1.00 70.44 350 ASN A N 1
ATOM 2807 C CA . ASN A 1 350 ? 29.447 0.483 -24.231 1.00 70.44 350 ASN A CA 1
ATOM 2808 C C . ASN A 1 350 ? 28.110 0.863 -23.568 1.00 70.44 350 ASN A C 1
ATOM 2810 O O . ASN A 1 350 ? 27.665 0.193 -22.640 1.00 70.44 350 ASN A O 1
ATOM 2814 N N . THR A 1 351 ? 27.413 1.895 -24.057 1.00 80.69 351 THR A N 1
ATOM 2815 C CA . THR A 1 351 ? 26.153 2.358 -23.442 1.00 80.69 351 THR A CA 1
ATOM 2816 C C . THR A 1 351 ? 24.974 1.439 -23.751 1.00 80.69 351 THR A C 1
ATOM 2818 O O . THR A 1 351 ? 24.183 1.169 -22.848 1.00 80.69 351 THR A O 1
ATOM 2821 N N . CYS A 1 352 ? 24.881 0.923 -24.982 1.00 79.75 352 CYS A N 1
ATOM 2822 C CA . CYS A 1 352 ? 23.888 -0.090 -25.350 1.00 79.75 352 CYS A CA 1
ATOM 2823 C C . CYS A 1 352 ? 24.141 -1.412 -24.600 1.00 79.75 352 CYS A C 1
ATOM 2825 O O . CYS A 1 352 ? 23.254 -1.889 -23.899 1.00 79.75 352 CYS A O 1
ATOM 2827 N N . ARG A 1 353 ? 25.382 -1.932 -24.610 1.00 78.88 353 ARG A N 1
ATOM 2828 C CA . ARG A 1 353 ? 25.765 -3.144 -23.852 1.00 78.88 353 ARG A CA 1
ATOM 2829 C C . ARG A 1 353 ? 25.447 -3.027 -22.366 1.00 78.88 353 ARG A C 1
ATOM 2831 O O . ARG A 1 353 ? 24.959 -3.982 -21.773 1.00 78.88 353 ARG A O 1
ATOM 2838 N N . LYS A 1 354 ? 25.721 -1.867 -21.761 1.00 84.31 354 LYS A N 1
ATOM 2839 C CA . LYS A 1 354 ? 25.381 -1.620 -20.359 1.00 84.31 354 LYS A CA 1
ATOM 2840 C C . LYS A 1 354 ? 23.871 -1.692 -20.130 1.00 84.31 354 LYS A C 1
ATOM 2842 O O . LYS A 1 354 ? 23.448 -2.382 -19.218 1.00 84.31 354 LYS A O 1
ATOM 2847 N N . ALA A 1 355 ? 23.069 -1.044 -20.976 1.00 86.19 355 ALA A N 1
ATOM 2848 C CA . ALA A 1 355 ? 21.612 -1.103 -20.868 1.00 86.19 355 ALA A CA 1
ATOM 2849 C C . ALA A 1 355 ? 21.062 -2.530 -21.043 1.00 86.19 355 ALA A C 1
ATOM 2851 O O . ALA A 1 355 ? 20.225 -2.941 -20.245 1.00 86.19 355 ALA A O 1
ATOM 2852 N N . CYS A 1 356 ? 21.577 -3.296 -22.016 1.00 84.06 356 CYS A N 1
ATOM 2853 C CA . CYS A 1 356 ? 21.258 -4.719 -22.177 1.00 84.06 356 CYS A CA 1
ATOM 2854 C C . CYS A 1 356 ? 21.572 -5.504 -20.900 1.00 84.06 356 CYS A C 1
ATOM 2856 O O . CYS A 1 356 ? 20.705 -6.187 -20.368 1.00 84.06 356 CYS A O 1
ATOM 2858 N N . LYS A 1 357 ? 22.795 -5.368 -20.369 1.00 85.50 357 LYS A N 1
ATOM 2859 C CA . LYS A 1 357 ? 23.224 -6.097 -19.170 1.00 85.50 357 LYS A CA 1
ATOM 2860 C C . LYS A 1 357 ? 22.378 -5.731 -17.945 1.00 85.50 357 LYS A C 1
ATOM 2862 O O . LYS A 1 357 ? 21.941 -6.621 -17.224 1.00 85.50 357 LYS A O 1
ATOM 2867 N N . ASP A 1 358 ? 22.094 -4.442 -17.752 1.00 89.19 358 ASP A N 1
ATOM 2868 C CA . ASP A 1 358 ? 21.253 -3.939 -16.658 1.00 89.19 358 ASP A CA 1
ATOM 2869 C C . ASP A 1 358 ? 19.791 -4.430 -16.775 1.00 89.19 358 ASP A C 1
ATOM 2871 O O . ASP A 1 358 ? 19.071 -4.504 -15.771 1.00 89.19 358 ASP A O 1
ATOM 2875 N N . TYR A 1 359 ? 19.313 -4.714 -17.992 1.00 88.12 359 TYR A N 1
ATOM 2876 C CA . TYR A 1 359 ? 17.999 -5.308 -18.245 1.00 88.12 359 TYR A CA 1
ATOM 2877 C C . TYR A 1 359 ? 18.006 -6.825 -18.023 1.00 88.12 359 TYR A C 1
ATOM 2879 O O . TYR A 1 359 ? 17.153 -7.329 -17.298 1.00 88.12 359 TYR A O 1
ATOM 2887 N N . GLU A 1 360 ? 18.990 -7.544 -18.565 1.00 86.94 360 GLU A N 1
ATOM 2888 C CA . GLU A 1 360 ? 19.160 -8.991 -18.383 1.00 86.94 360 GLU A CA 1
ATOM 2889 C C . GLU A 1 360 ? 19.309 -9.372 -16.906 1.00 86.94 360 GLU A C 1
ATOM 2891 O O . GLU A 1 360 ? 18.624 -10.279 -16.435 1.00 86.94 360 GLU A O 1
ATOM 2896 N N . GLU A 1 361 ? 20.144 -8.648 -16.153 1.00 90.06 361 GLU A N 1
ATOM 2897 C CA . GLU A 1 361 ? 20.327 -8.865 -14.714 1.00 90.06 361 GLU A CA 1
ATOM 2898 C C . GLU A 1 361 ? 19.022 -8.627 -13.943 1.00 90.06 361 GLU A C 1
ATOM 2900 O O . GLU A 1 361 ? 18.641 -9.425 -13.087 1.00 90.06 361 GLU A O 1
ATOM 2905 N N . TYR A 1 362 ? 18.287 -7.566 -14.294 1.00 92.06 362 TYR A N 1
ATOM 2906 C CA . TYR A 1 362 ? 16.983 -7.287 -13.699 1.00 92.06 362 TYR A CA 1
ATOM 2907 C C . TYR A 1 362 ? 15.981 -8.418 -13.955 1.00 92.06 362 TYR A C 1
ATOM 2909 O O . TYR A 1 362 ? 15.338 -8.883 -13.014 1.00 92.06 362 TYR A O 1
ATOM 2917 N N . ILE A 1 363 ? 15.867 -8.890 -15.200 1.00 90.94 363 ILE A N 1
ATOM 2918 C CA . ILE A 1 363 ? 14.951 -9.983 -15.543 1.00 90.94 363 ILE A CA 1
ATOM 2919 C C . ILE A 1 363 ? 15.367 -11.286 -14.854 1.00 90.94 363 ILE A C 1
ATOM 2921 O O . ILE A 1 363 ? 14.498 -11.991 -14.347 1.00 90.94 363 ILE A O 1
ATOM 2925 N N . SER A 1 364 ? 16.665 -11.593 -14.782 1.00 90.06 364 SER A N 1
ATOM 2926 C CA . SER A 1 364 ? 17.163 -12.795 -14.104 1.00 90.06 364 SER A CA 1
ATOM 2927 C C . SER A 1 364 ? 16.787 -12.805 -12.622 1.00 90.06 364 SER A C 1
ATOM 2929 O O . SER A 1 364 ? 16.259 -13.800 -12.134 1.00 90.06 364 SER A O 1
ATOM 2931 N N . ASN A 1 365 ? 16.983 -11.688 -11.919 1.00 91.62 365 ASN A N 1
ATOM 2932 C CA . ASN A 1 365 ? 16.612 -11.580 -10.506 1.00 91.62 365 ASN A CA 1
ATOM 2933 C C . ASN A 1 365 ? 15.090 -11.709 -10.317 1.00 91.62 365 ASN A C 1
ATOM 2935 O O . ASN A 1 365 ? 14.619 -12.447 -9.453 1.00 91.62 365 ASN A O 1
ATOM 2939 N N . LYS A 1 366 ? 14.300 -11.047 -11.173 1.00 94.75 366 LYS A N 1
ATOM 2940 C CA . LYS A 1 366 ? 12.831 -11.100 -11.117 1.00 94.75 366 LYS A CA 1
ATOM 2941 C C . LYS A 1 366 ? 12.262 -12.470 -11.480 1.00 94.75 366 LYS A C 1
ATOM 2943 O O . LYS A 1 366 ? 11.243 -12.861 -10.920 1.00 94.75 366 LYS A O 1
ATOM 2948 N N . LYS A 1 367 ? 12.934 -13.232 -12.339 1.00 93.56 367 LYS A N 1
ATOM 2949 C CA . LYS A 1 367 ? 12.576 -14.621 -12.637 1.00 93.56 367 LYS A CA 1
ATOM 2950 C C . LYS A 1 367 ? 12.581 -15.484 -11.373 1.00 93.56 367 LYS A C 1
ATOM 2952 O O . LYS A 1 367 ? 11.626 -16.216 -11.139 1.00 93.56 367 LYS A O 1
ATOM 2957 N N . GLU A 1 368 ? 13.624 -15.381 -10.550 1.00 93.12 368 GLU A N 1
ATOM 2958 C CA . GLU A 1 368 ? 13.720 -16.165 -9.312 1.00 93.12 368 GLU A CA 1
ATOM 2959 C C . GLU A 1 368 ? 12.617 -15.801 -8.308 1.00 93.12 368 GLU A C 1
ATOM 2961 O O . GLU A 1 368 ? 12.073 -16.675 -7.631 1.00 93.12 368 GLU A O 1
ATOM 2966 N N . GLU A 1 369 ? 12.277 -14.512 -8.208 1.00 96.25 369 GLU A N 1
ATOM 2967 C CA . GLU A 1 369 ? 11.158 -14.029 -7.389 1.00 96.25 369 GLU A CA 1
ATOM 2968 C C . GLU A 1 369 ? 9.812 -14.559 -7.915 1.00 96.25 369 GLU A C 1
ATOM 2970 O O . GLU A 1 369 ? 8.967 -14.991 -7.128 1.00 96.25 369 GLU A O 1
ATOM 2975 N N . TYR A 1 370 ? 9.613 -14.558 -9.237 1.00 95.12 370 TYR A N 1
ATOM 2976 C CA . TYR A 1 370 ? 8.401 -15.066 -9.881 1.00 95.1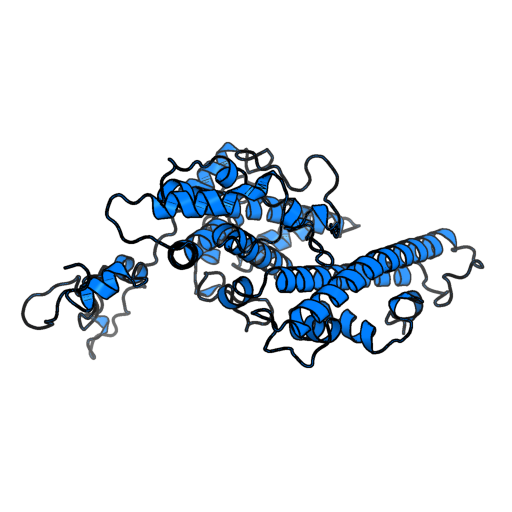2 370 TYR A CA 1
ATOM 2977 C C . TYR A 1 370 ? 8.217 -16.568 -9.658 1.00 95.12 370 TYR A C 1
ATOM 2979 O O . TYR A 1 370 ? 7.158 -16.987 -9.203 1.00 95.12 370 TYR A O 1
ATOM 2987 N N . GLU A 1 371 ? 9.245 -17.381 -9.923 1.00 93.94 371 GLU A N 1
ATOM 2988 C CA . GLU A 1 371 ? 9.166 -18.845 -9.810 1.00 93.94 371 GLU A CA 1
ATOM 2989 C C . GLU A 1 371 ? 8.811 -19.299 -8.384 1.00 93.94 371 GLU A C 1
ATOM 2991 O O . GLU A 1 371 ? 8.032 -20.238 -8.199 1.00 93.94 371 GLU A O 1
ATOM 2996 N N . LYS A 1 372 ? 9.337 -18.608 -7.363 1.00 94.81 372 LYS A N 1
ATOM 2997 C CA . LYS A 1 372 ? 9.003 -18.870 -5.953 1.00 94.81 372 LYS A CA 1
ATOM 2998 C C . LYS A 1 372 ? 7.536 -18.570 -5.652 1.00 94.81 372 LYS A C 1
ATOM 3000 O O . LYS A 1 372 ? 6.855 -19.406 -5.053 1.00 94.81 372 LYS A O 1
ATOM 3005 N N . GLN A 1 373 ? 7.053 -17.409 -6.087 1.00 95.88 373 GLN A N 1
ATOM 3006 C CA . GLN A 1 373 ? 5.674 -16.988 -5.847 1.00 95.88 373 GLN A CA 1
ATOM 3007 C C . GLN A 1 373 ? 4.675 -17.838 -6.640 1.00 95.88 373 GLN A C 1
ATOM 3009 O O . GLN A 1 373 ? 3.682 -18.273 -6.068 1.00 95.88 373 GLN A O 1
ATOM 3014 N N . GLU A 1 374 ? 4.968 -18.169 -7.899 1.00 94.31 374 GLU A N 1
ATOM 3015 C CA . GLU A 1 374 ? 4.153 -19.067 -8.730 1.00 94.31 374 GLU A CA 1
ATOM 3016 C C . GLU A 1 374 ? 4.001 -20.441 -8.063 1.00 94.31 374 GLU A C 1
ATOM 3018 O O . GLU A 1 374 ? 2.895 -20.957 -7.909 1.00 94.31 374 GLU A O 1
ATOM 3023 N N . LYS A 1 375 ? 5.104 -21.019 -7.567 1.00 93.25 375 LYS A N 1
ATOM 3024 C CA . LYS A 1 375 ? 5.061 -22.293 -6.835 1.00 93.25 375 LYS A CA 1
ATOM 3025 C C . LYS A 1 375 ? 4.193 -22.200 -5.575 1.00 93.25 375 LYS A C 1
ATOM 3027 O O . LYS A 1 375 ? 3.455 -23.147 -5.282 1.00 93.25 375 LYS A O 1
ATOM 3032 N N . ASN A 1 376 ? 4.274 -21.094 -4.827 1.00 93.25 376 ASN A N 1
ATOM 3033 C CA . ASN A 1 376 ? 3.411 -20.866 -3.663 1.00 93.25 376 ASN A CA 1
ATOM 3034 C C . ASN A 1 376 ? 1.941 -20.771 -4.075 1.00 93.25 376 ASN A C 1
ATOM 3036 O O . ASN A 1 376 ? 1.118 -21.485 -3.511 1.00 93.25 376 ASN A O 1
ATOM 3040 N N . PHE A 1 377 ? 1.632 -19.954 -5.085 1.00 93.44 377 PHE A N 1
ATOM 3041 C CA . PHE A 1 377 ? 0.285 -19.776 -5.622 1.00 93.44 377 PHE A CA 1
ATOM 3042 C C . PHE A 1 377 ? -0.339 -21.123 -6.008 1.00 93.44 377 PHE A C 1
ATOM 3044 O O . PHE A 1 377 ? -1.401 -21.479 -5.502 1.00 93.44 377 PHE A O 1
ATOM 3051 N N . GLU A 1 378 ? 0.366 -21.933 -6.802 1.00 91.56 378 GLU A N 1
ATOM 3052 C CA . GLU A 1 378 ? -0.098 -23.264 -7.207 1.00 91.56 378 GLU A CA 1
ATOM 3053 C C . GLU A 1 378 ? -0.302 -24.211 -6.017 1.00 91.56 378 GLU A C 1
ATOM 3055 O O . GLU A 1 378 ? -1.242 -25.009 -5.999 1.00 91.56 378 GLU A O 1
ATOM 3060 N N . THR A 1 379 ? 0.561 -24.128 -5.003 1.00 90.88 379 THR A N 1
ATOM 3061 C CA . THR A 1 379 ? 0.460 -24.962 -3.798 1.00 90.88 379 THR A CA 1
ATOM 3062 C C . THR A 1 379 ? -0.753 -24.576 -2.953 1.00 90.88 379 THR A C 1
ATOM 3064 O O . THR A 1 379 ? -1.537 -25.449 -2.579 1.00 90.88 379 THR A O 1
ATOM 3067 N N . GLU A 1 380 ? -0.943 -23.285 -2.674 1.00 90.81 380 GLU A N 1
ATOM 3068 C CA . GLU A 1 380 ? -2.074 -22.786 -1.882 1.00 90.81 380 GLU A CA 1
ATOM 3069 C C . GLU A 1 380 ? -3.411 -23.013 -2.596 1.00 90.81 380 GLU A C 1
ATOM 3071 O O . GLU A 1 380 ? -4.387 -23.423 -1.959 1.00 90.81 380 GLU A O 1
ATOM 3076 N N . LYS A 1 381 ? -3.424 -22.859 -3.926 1.00 89.31 381 LYS A N 1
ATOM 3077 C CA . LYS A 1 381 ? -4.562 -23.186 -4.789 1.00 89.31 381 LYS A CA 1
ATOM 3078 C C . LYS A 1 381 ? -4.938 -24.665 -4.700 1.00 89.31 381 LYS A C 1
ATOM 3080 O O . LYS A 1 381 ? -6.089 -24.981 -4.420 1.00 89.31 381 LYS A O 1
ATOM 3085 N N . ARG A 1 382 ? -3.975 -25.590 -4.842 1.00 88.94 382 ARG A N 1
ATOM 3086 C CA . ARG A 1 382 ? -4.213 -27.048 -4.707 1.00 88.94 382 ARG A CA 1
ATOM 3087 C C . ARG A 1 382 ? -4.715 -27.452 -3.323 1.00 88.94 382 ARG A C 1
ATOM 3089 O O . ARG A 1 382 ? -5.447 -28.429 -3.198 1.0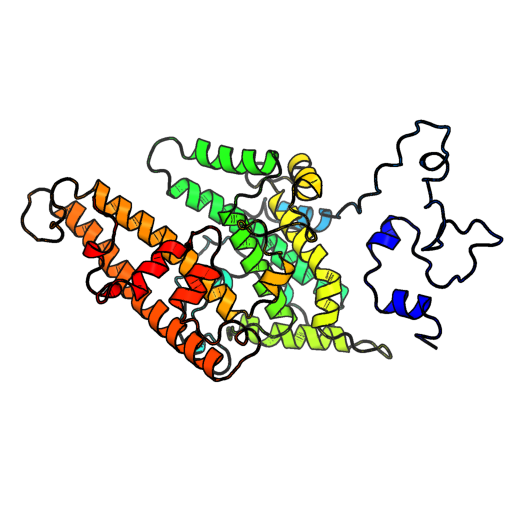0 88.94 382 ARG A O 1
ATOM 3096 N N . GLN A 1 383 ? -4.308 -26.722 -2.289 1.00 88.56 383 GLN A N 1
ATOM 3097 C CA . GLN A 1 383 ? -4.762 -26.935 -0.914 1.00 88.56 383 GLN A CA 1
ATOM 3098 C C . GLN A 1 383 ? -6.155 -26.348 -0.641 1.00 88.56 383 GLN A C 1
ATOM 3100 O O . GLN A 1 383 ? -6.651 -26.496 0.474 1.00 88.56 383 GLN A O 1
ATOM 3105 N N . ASN A 1 384 ? -6.788 -25.694 -1.623 1.00 84.12 384 ASN A N 1
ATOM 3106 C CA . ASN A 1 384 ? -8.058 -24.987 -1.468 1.00 84.12 384 ASN A CA 1
ATOM 3107 C C . ASN A 1 384 ? -8.033 -24.001 -0.287 1.00 84.12 384 ASN A C 1
ATOM 3109 O O . ASN A 1 384 ? -9.001 -23.898 0.472 1.00 84.12 384 ASN A O 1
ATOM 3113 N N . LYS A 1 385 ? -6.910 -23.288 -0.096 1.00 84.81 385 LYS A N 1
ATOM 3114 C CA . LYS A 1 385 ? -6.840 -22.247 0.936 1.00 84.81 385 LYS A CA 1
ATOM 3115 C C . LYS A 1 385 ? -7.896 -21.171 0.658 1.00 84.81 385 LYS A C 1
ATOM 3117 O O . LYS A 1 385 ? -8.198 -20.842 -0.491 1.00 84.81 385 LYS A O 1
ATOM 3122 N N . ARG A 1 386 ? -8.461 -20.597 1.724 1.00 80.75 386 ARG A N 1
ATOM 3123 C CA . ARG A 1 386 ? -9.457 -19.520 1.623 1.00 80.75 386 ARG A CA 1
ATOM 3124 C C . ARG A 1 386 ? -8.903 -18.363 0.778 1.00 80.75 386 ARG A C 1
ATOM 3126 O O . ARG A 1 386 ? -7.797 -17.897 1.034 1.00 80.75 386 ARG A O 1
ATOM 3133 N N . GLY A 1 387 ? -9.683 -17.903 -0.200 1.00 79.25 387 GLY A N 1
ATOM 3134 C CA . GLY A 1 387 ? -9.282 -16.858 -1.153 1.00 79.25 387 GLY A CA 1
ATOM 3135 C C . GLY A 1 387 ? -8.742 -17.374 -2.494 1.00 79.25 387 GLY A C 1
ATOM 3136 O O . GLY A 1 387 ? -8.490 -16.558 -3.371 1.00 79.25 387 GLY A O 1
ATOM 3137 N N . TYR A 1 388 ? -8.599 -18.696 -2.668 1.00 81.06 388 TYR A N 1
ATOM 3138 C CA . TYR A 1 388 ? -8.157 -19.331 -3.924 1.00 81.06 388 TYR A CA 1
ATOM 3139 C C . TYR A 1 388 ? -9.245 -20.148 -4.633 1.00 81.06 388 TYR A C 1
ATOM 3141 O O . TYR A 1 388 ? -9.027 -20.643 -5.737 1.00 81.06 388 TYR A O 1
ATOM 3149 N N . THR A 1 389 ? -10.410 -20.313 -4.005 1.00 68.81 389 THR A N 1
ATOM 3150 C CA . THR A 1 389 ? -11.512 -21.154 -4.503 1.00 68.81 389 THR A CA 1
ATOM 3151 C C . THR A 1 389 ? -12.062 -20.684 -5.844 1.00 68.81 389 THR A C 1
ATOM 3153 O O . THR A 1 389 ? -12.505 -21.506 -6.642 1.00 68.81 389 THR A O 1
ATOM 3156 N N . ASP A 1 390 ? -11.969 -19.384 -6.114 1.00 70.75 390 ASP A N 1
ATOM 3157 C CA . ASP A 1 390 ? -12.563 -18.760 -7.295 1.00 70.75 390 ASP A CA 1
ATOM 3158 C C . ASP A 1 390 ? -11.636 -18.827 -8.525 1.00 70.75 390 ASP A C 1
ATOM 3160 O O . ASP A 1 390 ? -12.070 -18.510 -9.625 1.00 70.75 390 ASP A O 1
ATOM 3164 N N . PHE A 1 391 ? -10.388 -19.294 -8.358 1.00 69.44 391 PHE A N 1
ATOM 3165 C CA . PHE A 1 391 ? -9.322 -19.255 -9.380 1.00 69.44 391 PHE A CA 1
ATOM 3166 C C . PHE A 1 391 ? -8.760 -20.643 -9.711 1.00 69.44 391 PHE A C 1
ATOM 3168 O O . PHE A 1 391 ? -7.626 -20.781 -10.163 1.00 69.44 391 PHE A O 1
ATOM 3175 N N . SER A 1 392 ? -9.529 -21.705 -9.452 1.00 63.12 392 SER A N 1
ATOM 3176 C CA . SER A 1 392 ? -9.044 -23.096 -9.515 1.00 63.12 392 SER A CA 1
ATOM 3177 C C . SER A 1 392 ? -8.427 -23.511 -10.865 1.00 63.12 392 SER A C 1
ATOM 3179 O O . SER A 1 392 ? -7.562 -24.390 -10.885 1.00 63.12 392 SER A O 1
ATOM 3181 N N . SER A 1 393 ? -8.818 -22.869 -11.973 1.00 64.38 393 SER A N 1
ATOM 3182 C CA . SER A 1 393 ? -8.309 -23.129 -13.329 1.00 64.38 393 SER A CA 1
ATOM 3183 C C . SER A 1 393 ? -7.153 -22.230 -13.779 1.00 64.38 393 SER A C 1
ATOM 3185 O O . SER A 1 393 ? -6.487 -22.574 -14.751 1.00 64.38 393 SER A O 1
ATOM 3187 N N . GLU A 1 394 ? -6.916 -21.102 -13.110 1.00 76.62 394 GLU A N 1
ATOM 3188 C CA . GLU A 1 394 ? -5.923 -20.100 -13.520 1.00 76.62 394 GLU A CA 1
ATOM 3189 C C . GLU A 1 394 ? -4.532 -20.469 -13.004 1.00 76.62 394 GLU A C 1
ATOM 3191 O O . GLU A 1 394 ? -4.392 -20.896 -11.856 1.00 76.62 394 GLU A O 1
ATOM 3196 N N . ASN A 1 395 ? -3.488 -20.299 -13.818 1.00 84.50 395 ASN A N 1
ATOM 3197 C CA . ASN A 1 395 ? -2.108 -20.252 -13.303 1.00 84.50 395 ASN A CA 1
ATOM 3198 C C . ASN A 1 395 ? -1.776 -18.851 -12.755 1.00 84.50 395 ASN A C 1
ATOM 3200 O O . ASN A 1 395 ? -2.534 -17.903 -12.971 1.00 84.50 395 ASN A O 1
ATOM 3204 N N . GLY A 1 396 ? -0.648 -18.685 -12.061 1.00 87.12 396 GLY A N 1
ATOM 3205 C CA . GLY A 1 396 ? -0.333 -17.407 -11.423 1.00 87.12 396 GLY A CA 1
ATOM 3206 C C . GLY A 1 396 ? -0.174 -16.253 -12.416 1.00 87.12 396 GLY A C 1
ATOM 3207 O O . GLY A 1 396 ? -0.602 -15.144 -12.111 1.00 87.12 396 GLY A O 1
ATOM 3208 N N . SER A 1 397 ? 0.323 -16.488 -13.637 1.00 87.81 397 SER A N 1
ATOM 3209 C CA . SER A 1 397 ? 0.389 -15.435 -14.669 1.00 87.81 397 SER A CA 1
ATOM 3210 C C . SER A 1 397 ? -0.993 -14.966 -15.145 1.00 87.81 397 SER A C 1
ATOM 3212 O O . SER A 1 397 ? -1.192 -13.769 -15.349 1.00 87.81 397 SER A O 1
ATOM 3214 N N . GLU A 1 398 ? -1.961 -15.880 -15.266 1.00 88.44 398 GLU A N 1
ATOM 3215 C CA . GLU A 1 398 ? -3.349 -15.566 -15.632 1.00 88.44 398 GLU A CA 1
ATOM 3216 C C . GLU A 1 398 ? -4.052 -14.810 -14.510 1.00 88.44 398 GLU A C 1
ATOM 3218 O O . GLU A 1 398 ? -4.629 -13.752 -14.755 1.00 88.44 398 GLU A O 1
ATOM 3223 N N . TYR A 1 399 ? -3.902 -15.296 -13.276 1.00 89.38 399 TYR A N 1
ATOM 3224 C CA . TYR A 1 399 ? -4.392 -14.613 -12.086 1.00 89.38 399 TYR A CA 1
ATOM 3225 C C . TYR A 1 399 ? -3.834 -13.186 -11.998 1.00 89.38 399 TYR A C 1
ATOM 3227 O O . TYR A 1 399 ? -4.580 -12.232 -11.782 1.00 89.38 399 TYR A O 1
ATOM 3235 N N . LEU A 1 400 ? -2.522 -13.011 -12.192 1.00 90.56 400 LEU A N 1
ATOM 3236 C CA . LEU A 1 400 ? -1.888 -11.696 -12.161 1.00 90.56 400 LEU A CA 1
ATOM 3237 C C . LEU A 1 400 ? -2.406 -10.792 -13.272 1.00 90.56 400 LEU A C 1
ATOM 3239 O O . LEU A 1 400 ? -2.633 -9.617 -13.021 1.00 90.56 400 LEU A O 1
ATOM 3243 N N . LYS A 1 401 ? -2.613 -11.308 -14.481 1.00 85.38 401 LYS A N 1
ATOM 3244 C CA . LYS A 1 401 ? -3.174 -10.519 -15.578 1.00 85.38 401 LYS A CA 1
ATOM 3245 C C . LYS A 1 401 ? -4.608 -10.076 -15.275 1.00 85.38 401 LYS A C 1
ATOM 3247 O O . LYS A 1 401 ? -4.934 -8.915 -15.482 1.00 85.38 401 LYS A O 1
ATOM 3252 N N . GLU A 1 402 ? -5.448 -10.976 -14.770 1.00 83.81 402 GLU A N 1
ATOM 3253 C CA . GLU A 1 402 ? -6.860 -10.682 -14.514 1.00 83.81 402 GLU A CA 1
ATOM 3254 C C . GLU A 1 402 ? -7.074 -9.802 -13.278 1.00 83.81 402 GLU A C 1
ATOM 3256 O O . GLU A 1 402 ? -7.929 -8.919 -13.277 1.00 83.81 402 GLU A O 1
ATOM 3261 N N . LYS A 1 403 ? -6.328 -10.060 -12.198 1.00 84.69 403 LYS A N 1
ATOM 3262 C CA . LYS A 1 403 ? -6.545 -9.410 -10.895 1.00 84.69 403 LYS A CA 1
ATOM 3263 C C . LYS A 1 403 ? -5.661 -8.204 -10.648 1.00 84.69 403 LYS A C 1
ATOM 3265 O O . LYS A 1 403 ? -5.878 -7.504 -9.653 1.00 84.69 403 LYS A O 1
ATOM 3270 N N . CYS A 1 404 ? -4.667 -7.979 -11.499 1.00 79.50 404 CYS A N 1
ATOM 3271 C CA . CYS A 1 404 ? -3.931 -6.732 -11.503 1.00 79.50 404 CYS A CA 1
ATOM 3272 C C . CYS A 1 404 ? -4.711 -5.636 -12.221 1.00 79.50 404 CYS A C 1
ATOM 3274 O O . CYS A 1 404 ? -5.563 -5.869 -13.071 1.00 79.50 404 CYS A O 1
ATOM 3276 N N . PHE A 1 405 ? -4.430 -4.407 -11.826 1.00 74.00 405 PHE A N 1
ATOM 3277 C CA . PHE A 1 405 ? -5.309 -3.278 -12.063 1.00 74.00 405 PHE A CA 1
ATOM 3278 C C . PHE A 1 405 ? -4.967 -2.572 -13.372 1.00 74.00 405 PHE A C 1
ATOM 3280 O O . PHE A 1 405 ? -3.793 -2.369 -13.654 1.00 74.00 405 PHE A O 1
ATOM 3287 N N . ASN A 1 406 ? -5.978 -2.125 -14.128 1.00 69.50 406 ASN A N 1
ATOM 3288 C CA . ASN A 1 406 ? -5.823 -1.257 -15.307 1.00 69.50 406 ASN A CA 1
ATOM 3289 C C . ASN A 1 406 ? -4.684 -1.657 -16.247 1.00 69.50 406 ASN A C 1
ATOM 3291 O O . ASN A 1 406 ? -3.854 -0.816 -16.603 1.00 69.50 406 ASN A O 1
ATOM 3295 N N . ASP A 1 407 ? -4.619 -2.936 -16.613 1.00 70.62 407 ASP A N 1
ATOM 3296 C CA . ASP A 1 407 ? -3.627 -3.433 -17.563 1.00 70.62 407 ASP A CA 1
ATOM 3297 C C . ASP A 1 407 ? -2.161 -3.244 -17.114 1.00 70.62 407 ASP A C 1
ATOM 3299 O O . ASP A 1 407 ? -1.227 -3.475 -17.893 1.00 70.62 407 ASP A O 1
ATOM 3303 N N . THR A 1 408 ? -1.905 -2.829 -15.863 1.00 79.69 408 THR A N 1
ATOM 3304 C CA . THR A 1 408 ? -0.539 -2.518 -15.420 1.00 79.69 408 THR A CA 1
ATOM 3305 C C . THR A 1 408 ? 0.330 -3.765 -15.376 1.00 79.69 408 THR A C 1
ATOM 3307 O O . THR A 1 408 ? 1.542 -3.666 -15.566 1.00 79.69 408 THR A O 1
ATOM 3310 N N . CYS A 1 409 ? -0.291 -4.940 -15.252 1.00 84.56 409 CYS A N 1
ATOM 3311 C CA . CYS A 1 409 ? 0.372 -6.231 -15.330 1.00 84.56 409 CYS A CA 1
ATOM 3312 C C . CYS A 1 409 ? 0.274 -6.928 -16.692 1.00 84.56 409 CYS A C 1
ATOM 3314 O O . CYS A 1 409 ? 0.577 -8.117 -16.778 1.00 84.56 409 CYS A O 1
ATOM 3316 N N . ASN A 1 410 ? -0.075 -6.230 -17.777 1.00 82.56 410 ASN A N 1
ATOM 3317 C CA . ASN A 1 410 ? -0.213 -6.861 -19.099 1.00 82.56 410 ASN A CA 1
ATOM 3318 C C . ASN A 1 410 ? 1.065 -7.527 -19.610 1.00 82.56 410 ASN A C 1
ATOM 3320 O O . ASN A 1 410 ? 1.012 -8.387 -20.486 1.00 82.56 410 ASN A O 1
ATOM 3324 N N . CYS A 1 411 ? 2.227 -7.188 -19.048 1.00 84.38 411 CYS A N 1
ATOM 3325 C CA . CYS A 1 411 ? 3.451 -7.904 -19.374 1.00 84.38 411 CYS A CA 1
ATOM 3326 C C . CYS A 1 411 ? 3.422 -9.386 -18.939 1.00 84.38 411 CYS A C 1
ATOM 3328 O O . CYS A 1 411 ? 4.190 -10.179 -19.480 1.00 84.38 411 CYS A O 1
ATOM 3330 N N . MET A 1 412 ? 2.525 -9.788 -18.030 1.00 87.81 412 MET A N 1
ATOM 3331 C CA . MET A 1 412 ? 2.393 -11.178 -17.579 1.00 87.81 412 MET A CA 1
ATOM 3332 C C . MET A 1 412 ? 1.790 -12.113 -18.628 1.00 87.81 412 MET A C 1
ATOM 3334 O O . MET A 1 412 ? 2.141 -13.289 -18.646 1.00 87.81 412 MET A O 1
ATOM 3338 N N . ASP A 1 413 ? 1.016 -11.604 -19.592 1.00 81.88 413 ASP A N 1
ATOM 3339 C CA . ASP A 1 413 ? 0.528 -12.405 -20.730 1.00 81.88 413 ASP A CA 1
ATOM 3340 C C . ASP A 1 413 ? 1.660 -13.048 -21.537 1.00 81.88 413 ASP A C 1
ATOM 3342 O O . ASP A 1 413 ? 1.539 -14.145 -22.099 1.00 81.88 413 ASP A O 1
ATOM 3346 N N . LYS A 1 414 ? 2.794 -12.350 -21.592 1.00 80.00 414 LYS A N 1
ATOM 3347 C CA . LYS A 1 414 ? 3.981 -12.793 -22.316 1.00 80.00 414 LYS A CA 1
ATOM 3348 C C . LYS A 1 414 ? 4.699 -13.948 -21.621 1.00 80.00 414 LYS A C 1
ATOM 3350 O O . LYS A 1 414 ? 5.386 -14.706 -22.298 1.00 80.00 414 LYS A O 1
ATOM 3355 N N . VAL A 1 415 ? 4.509 -14.119 -20.308 1.00 79.88 415 VAL A N 1
ATOM 3356 C CA . VAL A 1 415 ? 5.100 -15.231 -19.542 1.00 79.88 415 VAL A CA 1
ATOM 3357 C C . VAL A 1 415 ? 4.587 -16.570 -20.065 1.00 79.88 415 VAL A C 1
ATOM 3359 O O . VAL A 1 415 ? 5.369 -17.501 -20.226 1.00 79.88 415 VAL A O 1
ATOM 3362 N N . LYS A 1 416 ? 3.289 -16.651 -20.376 1.00 73.25 416 LYS A N 1
ATOM 3363 C CA . LYS A 1 416 ? 2.663 -17.860 -20.923 1.00 73.25 416 LYS A CA 1
ATOM 3364 C C . LYS A 1 416 ? 2.891 -18.017 -22.426 1.00 73.25 416 LYS A C 1
ATOM 3366 O O . LYS A 1 416 ? 3.045 -19.131 -22.909 1.00 73.25 416 LYS A O 1
ATOM 3371 N N . SER A 1 417 ? 2.849 -16.917 -23.175 1.00 72.38 417 SER A N 1
ATOM 3372 C CA . SER A 1 417 ? 2.864 -16.963 -24.644 1.00 72.38 417 SER A CA 1
ATOM 3373 C C . SER A 1 417 ? 4.262 -17.072 -25.264 1.00 72.38 417 SER A C 1
ATOM 3375 O O . SER A 1 417 ? 4.361 -17.290 -26.470 1.00 72.38 417 SER A O 1
ATOM 3377 N N . ILE A 1 418 ? 5.338 -16.946 -24.476 1.00 74.12 418 ILE A N 1
ATOM 3378 C CA . ILE A 1 418 ? 6.720 -17.011 -24.968 1.00 74.12 418 ILE A CA 1
ATOM 3379 C C . ILE A 1 418 ? 7.534 -18.047 -24.172 1.00 74.12 418 ILE A C 1
ATOM 3381 O O . ILE A 1 418 ? 7.949 -17.783 -23.046 1.00 74.12 418 ILE A O 1
ATOM 3385 N N . ASP A 1 419 ? 7.859 -19.190 -24.791 1.00 64.94 419 ASP A N 1
ATOM 3386 C CA . ASP A 1 419 ? 8.578 -20.325 -24.164 1.00 64.94 419 ASP A CA 1
ATOM 3387 C C . ASP A 1 419 ? 9.931 -19.952 -23.515 1.00 64.94 419 ASP A C 1
ATOM 3389 O O . ASP A 1 419 ? 10.369 -20.562 -22.538 1.00 64.94 419 ASP A O 1
ATOM 3393 N N . ASP A 1 420 ? 10.601 -18.920 -24.040 1.00 70.69 420 ASP A N 1
ATOM 3394 C CA . ASP A 1 420 ? 11.889 -18.408 -23.556 1.00 70.69 420 ASP A CA 1
ATOM 3395 C C . ASP A 1 420 ? 11.764 -17.021 -22.891 1.00 70.69 420 ASP A C 1
ATOM 3397 O O . ASP A 1 420 ? 12.763 -16.300 -22.807 1.00 70.69 420 ASP A O 1
ATOM 3401 N N . TYR A 1 421 ? 10.575 -16.632 -22.403 1.00 75.00 421 TYR A N 1
ATOM 3402 C CA . TYR A 1 421 ? 10.297 -15.285 -21.873 1.00 75.00 421 TYR A CA 1
ATOM 3403 C C . TYR A 1 421 ? 11.384 -14.774 -20.917 1.00 75.00 421 TYR A C 1
ATOM 3405 O O . TYR A 1 421 ? 11.913 -13.673 -21.064 1.00 75.00 421 TYR A O 1
ATOM 3413 N N . TRP A 1 422 ? 11.780 -15.628 -19.974 1.00 80.44 422 TRP A N 1
ATOM 3414 C CA . TRP A 1 422 ? 12.805 -15.314 -18.983 1.00 80.44 422 TRP A CA 1
ATOM 3415 C C . TRP A 1 422 ? 14.244 -15.565 -19.459 1.00 80.44 422 TRP A C 1
ATOM 3417 O O . TRP A 1 422 ? 15.184 -15.055 -18.858 1.00 80.44 422 TRP A O 1
ATOM 3427 N N . LYS A 1 423 ? 14.444 -16.380 -20.502 1.00 71.25 423 LYS A N 1
ATOM 3428 C CA . LYS A 1 423 ? 15.771 -16.799 -20.998 1.00 71.25 423 LYS A CA 1
ATOM 3429 C C . LYS A 1 423 ? 16.316 -15.881 -22.090 1.00 71.25 423 LYS A C 1
ATOM 3431 O O . LYS A 1 423 ? 17.528 -15.793 -22.262 1.00 71.25 423 LYS A O 1
ATOM 3436 N N . LYS A 1 424 ? 15.435 -15.231 -22.852 1.00 70.00 424 LYS A N 1
ATOM 3437 C CA . LYS A 1 424 ? 15.785 -14.311 -23.945 1.00 70.00 424 LYS A CA 1
ATOM 3438 C C . LYS A 1 424 ? 15.002 -13.001 -23.803 1.00 70.00 424 LYS A C 1
ATOM 3440 O O . LYS A 1 424 ? 14.234 -12.658 -24.705 1.00 70.00 424 LYS A O 1
ATOM 3445 N N . PRO A 1 425 ? 15.197 -12.243 -22.709 1.00 67.12 425 PRO A N 1
ATOM 3446 C CA . PRO A 1 425 ? 14.406 -11.044 -22.440 1.00 67.12 425 PRO A CA 1
ATOM 3447 C C . PRO A 1 425 ? 14.478 -10.014 -23.575 1.00 67.12 425 PRO A C 1
ATOM 3449 O O . PRO A 1 425 ? 13.459 -9.443 -23.957 1.00 67.12 425 PRO A O 1
ATOM 3452 N N . ASN A 1 426 ? 15.633 -9.877 -24.231 1.00 64.56 426 ASN A N 1
ATOM 3453 C CA . ASN A 1 426 ? 15.824 -8.961 -25.363 1.00 64.56 426 ASN A CA 1
ATOM 3454 C C . ASN A 1 426 ? 14.937 -9.281 -26.583 1.00 64.56 426 ASN A C 1
ATOM 3456 O O . ASN A 1 426 ? 14.756 -8.423 -27.439 1.00 64.56 426 ASN A O 1
ATOM 3460 N N . LYS A 1 427 ? 14.347 -10.483 -26.668 1.00 63.91 427 LYS A N 1
ATOM 3461 C CA . LYS A 1 427 ? 13.411 -10.884 -27.738 1.00 63.91 427 LYS A CA 1
ATOM 3462 C C . LYS A 1 427 ? 11.934 -10.749 -27.352 1.00 63.91 427 LYS A C 1
ATOM 3464 O O . LYS A 1 427 ? 11.072 -11.124 -28.134 1.00 63.91 427 LYS A O 1
ATOM 3469 N N . THR A 1 428 ? 11.644 -10.276 -26.139 1.00 62.34 428 THR A N 1
ATOM 3470 C CA . THR A 1 428 ? 10.286 -10.291 -25.558 1.00 62.34 428 THR A CA 1
ATOM 3471 C C . THR A 1 428 ? 9.665 -8.898 -25.395 1.00 62.34 428 THR A C 1
ATOM 3473 O O . THR A 1 428 ? 8.466 -8.787 -25.119 1.00 62.34 428 THR A O 1
ATOM 3476 N N . GLY A 1 429 ? 10.450 -7.830 -25.562 1.00 58.94 429 GLY A N 1
ATOM 3477 C CA . GLY A 1 429 ? 9.918 -6.473 -25.711 1.00 58.94 429 GLY A CA 1
ATOM 3478 C C . GLY A 1 429 ? 9.252 -6.272 -27.079 1.00 58.94 429 GLY A C 1
ATOM 3479 O O . GLY A 1 429 ? 9.397 -7.099 -27.979 1.00 58.94 429 GLY A O 1
ATOM 3480 N N . ASN A 1 430 ? 8.452 -5.213 -27.206 1.00 54.19 430 ASN A N 1
ATOM 3481 C CA . ASN A 1 430 ? 7.864 -4.823 -28.489 1.00 54.19 430 ASN A CA 1
ATOM 3482 C C . ASN A 1 430 ? 8.856 -3.890 -29.176 1.00 54.19 430 ASN A C 1
ATOM 3484 O O . ASN A 1 430 ? 9.046 -2.769 -28.717 1.00 54.19 430 ASN A O 1
ATOM 3488 N N . TRP A 1 431 ? 9.507 -4.377 -30.222 1.00 51.84 431 TRP A N 1
ATOM 3489 C CA . TRP A 1 431 ? 10.690 -3.747 -30.802 1.00 51.84 431 TRP A CA 1
ATOM 3490 C C . TRP A 1 431 ? 10.512 -3.376 -32.281 1.00 51.84 431 TRP A C 1
ATOM 3492 O O . TRP A 1 431 ? 11.479 -3.384 -33.040 1.00 51.84 431 TRP A O 1
ATOM 3502 N N . GLU A 1 432 ? 9.262 -3.144 -32.683 1.00 34.78 432 GLU A N 1
ATOM 3503 C CA . GLU A 1 432 ? 8.863 -2.840 -34.064 1.00 34.78 432 GLU A CA 1
ATOM 3504 C C . GLU A 1 432 ? 9.254 -1.432 -34.517 1.00 34.78 432 GLU A C 1
ATOM 3506 O O . GLU A 1 432 ? 9.046 -0.473 -33.735 1.00 34.78 432 GLU A O 1
#

Foldseek 3Di:
DQPPDVQSVCVVQPQCVLLVQLLQNRSPDDDLPDDPPLNPVPNPPHRQCVQVPDPPDPDDGPDRRDPPQPLVVVLVQCLVCLNLPADGLNQHQCPPDDHQDQWAQALLFFPPSDFQFTHHSLNVRQQQNLLLPFALPDAPVSNLVSLLNSLLSSLLSVVVVVLVVQLVVDPDDCSVVSNVVCVVCLLVLHHPQVSVLVSLLSLLQSLCLLQVLHGGDPPSSPCSNVSNQSNQQPDDPDDRDHSVSSCVNRSQVSLLSSQQSVQQDSVVRGRNPSSNCSCSDVVSQNGQVRNAHPQSPHHSVNSSPARSSLSVLLVLLLVLLVVLVVLVVQLCVQVVPPLVQCDQDDPSNPSNVVSVVVNLVSLLVSVVSVVSNQVVLLVCLVVVPPNNVVPNPDGSLRSSCVVHHDRSNVLSVLVVVPPCCSPCVSVSDDND

Sequence (432 aa):
NKYSTAGKYINEKAYIDDCNVSGQNNFDENNSAGKENEKYAFKHPPNGYEQACKCNQNIKPPAAQKKKVDCNGIKTLLDESNGGKNRINGCNPKDQGAPYPGWDCKPSTFKDNQEGPCMPPRRQKLCINDLKVLTNTSSESDLKRAFINCAAKEIHFLWKKYKDDKKKEVTTGGKREETDKLQSQLETGKIPDDFKRIMFYTFGDYRDLCLGNDLGNAHDTKNISGTVTSILSTKNGGTEITPDNWWKKIEKEVWDGMLCALSYDIDEKTMDSNVLEKLMNPSYSNTYEIVKFSDNTTTLEDFAERHQFLRWYIEWSDEFCKERKKKENEVEKKCKNDYEGCSEKTKNGNTCRKACKDYEEYISNKKEEYEKQEKNFETEKRQNKRGYTDFSSENGSEYLKEKCFNDTCNCMDKVKSIDDYWKKPNKTGNWE

Solvent-accessible surface area (backbone atoms only — not comparable to full-atom values): 24279 Å² total; per-residue (Å²): 125,75,62,78,42,72,24,41,37,42,74,74,71,50,92,53,67,69,29,57,54,70,50,28,60,40,50,73,69,91,68,94,77,85,69,94,53,66,35,35,50,81,45,81,65,48,79,82,30,65,61,41,73,35,94,88,42,98,48,78,62,68,76,78,73,70,77,76,79,80,45,60,68,58,48,51,57,34,53,80,18,66,34,50,79,40,61,46,79,85,32,65,43,63,78,62,80,68,78,72,62,67,72,47,54,55,27,76,51,24,50,94,49,45,72,24,60,53,45,46,38,66,67,78,66,56,42,49,47,52,54,62,73,58,46,65,83,42,49,65,66,56,52,54,51,19,52,22,50,22,42,14,54,37,38,37,30,49,50,52,47,50,49,54,52,57,35,65,72,44,88,57,100,49,38,64,57,57,47,51,50,56,50,54,34,35,63,73,22,41,74,56,62,76,56,48,51,53,50,49,58,50,51,24,51,52,48,24,40,50,60,54,67,49,58,58,38,46,84,80,53,64,53,46,27,60,37,48,49,43,30,41,54,66,51,91,91,55,82,72,51,52,49,63,71,47,42,75,74,42,51,59,55,31,50,48,27,28,48,46,30,61,23,40,36,64,88,80,48,42,71,38,65,67,28,35,54,31,40,69,28,67,94,45,45,54,30,68,95,62,19,47,45,88,63,73,68,50,38,53,64,66,56,42,70,45,43,66,67,63,53,40,53,34,53,49,39,39,51,46,33,51,54,49,52,54,45,51,53,49,30,54,73,52,30,79,89,37,89,82,37,82,51,95,82,52,99,68,52,61,65,22,37,47,37,43,49,60,40,52,54,49,48,51,56,49,45,58,58,44,56,34,34,40,53,32,49,56,50,43,40,77,67,58,39,88,86,30,73,91,47,77,86,54,53,58,49,53,46,36,41,70,74,27,57,74,65,43,16,54,63,33,57,44,60,77,76,31,98,48,38,79,79,44,52,89,75,65,63,91,84,129

InterPro domains:
  IPR008602 Duffy-antigen binding domain [PF05424] (116-271)
  IPR042202 Duffy-antigen binding superfamily [G3DSA:1.20.1310.20] (77-279)

Secondary structure (DSSP, 8-state):
-TTSSHHHHHHHHS--HHHHHHT--B-S----SSS--TTBTT-SSPTT-TTTTSTT--PPPPPP-------HHHHHHHHTTTTTTS-BTTBPPTTSSSPPP--B--GGGBGGG-SS--B-HHHHT---HHHHT--TTS-HHHHHHHHHHHHHHHHHHHHHHHHHHHHHH--SS-HHHHHHHHHHHHHTTPPPHHHHHHHHHHHHHHHHHHHT---B--TTTTTHHHHHHHHHH--TTSPP--HHHHHHHHHHHHHHHHHHHHTEETTTTEE-HHHHHHHT-GGGS-STTT-B-TTSS-BHHHHHHS-HHHHHHHHHHHHHHHHHHHHHHHHHHH-TT-TT-SSS--TTTTHHHHHHHHHHHHHHHHHHHHHHHHHHHHHHHHTT-TT-GGGTT--HHHHHHHHSSTTTTGGGHHHHH-TTTTT-GGGTS---

Nearest PDB structures (foldseek):
  3cml-assembly1_A  TM=7.235E-01  e=4.508E-08  Plasmodium falciparum
  4qex-assembly1_A  TM=7.703E-01  e=3.135E-07  Plasmodium falciparum
  4qex-assembly2_B  TM=7.228E-01  e=3.404E-07  Plasmodium falciparum
  4jno-assembly1_A  TM=6.760E-01  e=2.886E-07  Plasmodium falciparum
  6s8u-assembly1_A  TM=5.049E-01  e=4.015E-07  Plasmodium falciparum

Mean predicted aligned error: 10.5 Å

Organism: NCBI:txid1036725

pLDDT: mean 84.29, std 12.66, range [34.78, 98.69]